Protein AF-0000000073369532 (afdb_homodimer)

Sequence (694 aa):
MKKLADNQLIKKIIMKTIAKIKNSITNAVLLIAFLLVNASAIAQTEKQDGSLGTLKQINAGLLNVGYTEAGPSNGTPVILLHGWPYDIHSYNEVVPILVSKGYHVFTPYLRGSGTTTFLSKDTFRNGQQAALATDIIAFMDALKIDKAVVGGFDWGARTAVVMAALWPERIKGLVSVSGYLVVNLEANLKPLPPKAELGWWYQYYFATERGKLGYSQNTYEFNKQIWQIASPLWNFDKATYDQTAQSFNNSDHVAIVIHNYRWRQSLEAGESKYDALEKRLAARPEIKVPTITIGSDFDGAFADGKAYANKFTGKYAHRILKGIGHNVPQEDPKSFAQAIIEVDGMKMKKLADNQLIKKIIMKTIAKIKNSITNAVLLIAFLLVNASAIAQTEKQDGSLGTLKQINAGLLNVGYTEAGPSNGTPVILLHGWPYDIHSYNEVVPILVSKGYHVFTPYLRGSGTTTFLSKDTFRNGQQAALATDIIAFMDALKIDKAVVGGFDWGARTAVVMAALWPERIKGLVSVSGYLVVNLEANLKPLPPKAELGWWYQYYFATERGKLGYSQNTYEFNKQIWQIASPLWNFDKATYDQTAQSFNNSDHVAIVIHNYRWRQSLEAGESKYDALEKRLAARPEIKVPTITIGSDFDGAFADGKAYANKFTGKYAHRILKGIGHNVPQEDPKSFAQAIIEVDGMK

Nearest PDB structures (foldseek):
  5bov-assembly2_B  TM=9.831E-01  e=3.431E-44  Klebsiella pneumoniae subsp. pneumoniae MGH 78578
  5xwz-assembly1_A  TM=7.463E-01  e=5.107E-12  Cladophialophora bantiana CBS 173.52
  6jr2-assembly1_B  TM=7.027E-01  e=2.113E-11  Clonostachys rosea
  6azd-assembly1_A  TM=6.849E-01  e=2.379E-11  Physcomitrium patens
  5xo6-assembly4_G  TM=6.515E-01  e=6.130E-11  Rhinocladiella mackenziei CBS 650.93

Organism: Flavobacterium johnsoniae (strain ATCC 17061 / DSM 2064 / JCM 8514 / BCRC 14874 / CCUG 350202 / NBRC 14942 / NCIMB 11054 / UW101) (NCBI:txid376686)

Structure (mmCIF, N/CA/C/O backbone):
data_AF-0000000073369532-model_v1
#
loop_
_entity.id
_entity.type
_entity.pdbx_description
1 polymer 'Alpha/beta hydrolase fold protein'
#
loop_
_atom_site.group_PDB
_atom_site.id
_atom_site.type_symbol
_atom_site.label_atom_id
_atom_site.label_alt_id
_atom_site.label_comp_id
_atom_site.label_asym_id
_atom_site.label_entity_id
_atom_site.label_seq_id
_atom_site.pdbx_PDB_ins_code
_atom_site.Cartn_x
_atom_site.Cartn_y
_atom_site.Cartn_z
_atom_site.occupancy
_atom_site.B_iso_or_equiv
_atom_site.auth_seq_id
_atom_site.auth_comp_id
_atom_site.auth_asym_id
_atom_site.auth_atom_id
_atom_site.pdbx_PDB_model_num
ATOM 1 N N . MET A 1 1 ? -55.688 51.438 -49.094 1 25.61 1 MET A N 1
ATOM 2 C CA . MET A 1 1 ? -54.344 52 -49 1 25.61 1 MET A CA 1
ATOM 3 C C . MET A 1 1 ? -54.219 52.969 -47.844 1 25.61 1 MET A C 1
ATOM 5 O O . MET A 1 1 ? -53.156 53 -47.188 1 25.61 1 MET A O 1
ATOM 9 N N . LYS A 1 2 ? -55.188 53.75 -47.625 1 34.19 2 LYS A N 1
ATOM 10 C CA . LYS A 1 2 ? -55.094 54.906 -46.719 1 34.19 2 LYS A CA 1
ATOM 11 C C . LYS A 1 2 ? -55.219 54.438 -45.281 1 34.19 2 LYS A C 1
ATOM 13 O O . LYS A 1 2 ? -54.531 54.969 -44.375 1 34.19 2 LYS A O 1
ATOM 18 N N . LYS A 1 3 ? -56.281 53.656 -45.062 1 36.19 3 LYS A N 1
ATOM 19 C CA . LYS A 1 3 ? -56.688 53.344 -43.688 1 36.19 3 LYS A CA 1
ATOM 20 C C . LYS A 1 3 ? -55.656 52.531 -42.969 1 36.19 3 LYS A C 1
ATOM 22 O O . LYS A 1 3 ? -55.719 52.375 -41.75 1 36.19 3 LYS A O 1
ATOM 27 N N . LEU A 1 4 ? -54.656 51.938 -43.719 1 35.38 4 LEU A N 1
ATOM 28 C CA . LEU A 1 4 ? -53.594 51.125 -43.125 1 35.38 4 LEU A CA 1
ATOM 29 C C . LEU A 1 4 ? -52.531 52 -42.5 1 35.38 4 LEU A C 1
ATOM 31 O O . LEU A 1 4 ? -51.719 51.531 -41.719 1 35.38 4 LEU A O 1
ATOM 35 N N . ALA A 1 5 ? -52.562 53.312 -42.938 1 44.06 5 ALA A N 1
ATOM 36 C CA . ALA A 1 5 ? -51.5 54.25 -42.594 1 44.06 5 ALA A CA 1
ATOM 37 C C . ALA A 1 5 ? -51.688 54.812 -41.188 1 44.06 5 ALA A C 1
ATOM 39 O O . ALA A 1 5 ? -50.719 55.031 -40.469 1 44.06 5 ALA A O 1
ATOM 40 N N . ASP A 1 6 ? -52.906 55.125 -40.969 1 38.62 6 ASP A N 1
ATOM 41 C CA . ASP A 1 6 ? -53.219 55.844 -39.75 1 38.62 6 ASP A CA 1
ATOM 42 C C . ASP A 1 6 ? -52.906 55 -38.531 1 38.62 6 ASP A C 1
ATOM 44 O O . ASP A 1 6 ? -52.5 55.531 -37.469 1 38.62 6 ASP A O 1
ATOM 48 N N . ASN A 1 7 ? -53.094 53.625 -38.75 1 44.16 7 ASN A N 1
ATOM 49 C CA . ASN A 1 7 ? -52.844 52.75 -37.594 1 44.16 7 ASN A CA 1
ATOM 50 C C . ASN A 1 7 ? -51.375 52.719 -37.219 1 44.16 7 ASN A C 1
ATOM 52 O O . ASN A 1 7 ? -51.031 52.344 -36.094 1 44.16 7 ASN A O 1
ATOM 56 N N . GLN A 1 8 ? -50.531 53.219 -38.219 1 47 8 GLN A N 1
ATOM 57 C CA . GLN A 1 8 ? -49.094 53.188 -38 1 47 8 GLN A CA 1
ATOM 58 C C . GLN A 1 8 ? -48.625 54.344 -37.094 1 47 8 GLN A C 1
ATOM 60 O O . GLN A 1 8 ? -47.719 54.219 -36.281 1 47 8 GLN A O 1
ATOM 65 N N . LEU A 1 9 ? -49.312 55.531 -37.25 1 48.12 9 LEU A N 1
ATOM 66 C CA . LEU A 1 9 ? -48.875 56.75 -36.562 1 48.12 9 LEU A CA 1
ATOM 67 C C . LEU A 1 9 ? -49.219 56.688 -35.062 1 48.12 9 LEU A C 1
ATOM 69 O O . LEU A 1 9 ? -48.406 57.031 -34.219 1 48.12 9 LEU A O 1
ATOM 73 N N . ILE A 1 10 ? -50.438 56.219 -34.781 1 46.09 10 ILE A N 1
ATOM 74 C CA . ILE A 1 10 ? -50.875 56.125 -33.406 1 46.09 10 ILE A CA 1
ATOM 75 C C . ILE A 1 10 ? -50 55.094 -32.656 1 46.09 10 ILE A C 1
ATOM 77 O O . ILE A 1 10 ? -49.625 55.344 -31.516 1 46.09 10 ILE A O 1
ATOM 81 N N . LYS A 1 11 ? -49.5 54 -33.375 1 50.34 11 LYS A N 1
ATOM 82 C CA . LYS A 1 11 ? -48.625 53.031 -32.719 1 50.34 11 LYS A CA 1
ATOM 83 C C . LYS A 1 11 ? -47.281 53.656 -32.375 1 50.34 11 LYS A C 1
ATOM 85 O O . LYS A 1 11 ? -46.719 53.375 -31.312 1 50.34 11 LYS A O 1
ATOM 90 N N . LYS A 1 12 ? -46.969 54.656 -33.156 1 50.56 12 LYS A N 1
ATOM 91 C CA . LYS A 1 12 ? -45.656 55.281 -32.906 1 50.56 12 LYS A CA 1
ATOM 92 C C . LYS A 1 12 ? -45.719 56.188 -31.688 1 50.56 12 LYS A C 1
ATOM 94 O O . LYS A 1 12 ? -44.781 56.219 -30.891 1 50.56 12 LYS A O 1
ATOM 99 N N . ILE A 1 13 ? -46.906 56.875 -31.594 1 52.75 13 ILE A N 1
ATOM 100 C CA . ILE A 1 13 ? -47.031 57.781 -30.453 1 52.75 13 ILE A CA 1
ATOM 101 C C . ILE A 1 13 ? -47.188 56.969 -29.172 1 52.75 13 ILE A C 1
ATOM 103 O O . ILE A 1 13 ? -46.562 57.281 -28.156 1 52.75 13 ILE A O 1
ATOM 107 N N . ILE A 1 14 ? -48.031 55.844 -29.281 1 52 14 ILE A N 1
ATOM 108 C CA . ILE A 1 14 ? -48.188 55 -28.094 1 52 14 ILE A CA 1
ATOM 109 C C . ILE A 1 14 ? -46.875 54.344 -27.719 1 52 14 ILE A C 1
ATOM 111 O O . ILE A 1 14 ? -46.5 54.312 -26.547 1 52 14 ILE A O 1
ATOM 115 N N . MET A 1 15 ? -46.031 54.062 -28.766 1 50.81 15 MET A N 1
ATOM 116 C CA . MET A 1 15 ? -44.75 53.406 -28.484 1 50.81 15 MET A CA 1
ATOM 117 C C . MET A 1 15 ? -43.781 54.375 -27.859 1 50.81 15 MET A C 1
ATOM 119 O O . MET A 1 15 ? -43 53.969 -26.969 1 50.81 15 MET A O 1
ATOM 123 N N . LYS A 1 16 ? -43.844 55.625 -28.172 1 51.41 16 LYS A N 1
ATOM 124 C CA . LYS A 1 16 ? -42.938 56.594 -27.609 1 51.41 16 LYS A CA 1
ATOM 125 C C . LYS A 1 16 ? -43.281 56.906 -26.156 1 51.41 16 LYS A C 1
ATOM 127 O O . LYS A 1 16 ? -42.406 57.062 -25.312 1 51.41 16 LYS A O 1
ATOM 132 N N . THR A 1 17 ? -44.688 57.031 -25.953 1 49.94 17 THR A N 1
ATOM 133 C CA . THR A 1 17 ? -45.094 57.312 -24.578 1 49.94 17 THR A CA 1
ATOM 134 C C . THR A 1 17 ? -44.75 56.125 -23.672 1 49.94 17 THR A C 1
ATOM 136 O O . THR A 1 17 ? -44.344 56.312 -22.531 1 49.94 17 THR A O 1
ATOM 139 N N . ILE A 1 18 ? -44.906 54.812 -24.234 1 48.41 18 ILE A N 1
ATOM 140 C CA . ILE A 1 18 ? -44.562 53.656 -23.391 1 48.41 18 ILE A CA 1
ATOM 141 C C . ILE A 1 18 ? -43.062 53.656 -23.125 1 48.41 18 ILE A C 1
ATOM 143 O O . ILE A 1 18 ? -42.625 53.344 -22.016 1 48.41 18 ILE A O 1
ATOM 147 N N . ALA A 1 19 ? -42.25 54.25 -24.031 1 44.91 19 ALA A N 1
ATOM 148 C CA . ALA A 1 19 ? -40.781 54.281 -23.859 1 44.91 19 ALA A CA 1
ATOM 149 C C . ALA A 1 19 ? -40.406 55.281 -22.766 1 44.91 19 ALA A C 1
ATOM 151 O O . ALA A 1 19 ? -39.469 55.062 -22 1 44.91 19 ALA A O 1
ATOM 152 N N . LYS A 1 20 ? -41.094 56.469 -22.781 1 48.97 20 LYS A N 1
ATOM 153 C CA . LYS A 1 20 ? -40.719 57.469 -21.781 1 48.97 20 LYS A CA 1
ATOM 154 C C . LYS A 1 20 ? -41.062 57 -20.375 1 48.97 20 LYS A C 1
ATOM 156 O O . LYS A 1 20 ? -40.312 57.25 -19.422 1 48.97 20 LYS A O 1
ATOM 161 N N . ILE A 1 21 ? -42.312 56.375 -20.219 1 45.72 21 ILE A N 1
ATOM 162 C CA . ILE A 1 21 ? -42.656 55.875 -18.891 1 45.72 21 ILE A CA 1
ATOM 163 C C . ILE A 1 21 ? -41.719 54.75 -18.5 1 45.72 21 ILE A C 1
ATOM 165 O O . ILE A 1 21 ? -41.344 54.594 -17.328 1 45.72 21 ILE A O 1
ATOM 169 N N . LYS A 1 22 ? -41.25 53.969 -19.531 1 43.69 22 LYS A N 1
ATOM 170 C CA . LYS A 1 22 ? -40.312 52.906 -19.219 1 43.69 22 LYS A CA 1
ATOM 171 C C . LYS A 1 22 ? -38.969 53.469 -18.75 1 43.69 22 LYS A C 1
ATOM 173 O O . LYS A 1 22 ? -38.344 52.906 -17.844 1 43.69 22 LYS A O 1
ATOM 178 N N . ASN A 1 23 ? -38.594 54.625 -19.344 1 42.88 23 ASN A N 1
ATOM 179 C CA . ASN A 1 23 ? -37.312 55.156 -18.953 1 42.88 23 ASN A CA 1
ATOM 180 C C . ASN A 1 23 ? -37.344 55.75 -17.531 1 42.88 23 ASN A C 1
ATOM 182 O O . ASN A 1 23 ? -36.344 55.688 -16.812 1 42.88 23 ASN A O 1
ATOM 186 N N . SER A 1 24 ? -38.5 56.469 -17.203 1 46.22 24 SER A N 1
ATOM 187 C CA . SER A 1 24 ? -38.531 57.031 -15.867 1 46.22 24 SER A CA 1
ATOM 188 C C . SER A 1 24 ? -38.625 55.969 -14.797 1 46.22 24 SER A C 1
ATOM 190 O O . SER A 1 24 ? -38.125 56.156 -13.68 1 46.22 24 SER A O 1
ATOM 192 N N . ILE A 1 25 ? -39.469 54.906 -15.07 1 45.78 25 ILE A N 1
ATOM 193 C CA . ILE A 1 25 ? -39.531 53.906 -14.016 1 45.78 25 ILE A CA 1
ATOM 194 C C . ILE A 1 25 ? -38.219 53.156 -13.906 1 45.78 25 ILE A C 1
ATOM 196 O O . ILE A 1 25 ? -37.812 52.719 -12.82 1 45.78 25 ILE A O 1
ATOM 200 N N . THR A 1 26 ? -37.438 53.094 -15.023 1 41.97 26 THR A N 1
ATOM 201 C CA . THR A 1 26 ? -36.125 52.438 -14.93 1 41.97 26 THR A CA 1
ATOM 202 C C . THR A 1 26 ? -35.188 53.219 -14.039 1 41.97 26 THR A C 1
ATOM 204 O O . THR A 1 26 ? -34.438 52.656 -13.234 1 41.97 26 THR A O 1
ATOM 207 N N . ASN A 1 27 ? -35.219 54.562 -14.227 1 43.69 27 ASN A N 1
ATOM 208 C CA . ASN A 1 27 ? -34.25 55.312 -13.461 1 43.69 27 ASN A CA 1
ATOM 209 C C . ASN A 1 27 ? -34.562 55.312 -11.969 1 43.69 27 ASN A C 1
ATOM 211 O O . ASN A 1 27 ? -33.656 55.312 -11.133 1 43.69 27 ASN A O 1
ATOM 215 N N . ALA A 1 28 ? -35.875 55.469 -11.594 1 45.88 28 ALA A N 1
ATOM 216 C CA . ALA A 1 28 ? -36.188 55.531 -10.164 1 45.88 28 ALA A CA 1
ATOM 217 C C . ALA A 1 28 ? -35.969 54.188 -9.5 1 45.88 28 ALA A C 1
ATOM 219 O O . ALA A 1 28 ? -35.531 54.125 -8.336 1 45.88 28 ALA A O 1
ATOM 220 N N . VAL A 1 29 ? -36.281 53.031 -10.195 1 40.66 29 VAL A N 1
ATOM 221 C CA . VAL A 1 29 ? -36 51.75 -9.539 1 40.66 29 VAL A CA 1
ATOM 222 C C . VAL A 1 29 ? -34.5 51.562 -9.406 1 40.66 29 VAL A C 1
ATOM 224 O O . VAL A 1 29 ? -34.062 50.812 -8.531 1 40.66 29 VAL A O 1
ATOM 227 N N . LEU A 1 30 ? -33.656 52.25 -10.242 1 37.97 30 LEU A N 1
ATOM 228 C CA . LEU A 1 30 ? -32.219 52.125 -10.078 1 37.97 30 LEU A CA 1
ATOM 229 C C . LEU A 1 30 ? -31.75 52.75 -8.773 1 37.97 30 LEU A C 1
ATOM 231 O O . LEU A 1 30 ? -30.844 52.25 -8.109 1 37.97 30 LEU A O 1
ATOM 235 N N . LEU A 1 31 ? -32.281 54 -8.484 1 38.88 31 LEU A N 1
ATOM 236 C CA . LEU A 1 31 ? -31.734 54.688 -7.328 1 38.88 31 LEU A CA 1
ATOM 237 C C . LEU A 1 31 ? -32.125 54 -6.035 1 38.88 31 LEU A C 1
ATOM 239 O O . LEU A 1 31 ? -31.297 53.844 -5.129 1 38.88 31 LEU A O 1
ATOM 243 N N . ILE A 1 32 ? -33.438 53.625 -5.84 1 38.06 32 ILE A N 1
ATOM 244 C CA . ILE A 1 32 ? -33.781 53.031 -4.551 1 38.06 32 ILE A CA 1
ATOM 245 C C . ILE A 1 32 ? -33.125 51.688 -4.402 1 38.06 32 ILE A C 1
ATOM 247 O O . ILE A 1 32 ? -32.812 51.25 -3.291 1 38.06 32 ILE A O 1
ATOM 251 N N . ALA A 1 33 ? -32.906 50.906 -5.578 1 33.72 33 ALA A N 1
ATOM 252 C CA . ALA A 1 33 ? -32.281 49.594 -5.379 1 33.72 33 ALA A CA 1
ATOM 253 C C . ALA A 1 33 ? -30.844 49.781 -4.926 1 33.72 33 ALA A C 1
ATOM 255 O O . ALA A 1 33 ? -30.203 48.812 -4.488 1 33.72 33 ALA A O 1
ATOM 256 N N . PHE A 1 34 ? -30.234 50.938 -5.246 1 34.53 34 PHE A N 1
ATOM 257 C CA . PHE A 1 34 ? -28.828 51.062 -4.848 1 34.53 34 PHE A CA 1
ATOM 258 C C . PHE A 1 34 ? -28.703 51.062 -3.328 1 34.53 34 PHE A C 1
ATOM 260 O O . PHE A 1 34 ? -27.703 50.625 -2.777 1 34.53 34 PHE A O 1
ATOM 267 N N . LEU A 1 35 ? -29.609 51.844 -2.66 1 37.38 35 LEU A N 1
ATOM 268 C CA . LEU A 1 35 ? -29.344 52.062 -1.244 1 37.38 35 LEU A CA 1
ATOM 269 C C . LEU A 1 35 ? -29.516 50.781 -0.448 1 37.38 35 LEU A C 1
ATOM 271 O O . LEU A 1 35 ? -28.922 50.625 0.625 1 37.38 35 LEU A O 1
ATOM 275 N N . LEU A 1 36 ? -30.547 50.031 -0.737 1 35.31 36 LEU A N 1
ATOM 276 C CA . LEU A 1 36 ? -30.797 48.969 0.225 1 35.31 36 LEU A CA 1
ATOM 277 C C . LEU A 1 36 ? -29.719 47.906 0.157 1 35.31 36 LEU A C 1
ATOM 279 O O . LEU A 1 36 ? -29.766 46.906 0.901 1 35.31 36 LEU A O 1
ATOM 283 N N . VAL A 1 37 ? -29.016 47.844 -0.952 1 33.66 37 VAL A N 1
ATOM 284 C CA . VAL A 1 37 ? -28.266 46.594 -1.012 1 33.66 37 VAL A CA 1
ATOM 285 C C . VAL A 1 37 ? -27.141 46.625 0.03 1 33.66 37 VAL A C 1
ATOM 287 O O . VAL A 1 37 ? -26.406 45.656 0.172 1 33.66 37 VAL A O 1
ATOM 290 N N . ASN A 1 38 ? -26.75 47.812 0.46 1 33.91 38 ASN A N 1
ATOM 291 C CA . ASN A 1 38 ? -25.438 47.656 1.058 1 33.91 38 ASN A CA 1
ATOM 292 C C . ASN A 1 38 ? -25.5 46.875 2.375 1 33.91 38 ASN A C 1
ATOM 294 O O . ASN A 1 38 ? -24.469 46.438 2.879 1 33.91 38 ASN A O 1
ATOM 298 N N . ALA A 1 39 ? -26.438 47.25 3.248 1 34.66 39 ALA A N 1
ATOM 299 C CA . ALA A 1 39 ? -26.109 46.875 4.621 1 34.66 39 ALA A CA 1
ATOM 300 C C . ALA A 1 39 ? -26.266 45.375 4.852 1 34.66 39 ALA A C 1
ATOM 302 O O . ALA A 1 39 ? -27.25 44.938 5.449 1 34.66 39 ALA A O 1
ATOM 303 N N . SER A 1 40 ? -26.328 44.562 3.926 1 32.38 40 SER A N 1
ATOM 304 C CA . SER A 1 40 ? -26.391 43.219 4.457 1 32.38 40 SER A CA 1
ATOM 305 C C . SER A 1 40 ? -25.266 42.969 5.473 1 32.38 40 SER A C 1
ATOM 307 O O . SER A 1 40 ? -24.094 42.875 5.105 1 32.38 40 SER A O 1
ATOM 309 N N . ALA A 1 41 ? -25.344 43.531 6.68 1 33.25 41 ALA A N 1
ATOM 310 C CA . ALA A 1 41 ? -24.578 42.969 7.793 1 33.25 41 ALA A CA 1
ATOM 311 C C . ALA A 1 41 ? -24.656 41.469 7.805 1 33.25 41 ALA A C 1
ATOM 313 O O . ALA A 1 41 ? -25.734 40.875 7.953 1 33.25 41 ALA A O 1
ATOM 314 N N . ILE A 1 42 ? -23.984 40.906 6.957 1 33.97 42 ILE A N 1
ATOM 315 C CA . ILE A 1 42 ? -23.734 39.5 7.27 1 33.97 42 ILE A CA 1
ATOM 316 C C . ILE A 1 42 ? -23.609 39.312 8.781 1 33.97 42 ILE A C 1
ATOM 318 O O . ILE A 1 42 ? -22.688 39.844 9.406 1 33.97 42 ILE A O 1
ATOM 322 N N . ALA A 1 43 ? -24.641 39.375 9.438 1 36 43 ALA A N 1
ATOM 323 C CA . ALA A 1 43 ? -24.594 38.719 10.75 1 36 43 ALA A CA 1
ATOM 324 C C . ALA A 1 43 ? -23.75 37.469 10.711 1 36 43 ALA A C 1
ATOM 326 O O . ALA A 1 43 ? -24.156 36.438 10.164 1 36 43 ALA A O 1
ATOM 327 N N . GLN A 1 44 ? -22.422 37.719 10.477 1 35.78 44 GLN A N 1
ATOM 328 C CA . GLN A 1 44 ? -21.578 36.594 10.82 1 35.78 44 GLN A CA 1
ATOM 329 C C . GLN A 1 44 ? -22 35.969 12.156 1 35.78 44 GLN A C 1
ATOM 331 O O . GLN A 1 44 ? -21.906 36.625 13.195 1 35.78 44 GLN A O 1
ATOM 336 N N . THR A 1 45 ? -23.031 35.375 12.266 1 35.72 45 THR A N 1
ATOM 337 C CA . THR A 1 45 ? -23.359 34.562 13.438 1 35.72 45 THR A CA 1
ATOM 338 C C . THR A 1 45 ? -22.125 33.844 13.945 1 35.72 45 THR A C 1
ATOM 340 O O . THR A 1 45 ? -21.562 33 13.25 1 35.72 45 THR A O 1
ATOM 343 N N . GLU A 1 46 ? -21.219 34.562 14.727 1 39.81 46 GLU A N 1
ATOM 344 C CA . GLU A 1 46 ? -20.172 33.906 15.5 1 39.81 46 GLU A CA 1
ATOM 345 C C . GLU A 1 46 ? -20.688 32.656 16.203 1 39.81 46 GLU A C 1
ATOM 347 O O . GLU A 1 46 ? -21.438 32.75 17.188 1 39.81 46 GLU A O 1
ATOM 352 N N . LYS A 1 47 ? -20.953 31.625 15.523 1 46.34 47 LYS A N 1
ATOM 353 C CA . LYS A 1 47 ? -21.297 30.359 16.203 1 46.34 47 LYS A CA 1
ATOM 354 C C . LYS A 1 47 ? -20.172 29.938 17.141 1 46.34 47 LYS A C 1
ATOM 356 O O . LYS A 1 47 ? -19.016 29.844 16.75 1 46.34 47 LYS A O 1
ATOM 361 N N . GLN A 1 48 ? -20.344 30.219 18.438 1 44.31 48 GLN A N 1
ATOM 362 C CA . GLN A 1 48 ? -19.469 29.688 19.484 1 44.31 48 GLN A CA 1
ATOM 363 C C . GLN A 1 48 ? -19.234 28.188 19.297 1 44.31 48 GLN A C 1
ATOM 365 O O . GLN A 1 48 ? -20.188 27.406 19.297 1 44.31 48 GLN A O 1
ATOM 370 N N . ASP A 1 49 ? -18.266 27.828 18.516 1 53.91 49 ASP A N 1
ATOM 371 C CA . ASP A 1 49 ? -17.938 26.422 18.297 1 53.91 49 ASP A CA 1
ATOM 372 C C . ASP A 1 49 ? -17.266 25.812 19.516 1 53.91 49 ASP A C 1
ATOM 374 O O . ASP A 1 49 ? -16.031 25.688 19.547 1 53.91 49 ASP A O 1
ATOM 378 N N . GLY A 1 50 ? -17.953 25.672 20.547 1 67.5 50 GLY A N 1
ATOM 379 C CA . GLY A 1 50 ? -17.547 24.766 21.609 1 67.5 50 GLY A CA 1
ATOM 380 C C . GLY A 1 50 ? -16.188 25.094 22.188 1 67.5 50 GLY A C 1
ATOM 381 O O . GLY A 1 50 ? -15.82 26.266 22.312 1 67.5 50 GLY A O 1
ATOM 382 N N . SER A 1 51 ? -15.367 24.188 22.484 1 86.5 51 SER A N 1
ATOM 383 C CA . SER A 1 51 ? -14.078 24.219 23.172 1 86.5 51 SER A CA 1
ATOM 384 C C . SER A 1 51 ? -13.039 24.953 22.328 1 86.5 51 SER A C 1
ATOM 386 O O . SER A 1 51 ? -12.062 25.484 22.875 1 86.5 51 SER A O 1
ATOM 388 N N . LEU A 1 52 ? -13.344 25.25 21.047 1 95.44 52 LEU A N 1
ATOM 389 C CA . LEU A 1 52 ? -12.352 25.844 20.156 1 95.44 52 LEU A CA 1
ATOM 390 C C . LEU A 1 52 ? -12.547 27.359 20.047 1 95.44 52 LEU A C 1
ATOM 392 O O . LEU A 1 52 ? -11.711 28.047 19.453 1 95.44 52 LEU A O 1
ATOM 396 N N . GLY A 1 53 ? -13.594 27.953 20.578 1 96.62 53 GLY A N 1
ATOM 397 C CA . GLY A 1 53 ? -13.867 29.391 20.453 1 96.62 53 GLY A CA 1
ATOM 398 C C . GLY A 1 53 ? -14.82 29.703 19.312 1 96.62 53 GLY A C 1
ATOM 399 O O . GLY A 1 53 ? -15.75 28.938 19.047 1 96.62 53 GLY A O 1
ATOM 400 N N . THR A 1 54 ? -14.672 30.906 18.766 1 97 54 THR A N 1
ATOM 401 C CA . THR A 1 54 ? -15.609 31.406 17.766 1 97 54 THR A CA 1
ATOM 402 C C . THR A 1 54 ? -15.141 31.031 16.359 1 97 54 THR A C 1
ATOM 404 O O . THR A 1 54 ? -13.977 31.25 16 1 97 54 THR A O 1
ATOM 407 N N . LEU A 1 55 ? -16.047 30.438 15.617 1 97.38 55 LEU A N 1
ATOM 408 C CA . LEU A 1 55 ? -15.773 30.141 14.211 1 97.38 55 LEU A CA 1
ATOM 409 C C . LEU A 1 55 ? -15.867 31.406 13.367 1 97.38 55 LEU A C 1
ATOM 411 O O . LEU A 1 55 ? -16.859 32.156 13.453 1 97.38 55 LEU A O 1
ATOM 415 N N . LYS A 1 56 ? -14.836 31.688 12.602 1 98.38 56 LYS A N 1
ATOM 416 C CA . LYS A 1 56 ? -14.742 32.875 11.766 1 98.38 56 LYS A CA 1
ATOM 417 C C . LYS A 1 56 ? -14.258 32.531 10.367 1 98.38 56 LYS A C 1
ATOM 419 O O . LYS A 1 56 ? -13.859 31.391 10.102 1 98.38 56 LYS A O 1
ATOM 424 N N . GLN A 1 57 ? -14.398 33.438 9.484 1 98.56 57 GLN A N 1
ATOM 425 C CA . GLN A 1 57 ? -13.844 33.406 8.133 1 98.56 57 GLN A CA 1
ATOM 426 C C . GLN A 1 57 ? -13.047 34.656 7.824 1 98.56 57 GLN A C 1
ATOM 428 O O . GLN A 1 57 ? -13.414 35.75 8.266 1 98.56 57 GLN A O 1
ATOM 433 N N . ILE A 1 58 ? -11.992 34.531 7.023 1 98.88 58 ILE A N 1
ATOM 434 C CA . ILE A 1 58 ? -11.227 35.688 6.605 1 98.88 58 ILE A CA 1
ATOM 435 C C . ILE A 1 58 ? -10.562 35.406 5.258 1 98.88 58 ILE A C 1
ATOM 437 O O . ILE A 1 58 ? -10.086 34.312 5.008 1 98.88 58 ILE A O 1
ATOM 441 N N . ASN A 1 59 ? -10.617 36.406 4.387 1 98.88 59 ASN A N 1
ATOM 442 C CA . ASN A 1 59 ? -9.828 36.312 3.164 1 98.88 59 ASN A CA 1
ATOM 443 C C . ASN A 1 59 ? -8.336 36.469 3.447 1 98.88 59 ASN A C 1
ATOM 445 O O . ASN A 1 59 ? -7.91 37.406 4.094 1 98.88 59 ASN A O 1
ATOM 449 N N . ALA A 1 60 ? -7.555 35.531 2.988 1 98.81 60 ALA A N 1
ATOM 450 C CA . ALA A 1 60 ? -6.105 35.5 3.176 1 98.81 60 ALA A CA 1
ATOM 451 C C . ALA A 1 60 ? -5.41 34.875 1.969 1 98.81 60 ALA A C 1
ATOM 453 O O . ALA A 1 60 ? -5.453 33.656 1.784 1 98.81 60 ALA A O 1
ATOM 454 N N . GLY A 1 61 ? -4.73 35.688 1.182 1 98.44 61 GLY A N 1
ATOM 455 C CA . GLY A 1 61 ? -4.105 35.188 -0.027 1 98.44 61 GLY A CA 1
ATOM 456 C C . GLY A 1 61 ? -5.102 34.594 -1.007 1 98.44 61 GLY A C 1
ATOM 457 O O . GLY A 1 61 ? -6.07 35.25 -1.391 1 98.44 61 GLY A O 1
ATOM 458 N N . LEU A 1 62 ? -4.883 33.344 -1.331 1 98.75 62 LEU A N 1
ATOM 459 C CA . LEU A 1 62 ? -5.711 32.656 -2.318 1 98.75 62 LEU A CA 1
ATOM 460 C C . LEU A 1 62 ? -6.988 32.125 -1.681 1 98.75 62 LEU A C 1
ATOM 462 O O . LEU A 1 62 ? -7.879 31.641 -2.381 1 98.75 62 LEU A O 1
ATOM 466 N N . LEU A 1 63 ? -7.121 32.281 -0.355 1 98.88 63 LEU A N 1
ATOM 467 C CA . LEU A 1 63 ? -8.141 31.516 0.341 1 98.88 63 LEU A CA 1
ATOM 468 C C . LEU A 1 63 ? -9.102 32.438 1.095 1 98.88 63 LEU A C 1
ATOM 470 O O . LEU A 1 63 ? -8.75 33.562 1.417 1 98.88 63 LEU A O 1
ATOM 474 N N . ASN A 1 64 ? -10.344 31.984 1.234 1 98.88 64 ASN A N 1
ATOM 475 C CA . ASN A 1 64 ? -11.18 32.312 2.383 1 98.88 64 ASN A CA 1
ATOM 476 C C . ASN A 1 64 ? -11.039 31.281 3.492 1 98.88 64 ASN A C 1
ATOM 478 O O . ASN A 1 64 ? -11.57 30.172 3.385 1 98.88 64 ASN A O 1
ATOM 482 N N . VAL A 1 65 ? -10.336 31.688 4.551 1 98.94 65 VAL A N 1
ATOM 483 C CA . VAL A 1 65 ? -9.914 30.734 5.57 1 98.94 65 VAL A CA 1
ATOM 484 C C . VAL A 1 65 ? -10.961 30.672 6.68 1 98.94 65 VAL A C 1
ATOM 486 O O . VAL A 1 65 ? -11.289 31.688 7.293 1 98.94 65 VAL A O 1
ATOM 489 N N . GLY A 1 66 ? -11.555 29.469 6.875 1 98.88 66 GLY A N 1
ATOM 490 C CA . GLY A 1 66 ? -12.281 29.203 8.109 1 98.88 66 GLY A CA 1
ATOM 491 C C . GLY A 1 66 ? -11.375 28.875 9.273 1 98.88 66 GLY A C 1
ATOM 492 O O . GLY A 1 66 ? -10.406 28.125 9.125 1 98.88 66 GLY A O 1
ATOM 493 N N . TYR A 1 67 ? -11.664 29.484 10.422 1 98.81 67 TYR A N 1
ATOM 494 C CA . TYR A 1 67 ? -10.828 29.25 11.594 1 98.81 67 TYR A CA 1
ATOM 495 C C . TYR A 1 67 ? -11.602 29.531 12.883 1 98.81 67 TYR A C 1
ATOM 497 O O . TYR A 1 67 ? -12.664 30.156 12.852 1 98.81 67 TYR A O 1
ATOM 505 N N . THR A 1 68 ? -11.047 28.984 13.969 1 98.75 68 THR A N 1
ATOM 506 C CA . THR A 1 68 ? -11.555 29.344 15.281 1 98.75 68 THR A CA 1
ATOM 507 C C . THR A 1 68 ? -10.602 30.297 15.992 1 98.75 68 THR A C 1
ATOM 509 O O . THR A 1 68 ? -9.391 30.25 15.766 1 98.75 68 THR A O 1
ATOM 512 N N . GLU A 1 69 ? -11.188 31.141 16.766 1 98.75 69 GLU A N 1
ATOM 513 C CA . GLU A 1 69 ? -10.453 32.125 17.594 1 98.75 69 GLU A CA 1
ATOM 514 C C . GLU A 1 69 ? -10.891 32.031 19.047 1 98.75 69 GLU A C 1
ATOM 516 O O . GLU A 1 69 ? -12.086 32.031 19.344 1 98.75 69 GLU A O 1
ATOM 521 N N . ALA A 1 70 ? -9.898 31.938 19.922 1 98.69 70 ALA A N 1
ATOM 522 C CA . ALA A 1 70 ? -10.203 31.812 21.359 1 98.69 70 ALA A CA 1
ATOM 523 C C . ALA A 1 70 ? -9.164 32.562 22.203 1 98.69 70 ALA A C 1
ATOM 525 O O . ALA A 1 70 ? -8.016 32.719 21.781 1 98.69 70 ALA A O 1
ATOM 526 N N . GLY A 1 71 ? -9.586 32.969 23.422 1 98.38 71 GLY A N 1
ATOM 527 C CA . GLY A 1 71 ? -8.68 33.625 24.359 1 98.38 71 GLY A CA 1
ATOM 528 C C . GLY A 1 71 ? -8.648 35.125 24.219 1 98.38 71 GLY A C 1
ATOM 529 O O . GLY A 1 71 ? -9.312 35.688 23.344 1 98.38 71 GLY A O 1
ATOM 530 N N . PRO A 1 72 ? -7.945 35.781 25.094 1 97.81 72 PRO A N 1
ATOM 531 C CA . PRO A 1 72 ? -7.887 37.25 25.078 1 97.81 72 PRO A CA 1
ATOM 532 C C . PRO A 1 72 ? -7.145 37.781 23.859 1 97.81 72 PRO A C 1
ATOM 534 O O . PRO A 1 72 ? -6.109 37.25 23.469 1 97.81 72 PRO A O 1
ATOM 537 N N . SER A 1 73 ? -7.66 38.906 23.328 1 96.5 73 SER A N 1
ATOM 538 C CA . SER A 1 73 ? -7.121 39.469 22.094 1 96.5 73 SER A CA 1
ATOM 539 C C . SER A 1 73 ? -5.707 40 22.312 1 96.5 73 SER A C 1
ATOM 541 O O . SER A 1 73 ? -4.945 40.156 21.359 1 96.5 73 SER A O 1
ATOM 543 N N . ASN A 1 74 ? -5.414 40.281 23.531 1 97.06 74 ASN A N 1
ATOM 544 C CA . ASN A 1 74 ? -4.09 40.812 23.812 1 97.06 74 ASN A CA 1
ATOM 545 C C . ASN A 1 74 ? -3.119 39.688 24.234 1 97.06 74 ASN A C 1
ATOM 547 O O . ASN A 1 74 ? -1.977 39.969 24.594 1 97.06 74 ASN A O 1
ATOM 551 N N . GLY A 1 75 ? -3.533 38.469 24.203 1 98.38 75 GLY A N 1
ATOM 552 C CA . GLY A 1 75 ? -2.674 37.344 24.531 1 98.38 75 GLY A CA 1
ATOM 553 C C . GLY A 1 75 ? -1.669 37.031 23.453 1 98.38 75 GLY A C 1
ATOM 554 O O . GLY A 1 75 ? -1.805 37.5 22.312 1 98.38 75 GLY A O 1
ATOM 555 N N . THR A 1 76 ? -0.604 36.281 23.828 1 98.38 76 THR A N 1
ATOM 556 C CA . THR A 1 76 ? 0.361 35.781 22.844 1 98.38 76 THR A CA 1
ATOM 557 C C . THR A 1 76 ? -0.328 34.938 21.781 1 98.38 76 THR A C 1
ATOM 559 O O . THR A 1 76 ? -1.029 33.969 22.109 1 98.38 76 THR A O 1
ATOM 562 N N . PRO A 1 77 ? -0.179 35.281 20.516 1 98.88 77 PRO A N 1
ATOM 563 C CA . PRO A 1 77 ? -0.82 34.469 19.453 1 98.88 77 PRO A CA 1
ATOM 564 C C . PRO A 1 77 ? -0.243 33.062 19.359 1 98.88 77 PRO A C 1
ATOM 566 O O . PRO A 1 77 ? 0.979 32.875 19.344 1 98.88 77 PRO A O 1
ATOM 569 N N . VAL A 1 78 ? -1.114 32.094 19.328 1 98.94 78 VAL A N 1
ATOM 570 C CA . VAL A 1 78 ? -0.793 30.688 19.078 1 98.94 78 VAL A CA 1
ATOM 571 C C . VAL A 1 78 ? -1.594 30.172 17.875 1 98.94 78 VAL A C 1
ATOM 573 O O . VAL A 1 78 ? -2.812 30.344 17.812 1 98.94 78 VAL A O 1
ATOM 576 N N . ILE A 1 79 ? -0.913 29.578 16.906 1 99 79 ILE A N 1
ATOM 577 C CA . ILE A 1 79 ? -1.568 28.984 15.75 1 99 79 ILE A CA 1
ATOM 578 C C . ILE A 1 79 ? -1.368 27.484 15.766 1 99 79 ILE A C 1
ATOM 580 O O . ILE A 1 79 ? -0.234 27 15.812 1 99 79 ILE A O 1
ATOM 584 N N . LEU A 1 80 ? -2.449 26.719 15.742 1 99 80 LEU A N 1
ATOM 585 C CA . LEU A 1 80 ? -2.424 25.266 15.789 1 99 80 LEU A CA 1
ATOM 586 C C . LEU A 1 80 ? -2.854 24.672 14.453 1 99 80 LEU A C 1
ATOM 588 O O . LEU A 1 80 ? -3.957 24.938 13.977 1 99 80 LEU A O 1
ATOM 592 N N . LEU A 1 81 ? -1.978 23.859 13.875 1 99 81 LEU A N 1
ATOM 593 C CA . LEU A 1 81 ? -2.176 23.359 12.516 1 99 81 LEU A CA 1
ATOM 594 C C . LEU A 1 81 ? -2.43 21.859 12.516 1 99 81 LEU A C 1
ATOM 596 O O . LEU A 1 81 ? -1.622 21.078 13.039 1 99 81 LEU A O 1
ATOM 600 N N . HIS A 1 82 ? -3.529 21.438 11.883 1 98.94 82 HIS A N 1
ATOM 601 C CA . HIS A 1 82 ? -3.914 20.031 11.828 1 98.94 82 HIS A CA 1
ATOM 602 C C . HIS A 1 82 ? -3.266 19.312 10.648 1 98.94 82 HIS A C 1
ATOM 604 O O . HIS A 1 82 ? -2.633 19.969 9.805 1 98.94 82 HIS A O 1
ATOM 610 N N . GLY A 1 83 ? -3.381 17.969 10.664 1 98.5 83 GLY A N 1
ATOM 611 C CA . GLY A 1 83 ? -2.867 17.172 9.562 1 98.5 83 GLY A CA 1
ATOM 612 C C . GLY A 1 83 ? -3.959 16.516 8.742 1 98.5 83 GLY A C 1
ATOM 613 O O . GLY A 1 83 ? -5.145 16.797 8.93 1 98.5 83 GLY A O 1
ATOM 614 N N . TRP A 1 84 ? -3.576 15.805 7.773 1 98.62 84 TRP A N 1
ATOM 615 C CA . TRP A 1 84 ? -4.445 14.906 7.02 1 98.62 84 TRP A CA 1
ATOM 616 C C . TRP A 1 84 ? -4.371 13.484 7.578 1 98.62 84 TRP A C 1
ATOM 618 O O . TRP A 1 84 ? -3.281 12.969 7.836 1 98.62 84 TRP A O 1
ATOM 628 N N . PRO A 1 85 ? -5.559 12.836 7.664 1 98.56 85 PRO A N 1
ATOM 629 C CA . PRO A 1 85 ? -6.914 13.328 7.426 1 98.56 85 PRO A CA 1
ATOM 630 C C . PRO A 1 85 ? -7.648 13.695 8.711 1 98.56 85 PRO A C 1
ATOM 632 O O . PRO A 1 85 ? -8.664 13.086 9.039 1 98.56 85 PRO A O 1
ATOM 635 N N . TYR A 1 86 ? -7.148 14.703 9.359 1 98.75 86 TYR A N 1
ATOM 636 C CA . TYR A 1 86 ? -7.734 15.289 10.562 1 98.75 86 TYR A CA 1
ATOM 637 C C . TYR A 1 86 ? -8.219 16.703 10.297 1 98.75 86 TYR A C 1
ATOM 639 O O . TYR A 1 86 ? -8.438 17.094 9.141 1 98.75 86 TYR A O 1
ATOM 647 N N . ASP A 1 87 ? -8.625 17.438 11.414 1 98.69 87 ASP A N 1
ATOM 648 C CA . ASP A 1 87 ? -9.031 18.828 11.289 1 98.69 87 ASP A CA 1
ATOM 649 C C . ASP A 1 87 ? -8.859 19.578 12.609 1 98.69 87 ASP A C 1
ATOM 651 O O . ASP A 1 87 ? -8.062 19.172 13.461 1 98.69 87 ASP A O 1
ATOM 655 N N . ILE A 1 88 ? -9.516 20.719 12.758 1 98.88 88 ILE A N 1
ATOM 656 C CA . ILE A 1 88 ? -9.305 21.625 13.875 1 98.88 88 ILE A CA 1
ATOM 657 C C . ILE A 1 88 ? -9.734 20.938 15.18 1 98.88 88 ILE A C 1
ATOM 659 O O . ILE A 1 88 ? -9.266 21.297 16.266 1 98.88 88 ILE A O 1
ATOM 663 N N . HIS A 1 89 ? -10.516 19.938 15.078 1 98.62 89 HIS A N 1
ATOM 664 C CA . HIS A 1 89 ? -11.07 19.312 16.281 1 98.62 89 HIS A CA 1
ATOM 665 C C . HIS A 1 89 ? -10.023 18.469 17 1 98.62 89 HIS A C 1
ATOM 667 O O . HIS A 1 89 ? -10.234 18.047 18.125 1 98.62 89 HIS A O 1
ATOM 673 N N . SER A 1 90 ? -8.883 18.281 16.344 1 98.81 90 SER A N 1
ATOM 674 C CA . SER A 1 90 ? -7.738 17.688 17.031 1 98.81 90 SER A CA 1
ATOM 675 C C . SER A 1 90 ? -7.355 18.516 18.266 1 98.81 90 SER A C 1
ATOM 677 O O . SER A 1 90 ? -6.684 18 19.172 1 98.81 90 SER A O 1
ATOM 679 N N . TYR A 1 91 ? -7.863 19.75 18.312 1 98.88 91 TYR A N 1
ATOM 680 C CA . TYR A 1 91 ? -7.387 20.672 19.344 1 98.88 91 TYR A CA 1
ATOM 681 C C . TYR A 1 91 ? -8.508 21.031 20.312 1 98.88 91 TYR A C 1
ATOM 683 O O . TYR A 1 91 ? -8.375 21.984 21.094 1 98.88 91 TYR A O 1
ATOM 691 N N . ASN A 1 92 ? -9.57 20.297 20.328 1 98.44 92 ASN A N 1
ATOM 692 C CA . ASN A 1 92 ? -10.727 20.578 21.172 1 98.44 92 ASN A CA 1
ATOM 693 C C . ASN A 1 92 ? -10.328 20.734 22.641 1 98.44 92 ASN A C 1
ATOM 695 O O . ASN A 1 92 ? -10.859 21.578 23.359 1 98.44 92 ASN A O 1
ATOM 699 N N . GLU A 1 93 ? -9.398 19.906 23.047 1 98.44 93 GLU A N 1
ATOM 700 C CA . GLU A 1 93 ? -9.039 19.922 24.469 1 98.44 93 GLU A CA 1
ATOM 701 C C . GLU A 1 93 ? -7.75 20.703 24.688 1 98.44 93 GLU A C 1
ATOM 703 O O . GLU A 1 93 ? -7.422 21.047 25.828 1 98.44 93 GLU A O 1
ATOM 708 N N . VAL A 1 94 ? -7.043 21 23.656 1 98.88 94 VAL A N 1
ATOM 709 C CA . VAL A 1 94 ? -5.809 21.781 23.734 1 98.88 94 VAL A CA 1
ATOM 710 C C . VAL A 1 94 ? -6.133 23.25 23.938 1 98.88 94 VAL A C 1
ATOM 712 O O . VAL A 1 94 ? -5.539 23.922 24.781 1 98.88 94 VAL A O 1
ATOM 715 N N . VAL A 1 95 ? -7.086 23.781 23.219 1 98.88 95 VAL A N 1
ATOM 716 C CA . VAL A 1 95 ? -7.383 25.203 23.125 1 98.88 95 VAL A CA 1
ATOM 717 C C . VAL A 1 95 ? -7.812 25.734 24.5 1 98.88 95 VAL A C 1
ATOM 719 O O . VAL A 1 95 ? -7.285 26.734 24.969 1 98.88 95 VAL A O 1
ATOM 722 N N . PRO A 1 96 ? -8.688 24.984 25.234 1 98.69 96 PRO A N 1
ATOM 723 C CA . PRO A 1 96 ? -9.07 25.5 26.547 1 98.69 96 PRO A CA 1
ATOM 724 C C . PRO A 1 96 ? -7.891 25.578 27.516 1 98.69 96 PRO A C 1
ATOM 726 O O . PRO A 1 96 ? -7.82 26.5 28.328 1 98.69 96 PRO A O 1
ATOM 729 N N . ILE A 1 97 ? -6.961 24.688 27.375 1 98.75 97 ILE A N 1
ATOM 730 C CA . ILE A 1 97 ? -5.789 24.703 28.234 1 98.75 97 ILE A CA 1
ATOM 731 C C . ILE A 1 97 ? -4.949 25.953 27.938 1 98.75 97 ILE A C 1
ATOM 733 O O . ILE A 1 97 ? -4.531 26.656 28.859 1 98.75 97 ILE A O 1
ATOM 737 N N . LEU A 1 98 ? -4.785 26.25 26.719 1 98.88 98 LEU A N 1
ATOM 738 C CA . LEU A 1 98 ? -3.965 27.391 26.328 1 98.88 98 LEU A CA 1
ATOM 739 C C . LEU A 1 98 ? -4.66 28.703 26.672 1 98.88 98 LEU A C 1
ATOM 741 O O . LEU A 1 98 ? -4.016 29.641 27.141 1 98.88 98 LEU A O 1
ATOM 745 N N . VAL A 1 99 ? -5.973 28.766 26.484 1 98.56 99 VAL A N 1
ATOM 746 C CA . VAL A 1 99 ? -6.746 29.953 26.797 1 98.56 99 VAL A CA 1
ATOM 747 C C . VAL A 1 99 ? -6.668 30.25 28.297 1 98.56 99 VAL A C 1
ATOM 749 O O . VAL A 1 99 ? -6.535 31.406 28.703 1 98.56 99 VAL A O 1
ATOM 752 N N . SER A 1 100 ? -6.715 29.219 29.031 1 98.19 100 SER A N 1
ATOM 753 C CA . SER A 1 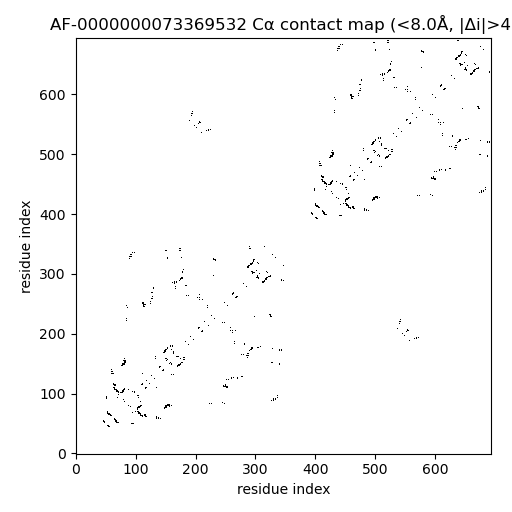100 ? -6.652 29.375 30.484 1 98.19 100 SER A CA 1
ATOM 754 C C . SER A 1 100 ? -5.309 29.953 30.922 1 98.19 100 SER A C 1
ATOM 756 O O . SER A 1 100 ? -5.191 30.516 32 1 98.19 100 SER A O 1
ATOM 758 N N . LYS A 1 101 ? -4.344 29.844 30.062 1 98.31 101 LYS A N 1
ATOM 759 C CA . LYS A 1 101 ? -3.01 30.375 30.359 1 98.31 101 LYS A CA 1
ATOM 760 C C . LYS A 1 101 ? -2.799 31.734 29.719 1 98.31 101 LYS A C 1
ATOM 762 O O . LYS A 1 101 ? -1.696 32.281 29.766 1 98.31 101 LYS A O 1
ATOM 767 N N . GLY A 1 102 ? -3.838 32.312 29.047 1 98.31 102 GLY A N 1
ATOM 768 C CA . GLY A 1 102 ? -3.814 33.688 28.562 1 98.31 102 GLY A CA 1
ATOM 769 C C . GLY A 1 102 ? -3.412 33.781 27.109 1 98.31 102 GLY A C 1
ATOM 770 O O . GLY A 1 102 ? -3.166 34.906 26.625 1 98.31 102 GLY A O 1
ATOM 771 N N . TYR A 1 103 ? -3.363 32.688 26.406 1 98.75 103 TYR A N 1
ATOM 772 C CA . TYR A 1 103 ? -2.971 32.719 25 1 98.75 103 TYR A CA 1
ATOM 773 C C . TYR A 1 103 ? -4.148 33.125 24.125 1 98.75 103 TYR A C 1
ATOM 775 O O . TYR A 1 103 ? -5.305 32.844 24.469 1 98.75 103 TYR A O 1
ATOM 783 N N . HIS A 1 104 ? -3.85 33.812 23.031 1 98.81 104 HIS A N 1
ATOM 784 C CA . HIS A 1 104 ? -4.77 34.062 21.938 1 98.81 104 HIS A CA 1
ATOM 785 C C . HIS A 1 104 ? -4.613 33 20.844 1 98.81 104 HIS A C 1
ATOM 787 O O . HIS A 1 104 ? -3.643 33.031 20.078 1 98.81 104 HIS A O 1
ATOM 793 N N . VAL A 1 105 ? -5.609 32.062 20.734 1 98.94 105 VAL A N 1
ATOM 794 C CA . VAL A 1 105 ? -5.398 30.828 19.984 1 98.94 105 VAL A CA 1
ATOM 795 C C . VAL A 1 105 ? -6.199 30.875 18.688 1 98.94 105 VAL A C 1
ATOM 797 O O . VAL A 1 105 ? -7.391 31.203 18.703 1 98.94 105 VAL A O 1
ATOM 800 N N . PHE A 1 106 ? -5.523 30.594 17.609 1 98.94 106 PHE A N 1
ATOM 801 C CA . PHE A 1 106 ? -6.117 30.484 16.281 1 98.94 106 PHE A CA 1
ATOM 802 C C . PHE A 1 106 ? -5.953 29.078 15.727 1 98.94 106 PHE A C 1
ATOM 804 O O . PHE A 1 106 ? -4.855 28.516 15.75 1 98.94 106 PHE A O 1
ATOM 811 N N . THR A 1 107 ? -7.035 28.453 15.25 1 98.94 107 THR A N 1
ATOM 812 C CA . THR A 1 107 ? -7.008 27.141 14.641 1 98.94 107 THR A CA 1
ATOM 813 C C . THR A 1 107 ? -7.645 27.156 13.25 1 98.94 107 THR A C 1
ATOM 815 O O . THR A 1 107 ? -8.844 26.906 13.109 1 98.94 107 THR A O 1
ATOM 818 N N . PRO A 1 108 ? -6.855 27.359 12.25 1 98.94 108 PRO A N 1
ATOM 819 C CA . PRO A 1 108 ? -7.402 27.406 10.891 1 98.94 108 PRO A CA 1
ATOM 820 C C . PRO A 1 108 ? -7.586 26.016 10.289 1 98.94 108 PRO A C 1
ATOM 822 O O . PRO A 1 108 ? -6.777 25.109 10.539 1 98.94 108 PRO A O 1
ATOM 825 N N . TYR A 1 109 ? -8.664 25.891 9.5 1 98.94 109 TYR A N 1
ATOM 826 C CA . TYR A 1 109 ? -8.719 24.781 8.555 1 98.94 109 TYR A CA 1
ATOM 827 C C . TYR A 1 109 ? -7.699 24.969 7.434 1 98.94 109 TYR A C 1
ATOM 829 O O . TYR A 1 109 ? -7.664 26.016 6.793 1 98.94 109 TYR A O 1
ATOM 837 N N . LEU A 1 110 ? -6.863 24 7.191 1 98.94 110 LEU A N 1
ATOM 838 C CA . LEU A 1 110 ? -5.945 24.016 6.059 1 98.94 110 LEU A CA 1
ATOM 839 C C . LEU A 1 110 ? -6.707 23.984 4.738 1 98.94 110 LEU A C 1
ATOM 841 O O . LEU A 1 110 ? -7.883 23.609 4.707 1 98.94 110 LEU A O 1
ATOM 845 N N . ARG A 1 111 ? -6 24.469 3.652 1 98.88 111 ARG A N 1
ATOM 846 C CA . ARG A 1 111 ? -6.641 24.344 2.348 1 98.88 111 ARG A CA 1
ATOM 847 C C . ARG A 1 111 ? -7.148 22.906 2.131 1 98.88 111 ARG A C 1
ATOM 849 O O . ARG A 1 111 ? -6.477 21.953 2.504 1 98.88 111 ARG A O 1
ATOM 856 N N . GLY A 1 112 ? -8.344 22.828 1.601 1 98.5 112 GLY A N 1
ATOM 857 C CA . GLY A 1 112 ? -8.953 21.531 1.318 1 98.5 112 GLY A CA 1
ATOM 858 C C . GLY A 1 112 ? -9.711 20.969 2.502 1 98.5 112 GLY A C 1
ATOM 859 O O . GLY A 1 112 ? -10.188 19.828 2.447 1 98.5 112 GLY A O 1
ATOM 860 N N . SER A 1 113 ? -9.883 21.703 3.574 1 98.75 113 SER A N 1
ATOM 861 C CA . SER A 1 113 ? -10.531 21.188 4.773 1 98.75 113 SER A CA 1
ATOM 862 C C . SER A 1 113 ? -11.555 22.172 5.32 1 98.75 113 SER A C 1
ATOM 864 O O . SER A 1 113 ? -11.344 23.391 5.273 1 98.75 113 SER A O 1
ATOM 866 N N . GLY A 1 114 ? -12.625 21.609 5.902 1 98.62 114 GLY A N 1
ATOM 867 C CA . GLY A 1 114 ? -13.609 22.453 6.574 1 98.62 114 GLY A CA 1
ATOM 868 C C . GLY A 1 114 ? -14.172 23.547 5.688 1 98.62 114 GLY A C 1
ATOM 869 O O . GLY A 1 114 ? -14.547 23.297 4.539 1 98.62 114 GLY A O 1
ATOM 870 N N . THR A 1 115 ? -14.234 24.734 6.277 1 98.31 115 THR A N 1
ATOM 871 C CA . THR A 1 115 ? -14.914 25.812 5.574 1 98.31 115 THR A CA 1
ATOM 872 C C . THR A 1 115 ? -13.914 26.656 4.793 1 98.31 115 THR A C 1
ATOM 874 O O . THR A 1 115 ? -14.289 27.641 4.156 1 98.31 115 THR A O 1
ATOM 877 N N . THR A 1 116 ? -12.641 26.25 4.832 1 98.88 116 THR A N 1
ATOM 878 C CA . THR A 1 116 ? -11.641 26.953 4.031 1 98.88 116 THR A CA 1
ATOM 879 C C . THR A 1 116 ? -11.812 26.641 2.549 1 98.88 116 THR A C 1
ATOM 881 O O . THR A 1 116 ? -11.859 25.469 2.16 1 98.88 116 THR A O 1
ATOM 884 N N . THR A 1 117 ? -11.93 27.688 1.743 1 98.12 117 THR A N 1
ATOM 885 C CA . THR A 1 117 ? -12.117 27.531 0.305 1 98.12 117 THR A CA 1
ATOM 886 C C . THR A 1 117 ? -11.211 28.484 -0.468 1 98.12 117 THR A C 1
ATOM 888 O O . THR A 1 117 ? -10.688 29.453 0.094 1 98.12 117 THR A O 1
ATOM 891 N N . PHE A 1 118 ? -11 28.125 -1.67 1 98.75 118 PHE A N 1
ATOM 892 C CA . PHE A 1 118 ? -10.305 29.047 -2.559 1 98.75 118 PHE A CA 1
ATOM 893 C C . PHE A 1 118 ? -11.234 30.188 -2.971 1 98.75 118 PHE A C 1
ATOM 895 O O . PHE A 1 118 ? -12.43 29.984 -3.182 1 98.75 118 PHE A O 1
ATOM 902 N N . LEU A 1 119 ? -10.641 31.344 -3.113 1 98.62 119 LEU A N 1
ATOM 903 C CA . LEU A 1 119 ? -11.406 32.5 -3.559 1 98.62 119 LEU A CA 1
ATOM 904 C C . LEU A 1 119 ? -11.844 32.344 -5.012 1 98.62 119 LEU A C 1
ATOM 906 O O . LEU A 1 119 ? -12.891 32.875 -5.41 1 98.62 119 LEU A O 1
ATOM 910 N N . SER A 1 120 ? -11 31.656 -5.77 1 98.12 120 SER A N 1
ATOM 911 C CA . SER A 1 120 ? -11.289 31.453 -7.188 1 98.12 120 SER A CA 1
ATOM 912 C C . SER A 1 120 ? -11.383 29.969 -7.531 1 98.12 120 SER A C 1
ATOM 914 O O . SER A 1 120 ? -10.555 29.172 -7.086 1 98.12 120 SER A O 1
ATOM 916 N N . LYS A 1 121 ? -12.352 29.609 -8.398 1 96.44 121 LYS A N 1
ATOM 917 C CA . LYS A 1 121 ? -12.508 28.234 -8.867 1 96.44 121 LYS A CA 1
ATOM 918 C C . LYS A 1 121 ? -11.375 27.844 -9.812 1 96.44 121 LYS A C 1
ATOM 920 O O . LYS A 1 121 ? -11.125 26.656 -10.039 1 96.44 121 LYS A O 1
ATOM 925 N N . ASP A 1 122 ? -10.656 28.828 -10.352 1 97.38 122 ASP A N 1
ATOM 926 C CA . ASP A 1 122 ? -9.617 28.578 -11.344 1 97.38 122 ASP A CA 1
ATOM 927 C C . ASP A 1 122 ? -8.266 28.312 -10.672 1 97.38 122 ASP A C 1
ATOM 929 O O . ASP A 1 122 ? -7.32 27.875 -11.328 1 97.38 122 ASP A O 1
ATOM 933 N N . THR A 1 123 ? -8.242 28.594 -9.383 1 98.38 123 THR A N 1
ATOM 934 C CA . THR A 1 123 ? -6.984 28.375 -8.672 1 98.38 123 THR A CA 1
ATOM 935 C C . THR A 1 123 ? -6.633 26.891 -8.648 1 98.38 123 THR A C 1
ATOM 937 O O . THR A 1 123 ? -7.48 26.047 -8.344 1 98.38 123 THR A O 1
ATOM 940 N N . PHE A 1 124 ? -5.332 26.609 -9.008 1 98.44 124 PHE A N 1
ATOM 941 C CA . PHE A 1 124 ? -4.844 25.234 -8.969 1 98.44 124 PHE A CA 1
ATOM 942 C C . PHE A 1 124 ? -4.898 24.672 -7.547 1 98.44 124 PHE A C 1
ATOM 944 O O . PHE A 1 124 ? -4.496 25.359 -6.598 1 98.44 124 PHE A O 1
ATOM 951 N N . ARG A 1 125 ? -5.406 23.5 -7.352 1 98.62 125 ARG A N 1
ATOM 952 C CA . ARG A 1 125 ? -5.516 22.859 -6.043 1 98.62 125 ARG A CA 1
ATOM 953 C C . ARG A 1 125 ? -4.188 22.234 -5.633 1 98.62 125 ARG A C 1
ATOM 955 O O . ARG A 1 125 ? -4.082 21.016 -5.527 1 98.62 125 ARG A O 1
ATOM 962 N N . ASN A 1 126 ? -3.283 23.094 -5.301 1 98.81 126 ASN A N 1
ATOM 963 C CA . ASN A 1 126 ? -1.876 22.797 -5.055 1 98.81 126 ASN A CA 1
ATOM 964 C C . ASN A 1 126 ? -1.666 22.172 -3.676 1 98.81 126 ASN A C 1
ATOM 966 O O . ASN A 1 126 ? -2.168 22.688 -2.676 1 98.81 126 ASN A O 1
ATOM 970 N N . GLY A 1 127 ? -0.904 21.047 -3.666 1 98.75 127 GLY A N 1
ATOM 971 C CA . GLY A 1 127 ? -0.605 20.359 -2.414 1 98.75 127 GLY A CA 1
ATOM 972 C C . GLY A 1 127 ? 0.847 20.5 -1.995 1 98.75 127 GLY A C 1
ATOM 973 O O . GLY A 1 127 ? 1.306 19.797 -1.092 1 98.75 127 GLY A O 1
ATOM 974 N N . GLN A 1 128 ? 1.627 21.422 -2.562 1 98.81 128 GLN A N 1
ATOM 975 C CA . GLN A 1 128 ? 3.025 21.656 -2.213 1 98.81 128 GLN A CA 1
ATOM 976 C C . GLN A 1 128 ? 3.16 22.141 -0.775 1 98.81 128 GLN A C 1
ATOM 978 O O . GLN A 1 128 ? 2.318 22.906 -0.293 1 98.81 128 GLN A O 1
ATOM 983 N N . GLN A 1 129 ? 4.266 21.734 -0.214 1 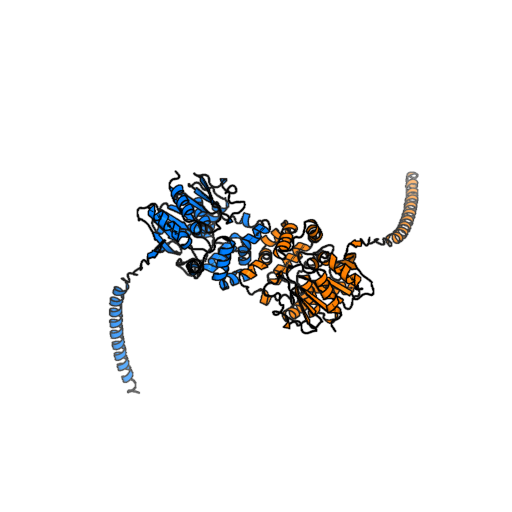98.88 129 GLN A N 1
ATOM 984 C CA . GLN A 1 129 ? 4.512 22.141 1.162 1 98.88 129 GLN A CA 1
ATOM 985 C C . GLN A 1 129 ? 4.688 23.656 1.253 1 98.88 129 GLN A C 1
ATOM 987 O O . GLN A 1 129 ? 4.242 24.281 2.217 1 98.88 129 GLN A O 1
ATOM 992 N N . ALA A 1 130 ? 5.238 24.312 0.24 1 98.94 130 ALA A N 1
ATOM 993 C CA . ALA A 1 130 ? 5.414 25.766 0.231 1 98.94 130 ALA A CA 1
ATOM 994 C C . ALA A 1 130 ? 4.07 26.484 0.099 1 98.94 130 ALA A C 1
ATOM 996 O O . ALA A 1 130 ? 3.873 27.562 0.661 1 98.94 130 ALA A O 1
ATOM 997 N N . ALA A 1 131 ? 3.201 25.906 -0.632 1 98.94 131 ALA A N 1
ATOM 998 C CA . ALA A 1 131 ? 1.874 26.5 -0.786 1 98.94 131 ALA A CA 1
ATOM 999 C C . ALA A 1 131 ? 1.128 26.531 0.546 1 98.94 131 ALA A C 1
ATOM 1001 O O . ALA A 1 131 ? 0.54 27.547 0.915 1 98.94 131 ALA A O 1
ATOM 1002 N N . LEU A 1 132 ? 1.148 25.438 1.235 1 98.94 132 LEU A N 1
ATOM 1003 C CA . LEU A 1 132 ? 0.461 25.375 2.52 1 98.94 132 LEU A CA 1
ATOM 1004 C C . LEU A 1 132 ? 1.055 26.359 3.512 1 98.94 132 LEU A C 1
ATOM 1006 O O . LEU A 1 132 ? 0.319 27.047 4.23 1 98.94 132 LEU A O 1
ATOM 1010 N N . ALA A 1 133 ? 2.357 26.438 3.564 1 98.94 133 ALA A N 1
ATOM 1011 C CA . ALA A 1 133 ? 3 27.375 4.477 1 98.94 133 ALA A CA 1
ATOM 1012 C C . ALA A 1 133 ? 2.652 28.812 4.105 1 98.94 133 ALA A C 1
ATOM 1014 O O . ALA A 1 133 ? 2.404 29.641 4.984 1 98.94 133 ALA A O 1
ATOM 1015 N N . THR A 1 134 ? 2.619 29.094 2.834 1 98.94 134 THR A N 1
ATOM 1016 C CA . THR A 1 134 ? 2.264 30.422 2.355 1 98.94 134 THR A CA 1
ATOM 1017 C C . THR A 1 134 ? 0.843 30.797 2.775 1 98.94 134 THR A C 1
ATOM 1019 O O . THR A 1 134 ? 0.56 31.953 3.082 1 98.94 134 THR A O 1
ATOM 1022 N N . ASP A 1 135 ? -0.044 29.828 2.777 1 98.94 135 ASP A N 1
ATOM 1023 C CA . ASP A 1 135 ? -1.406 30.062 3.248 1 98.94 135 ASP A CA 1
ATOM 1024 C C . ASP A 1 135 ? -1.41 30.609 4.672 1 98.94 135 ASP A C 1
ATOM 1026 O O . ASP A 1 135 ? -2.164 31.531 4.98 1 98.94 135 ASP A O 1
ATOM 1030 N N . ILE A 1 136 ? -0.569 30.062 5.52 1 98.94 136 ILE A N 1
ATOM 1031 C CA . ILE A 1 136 ? -0.601 30.438 6.926 1 98.94 136 ILE A CA 1
ATOM 1032 C C . ILE A 1 136 ? 0.056 31.812 7.109 1 98.94 136 ILE A C 1
ATOM 1034 O O . ILE A 1 136 ? -0.376 32.594 7.945 1 98.94 136 ILE A O 1
ATOM 1038 N N . ILE A 1 137 ? 1.075 32.094 6.336 1 98.94 137 ILE A N 1
ATOM 1039 C CA . ILE A 1 137 ? 1.669 33.438 6.371 1 98.94 137 ILE A CA 1
ATOM 1040 C C . ILE A 1 137 ? 0.631 34.469 5.953 1 98.94 137 ILE A C 1
ATOM 1042 O O . ILE A 1 137 ? 0.485 35.5 6.602 1 98.94 137 ILE A O 1
ATOM 1046 N N . ALA A 1 138 ? -0.118 34.156 4.918 1 98.94 138 ALA A N 1
ATOM 1047 C CA . ALA A 1 138 ? -1.182 35.062 4.469 1 98.94 138 ALA A CA 1
ATOM 1048 C C . ALA A 1 138 ? -2.26 35.188 5.539 1 98.94 138 ALA A C 1
ATOM 1050 O O . ALA A 1 138 ? -2.818 36.281 5.719 1 98.94 138 ALA A O 1
ATOM 1051 N N . PHE A 1 139 ? -2.551 34.125 6.164 1 98.94 139 PHE A N 1
ATOM 1052 C CA . PHE A 1 139 ? -3.514 34.125 7.262 1 98.94 139 PHE A CA 1
ATOM 1053 C C . PHE A 1 139 ? -3.055 35.031 8.383 1 98.94 139 PHE A C 1
ATOM 1055 O O . PHE A 1 139 ? -3.832 35.875 8.883 1 98.94 139 PHE A O 1
ATOM 1062 N N . MET A 1 140 ? -1.771 34.969 8.789 1 98.94 140 MET A N 1
ATOM 1063 C CA . MET A 1 140 ? -1.182 35.844 9.797 1 98.94 140 MET A CA 1
ATOM 1064 C C . MET A 1 140 ? -1.272 37.312 9.367 1 98.94 140 MET A C 1
ATOM 1066 O O . MET A 1 140 ? -1.661 38.156 10.156 1 98.94 140 MET A O 1
ATOM 1070 N N . ASP A 1 141 ? -0.991 37.562 8.125 1 98.94 141 ASP A N 1
ATOM 1071 C CA . ASP A 1 141 ? -1.041 38.938 7.613 1 98.94 141 ASP A CA 1
ATOM 1072 C C . ASP A 1 141 ? -2.461 39.5 7.68 1 98.94 141 ASP A C 1
ATOM 1074 O O . ASP A 1 141 ? -2.664 40.656 8.086 1 98.94 141 ASP A O 1
ATOM 1078 N N . ALA A 1 142 ? -3.381 38.688 7.297 1 98.88 142 ALA A N 1
ATOM 1079 C CA . ALA A 1 142 ? -4.777 39.094 7.297 1 98.88 142 ALA A CA 1
ATOM 1080 C C . ALA A 1 142 ? -5.25 39.438 8.703 1 98.88 142 ALA A C 1
ATOM 1082 O O . ALA A 1 142 ? -6.074 40.344 8.891 1 98.88 142 ALA A O 1
ATOM 1083 N N . LEU A 1 143 ? -4.699 38.75 9.641 1 98.81 143 LEU A N 1
ATOM 1084 C CA . LEU A 1 143 ? -5.09 38.938 11.031 1 98.81 143 LEU A CA 1
ATOM 1085 C C . LEU A 1 143 ? -4.168 39.938 11.719 1 98.81 143 LEU A C 1
ATOM 1087 O O . LEU A 1 143 ? -4.324 40.219 12.914 1 98.81 143 LEU A O 1
ATOM 1091 N N . LYS A 1 144 ? -3.197 40.406 11.047 1 98.44 144 LYS A N 1
ATOM 1092 C CA . LYS A 1 144 ? -2.205 41.375 11.555 1 98.44 144 LYS A CA 1
ATOM 1093 C C . LYS A 1 144 ? -1.406 40.75 12.703 1 98.44 144 LYS A C 1
ATOM 1095 O O . LYS A 1 144 ? -1.152 41.438 13.703 1 98.44 144 LYS A O 1
ATOM 1100 N N . ILE A 1 145 ? -1.124 39.531 12.562 1 98.75 145 ILE A N 1
ATOM 1101 C CA . ILE A 1 145 ? -0.237 38.844 13.492 1 98.75 145 ILE A CA 1
ATOM 1102 C C . ILE A 1 145 ? 1.192 38.875 12.953 1 98.75 145 ILE A C 1
ATOM 1104 O O . ILE A 1 145 ? 1.482 38.281 11.914 1 98.75 145 ILE A O 1
ATOM 1108 N N . ASP A 1 146 ? 2.07 39.5 13.656 1 98.38 146 ASP A N 1
ATOM 1109 C CA . ASP A 1 146 ? 3.457 39.625 13.219 1 98.38 146 ASP A CA 1
ATOM 1110 C C . ASP A 1 146 ? 4.238 38.344 13.523 1 98.38 146 ASP A C 1
ATOM 1112 O O . ASP A 1 146 ? 4.945 37.812 12.656 1 98.38 146 ASP A O 1
ATOM 1116 N N . LYS A 1 147 ? 4.121 37.906 14.766 1 98.56 147 LYS A N 1
ATOM 1117 C CA . LYS A 1 147 ? 4.836 36.719 15.258 1 98.56 147 LYS A CA 1
ATOM 1118 C C . LYS A 1 147 ? 3.936 35.844 16.125 1 98.56 147 LYS A C 1
ATOM 1120 O O . LYS A 1 147 ? 3.133 36.375 16.906 1 98.56 147 LYS A O 1
ATOM 1125 N N . ALA A 1 148 ? 4.102 34.469 16 1 98.88 148 ALA A N 1
ATOM 1126 C CA . ALA A 1 148 ? 3.25 33.562 16.766 1 98.88 148 ALA A CA 1
ATOM 1127 C C . ALA A 1 148 ? 4.016 32.312 17.172 1 98.88 148 ALA A C 1
ATOM 1129 O O . ALA A 1 148 ? 5.035 31.984 16.562 1 98.88 148 ALA A O 1
ATOM 1130 N N . VAL A 1 149 ? 3.559 31.672 18.266 1 98.94 149 VAL A N 1
ATOM 1131 C CA . VAL A 1 149 ? 3.893 30.266 18.484 1 98.94 149 VAL A CA 1
ATOM 1132 C C . VAL A 1 149 ? 3.062 29.375 17.562 1 98.94 149 VAL A C 1
ATOM 1134 O O . VAL A 1 149 ? 1.849 29.562 17.438 1 98.94 149 VAL A O 1
ATOM 1137 N N . VAL A 1 150 ? 3.736 28.484 16.859 1 98.94 150 VAL A N 1
ATOM 1138 C CA . VAL A 1 150 ? 3.039 27.625 15.922 1 98.94 150 VAL A CA 1
ATOM 1139 C C . VAL A 1 150 ? 3.277 26.156 16.281 1 98.94 150 VAL A C 1
ATOM 1141 O O . VAL A 1 150 ? 4.414 25.75 16.531 1 98.94 150 VAL A O 1
ATOM 1144 N N . GLY A 1 151 ? 2.27 25.406 16.391 1 98.94 151 GLY A N 1
ATOM 1145 C CA . GLY A 1 151 ? 2.344 23.984 16.641 1 98.94 151 GLY A CA 1
ATOM 1146 C C . GLY A 1 151 ? 1.49 23.156 15.703 1 98.94 151 GLY A C 1
ATOM 1147 O O . GLY A 1 151 ? 0.454 23.625 15.227 1 98.94 151 GLY A O 1
ATOM 1148 N N . GLY A 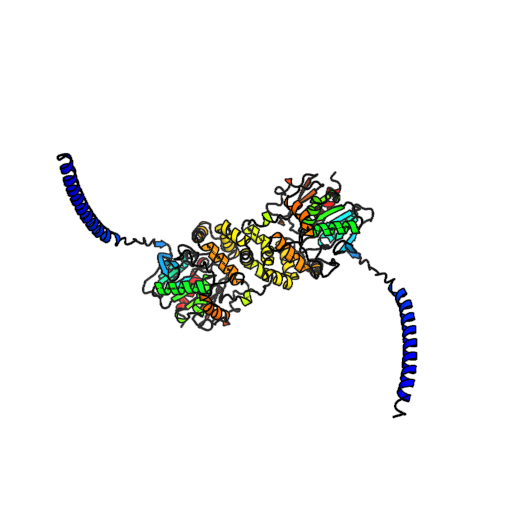1 152 ? 1.923 21.953 15.461 1 98.88 152 GLY A N 1
ATOM 1149 C CA . GLY A 1 152 ? 1.12 21.094 14.602 1 98.88 152 GLY A CA 1
ATOM 1150 C C . GLY A 1 152 ? 1.598 19.656 14.578 1 98.88 152 GLY A C 1
ATOM 1151 O O . GLY A 1 152 ? 2.533 19.297 15.297 1 98.88 152 GLY A O 1
ATOM 1152 N N . PHE A 1 153 ? 0.904 18.812 13.867 1 98.94 153 PHE A N 1
ATOM 1153 C CA . PHE A 1 153 ? 1.221 17.422 13.609 1 98.94 153 PHE A CA 1
ATOM 1154 C C . PHE A 1 153 ? 0.894 17.047 12.164 1 98.94 153 PHE A C 1
ATOM 1156 O O . PHE A 1 153 ? 0.089 17.719 11.516 1 98.94 153 PHE A O 1
ATOM 1163 N N . ASP A 1 154 ? 1.602 16.016 11.641 1 98.62 154 ASP A N 1
ATOM 1164 C CA . ASP A 1 154 ? 1.362 15.578 10.273 1 98.62 154 ASP A CA 1
ATOM 1165 C C . ASP A 1 154 ? 1.521 16.719 9.281 1 98.62 154 ASP A C 1
ATOM 1167 O O . ASP A 1 154 ? 2.553 17.406 9.273 1 98.62 154 ASP A O 1
ATOM 1171 N N . TRP A 1 155 ? 0.53 17.047 8.422 1 98.88 155 TRP A N 1
ATOM 1172 C CA . TRP A 1 155 ? 0.618 18.188 7.52 1 98.88 155 TRP A CA 1
ATOM 1173 C C . TRP A 1 155 ? 0.821 19.484 8.297 1 98.88 155 TRP A C 1
ATOM 1175 O O . TRP A 1 155 ? 1.509 20.391 7.836 1 98.88 155 TRP A O 1
ATOM 1185 N N . GLY A 1 156 ? 0.223 19.516 9.445 1 98.94 156 GLY A N 1
ATOM 1186 C CA . GLY A 1 156 ? 0.365 20.703 10.273 1 98.94 156 GLY A CA 1
ATOM 1187 C C . GLY A 1 156 ? 1.784 20.922 10.758 1 98.94 156 GLY A C 1
ATOM 1188 O O . GLY A 1 156 ? 2.301 22.047 10.703 1 98.94 156 GLY A O 1
ATOM 1189 N N . ALA A 1 157 ? 2.387 19.859 11.211 1 98.94 157 ALA A N 1
ATOM 1190 C CA . ALA A 1 157 ? 3.777 19.969 11.641 1 98.94 157 ALA A CA 1
ATOM 1191 C C . ALA A 1 157 ? 4.691 20.281 10.461 1 98.94 157 ALA A C 1
ATOM 1193 O O . ALA A 1 157 ? 5.613 21.094 10.578 1 98.94 157 ALA A O 1
ATOM 1194 N N . ARG A 1 158 ? 4.445 19.625 9.312 1 98.94 158 ARG A N 1
ATOM 1195 C CA . ARG A 1 158 ? 5.223 19.953 8.117 1 98.94 158 ARG A CA 1
ATOM 1196 C C . ARG A 1 158 ? 5.105 21.422 7.77 1 98.94 158 ARG A C 1
ATOM 1198 O O . ARG A 1 158 ? 6.109 22.094 7.508 1 98.94 158 ARG A O 1
ATOM 1205 N N . THR A 1 159 ? 3.926 21.891 7.805 1 98.94 159 THR A N 1
ATOM 1206 C CA . THR A 1 159 ? 3.668 23.281 7.477 1 98.94 159 THR A CA 1
ATOM 1207 C C . THR A 1 159 ? 4.371 24.203 8.469 1 98.94 159 THR A C 1
ATOM 1209 O O . THR A 1 159 ? 5.02 25.188 8.062 1 98.94 159 THR A O 1
ATOM 1212 N N . ALA A 1 160 ? 4.297 23.906 9.711 1 98.94 160 ALA A N 1
ATOM 1213 C CA . ALA A 1 160 ? 4.93 24.719 10.758 1 98.94 160 ALA A CA 1
ATOM 1214 C C . ALA A 1 160 ? 6.445 24.75 10.586 1 98.94 160 ALA A C 1
ATOM 1216 O O . ALA A 1 160 ? 7.078 25.797 10.711 1 98.94 160 ALA A O 1
ATOM 1217 N N . VAL A 1 161 ? 7.016 23.609 10.289 1 98.94 161 VAL A N 1
ATOM 1218 C CA . VAL A 1 161 ? 8.461 23.5 10.094 1 98.94 161 VAL A CA 1
ATOM 1219 C C . VAL A 1 161 ? 8.867 24.297 8.859 1 98.94 161 VAL A C 1
ATOM 1221 O O . VAL A 1 161 ? 9.883 25 8.867 1 98.94 161 VAL A O 1
ATOM 1224 N N . VAL A 1 162 ? 8.102 24.219 7.859 1 98.94 162 VAL A N 1
ATOM 1225 C CA . VAL A 1 162 ? 8.383 24.953 6.629 1 98.94 162 VAL A CA 1
ATOM 1226 C C . VAL A 1 162 ? 8.312 26.453 6.902 1 98.94 162 VAL A C 1
ATOM 1228 O O . VAL A 1 162 ? 9.164 27.219 6.434 1 98.94 162 VAL A O 1
ATOM 1231 N N . MET A 1 163 ? 7.332 26.891 7.688 1 98.94 163 MET A N 1
ATOM 1232 C CA . MET A 1 163 ? 7.254 28.297 8.094 1 98.94 163 MET A CA 1
ATOM 1233 C C . MET A 1 163 ? 8.508 28.719 8.844 1 98.94 163 MET A C 1
ATOM 1235 O O . MET A 1 163 ? 9.078 29.781 8.57 1 98.94 163 MET A O 1
ATOM 1239 N N . ALA A 1 164 ? 8.898 27.906 9.734 1 98.94 164 ALA A N 1
ATOM 1240 C CA . ALA A 1 164 ? 10.062 28.219 10.555 1 98.94 164 ALA A CA 1
ATOM 1241 C C . ALA A 1 164 ? 11.328 28.281 9.703 1 98.94 164 ALA A C 1
ATOM 1243 O O . ALA A 1 164 ? 12.234 29.078 10 1 98.94 164 ALA A O 1
ATOM 1244 N N . ALA A 1 165 ? 11.383 27.484 8.695 1 98.88 165 ALA A N 1
ATOM 1245 C CA . ALA A 1 165 ? 12.539 27.453 7.797 1 98.88 165 ALA A CA 1
ATOM 1246 C C . ALA A 1 165 ? 12.57 28.688 6.902 1 98.88 165 ALA A C 1
ATOM 1248 O O . ALA A 1 165 ? 13.641 29.266 6.691 1 98.88 165 ALA A O 1
ATOM 1249 N N . LEU A 1 166 ? 11.453 29.094 6.434 1 98.88 166 LEU A N 1
ATOM 1250 C CA . LEU A 1 166 ? 11.406 30.094 5.371 1 98.88 166 LEU A CA 1
ATOM 1251 C C . LEU A 1 166 ? 11.172 31.484 5.949 1 98.88 166 LEU A C 1
ATOM 1253 O O . LEU A 1 166 ? 11.617 32.5 5.375 1 98.88 166 LEU A O 1
ATOM 1257 N N . TRP A 1 167 ? 10.398 31.562 7.043 1 98.81 167 TRP A N 1
ATOM 1258 C CA . TRP A 1 167 ? 10.055 32.844 7.68 1 98.81 167 TRP A CA 1
ATOM 1259 C C . TRP A 1 167 ? 10.281 32.75 9.188 1 98.81 167 TRP A C 1
ATOM 1261 O O . TRP A 1 167 ? 9.359 33 9.969 1 98.81 167 TRP A O 1
ATOM 1271 N N . PRO A 1 168 ? 11.523 32.531 9.594 1 98.75 168 PRO A N 1
ATOM 1272 C CA . PRO A 1 168 ? 11.766 32.375 11.031 1 98.75 168 PRO A CA 1
ATOM 1273 C C . PRO A 1 168 ? 11.367 33.625 11.828 1 98.75 168 PRO A C 1
ATOM 1275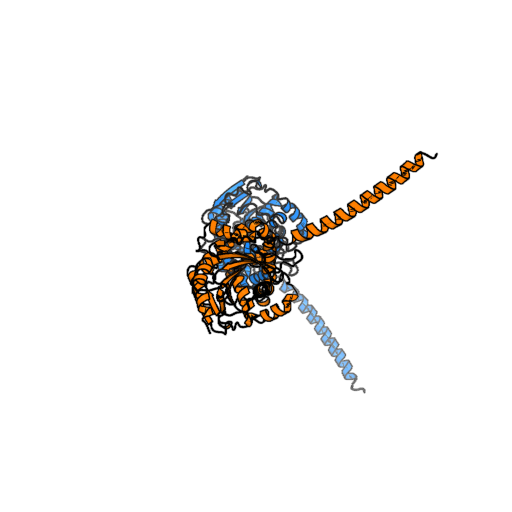 O O . PRO A 1 168 ? 11.023 33.5 13.008 1 98.75 168 PRO A O 1
ATOM 1278 N N . GLU A 1 169 ? 11.344 34.781 11.188 1 98.62 169 GLU A N 1
ATOM 1279 C CA . GLU A 1 169 ? 11 36 11.875 1 98.62 169 GLU A CA 1
ATOM 1280 C C . GLU A 1 169 ? 9.523 36.031 12.266 1 98.62 169 GLU A C 1
ATOM 1282 O O . GLU A 1 169 ? 9.109 36.844 13.109 1 98.62 169 GLU A O 1
ATOM 1287 N N . ARG A 1 170 ? 8.734 35.125 11.703 1 98.88 170 ARG A N 1
ATOM 1288 C CA . ARG A 1 170 ? 7.305 35.094 11.969 1 98.88 170 ARG A CA 1
ATOM 1289 C C . ARG A 1 170 ? 6.98 34.062 13.047 1 98.88 170 ARG A C 1
ATOM 1291 O O . ARG A 1 170 ? 5.828 33.938 13.461 1 98.88 170 ARG A O 1
ATOM 1298 N N . ILE A 1 171 ? 8.008 33.344 13.578 1 98.81 171 ILE A N 1
ATOM 1299 C CA . ILE A 1 171 ? 7.797 32.219 14.492 1 98.81 171 ILE A CA 1
ATOM 1300 C C . ILE A 1 171 ? 8.461 32.531 15.836 1 98.81 171 ILE A C 1
ATOM 1302 O O . ILE A 1 171 ? 9.688 32.625 15.914 1 98.81 171 ILE A O 1
ATOM 1306 N N . LYS A 1 172 ? 7.633 32.594 16.844 1 98.56 172 LYS A N 1
ATOM 1307 C CA . LYS A 1 172 ? 8.133 32.812 18.203 1 98.56 172 LYS A CA 1
ATOM 1308 C C . LYS A 1 172 ? 8.625 31.5 18.812 1 98.56 172 LYS A C 1
ATOM 1310 O O . LYS A 1 172 ? 9.602 31.484 19.562 1 98.56 172 LYS A O 1
ATOM 1315 N N . GLY A 1 173 ? 8.016 30.484 18.531 1 98.81 173 GLY A N 1
ATOM 1316 C CA . GLY A 1 173 ? 8.266 29.125 18.969 1 98.81 173 GLY A CA 1
ATOM 1317 C C . GLY A 1 173 ? 7.574 28.078 18.109 1 98.81 173 GLY A C 1
ATOM 1318 O O . GLY A 1 173 ? 6.508 28.344 17.547 1 98.81 173 GLY A O 1
ATOM 1319 N N . LEU A 1 174 ? 8.219 26.875 18.062 1 98.94 174 LEU A N 1
ATOM 1320 C CA . LEU A 1 174 ? 7.734 25.812 17.203 1 98.94 174 LEU A CA 1
ATOM 1321 C C . LEU A 1 174 ? 7.52 24.531 18 1 98.94 174 LEU A C 1
ATOM 1323 O O . LEU A 1 174 ? 8.398 24.109 18.75 1 98.94 174 LEU A O 1
ATOM 1327 N N . VAL A 1 175 ? 6.375 23.953 17.906 1 99 175 VAL A N 1
ATOM 1328 C CA . VAL A 1 175 ? 6.129 22.594 18.359 1 99 175 VAL A CA 1
ATOM 1329 C C . VAL A 1 175 ? 5.824 21.703 17.156 1 99 175 VAL A C 1
ATOM 1331 O O . VAL A 1 175 ? 4.844 21.922 16.438 1 99 175 VAL A O 1
ATOM 1334 N N . SER A 1 176 ? 6.645 20.734 16.953 1 98.94 176 SER A N 1
ATOM 1335 C CA . SER A 1 176 ? 6.512 19.875 15.781 1 98.94 176 SER A CA 1
ATOM 1336 C C . SER A 1 176 ? 6.434 18.406 16.188 1 98.94 176 SER A C 1
ATOM 1338 O O . SER A 1 176 ? 7.422 17.828 16.656 1 98.94 176 SER A O 1
ATOM 1340 N N . VAL A 1 177 ? 5.258 17.797 15.977 1 98.94 177 VAL A N 1
ATOM 1341 C CA . VAL A 1 177 ? 5.125 16.359 16.172 1 98.94 177 VAL A CA 1
ATOM 1342 C C . VAL A 1 177 ? 5.832 15.617 15.031 1 98.94 177 VAL A C 1
ATOM 1344 O O . VAL A 1 177 ? 5.66 15.953 13.859 1 98.94 177 VAL A O 1
ATOM 1347 N N . SER A 1 178 ? 6.664 14.648 15.367 1 98.62 178 SER A N 1
ATOM 1348 C CA . SER A 1 178 ? 7.441 13.812 14.453 1 98.62 178 SER A CA 1
ATOM 1349 C C . SER A 1 178 ? 8.617 14.586 13.867 1 98.62 178 SER A C 1
ATOM 1351 O O . SER A 1 178 ? 9.273 14.109 12.938 1 98.62 178 SER A O 1
ATOM 1353 N N . GLY A 1 179 ? 8.93 15.797 14.258 1 98.25 179 GLY A N 1
ATOM 1354 C CA . GLY A 1 179 ? 10.211 16.469 14.086 1 98.25 179 GLY A CA 1
ATOM 1355 C C . GLY A 1 179 ? 10.312 17.234 12.781 1 98.25 179 GLY A C 1
ATOM 1356 O O . GLY A 1 179 ? 9.453 18.062 12.469 1 98.25 179 GLY A O 1
ATOM 1357 N N . TYR A 1 180 ? 11.43 17.062 12.055 1 98.75 180 TYR A N 1
ATOM 1358 C CA . TYR A 1 180 ? 11.766 17.781 10.828 1 98.75 180 TYR A CA 1
ATOM 1359 C C . TYR A 1 180 ? 11.102 17.141 9.625 1 98.75 180 TYR A C 1
ATOM 1361 O O . TYR A 1 180 ? 11.625 16.172 9.062 1 98.75 180 TYR A O 1
ATOM 1369 N N . LEU A 1 181 ? 10.047 17.75 9.062 1 98.38 181 LEU A N 1
ATOM 1370 C CA . LEU A 1 181 ? 9.172 17.047 8.117 1 98.38 181 LEU A CA 1
ATOM 1371 C C . LEU A 1 181 ? 9.203 17.734 6.75 1 98.38 181 LEU A C 1
ATOM 1373 O O . LEU A 1 181 ? 8.258 17.609 5.973 1 98.38 181 LEU A O 1
ATOM 1377 N N . VAL A 1 182 ? 10.242 18.5 6.473 1 98.69 182 VAL A N 1
ATOM 1378 C CA . VAL A 1 182 ? 10.367 19.109 5.152 1 98.69 182 VAL A CA 1
ATOM 1379 C C . VAL A 1 182 ? 10.461 18.016 4.086 1 98.69 182 VAL A C 1
ATOM 1381 O O . VAL A 1 182 ? 11.328 17.141 4.16 1 98.69 182 VAL A O 1
ATOM 1384 N N . VAL A 1 183 ? 9.609 18.078 3.117 1 98.5 183 VAL A N 1
ATOM 1385 C CA . VAL A 1 183 ? 9.602 17.109 2.029 1 98.5 183 VAL A CA 1
ATOM 1386 C C . VAL A 1 183 ? 10.844 17.297 1.162 1 98.5 183 VAL A C 1
ATOM 1388 O O . VAL A 1 183 ? 11.18 18.422 0.789 1 98.5 183 VAL A O 1
ATOM 1391 N N . ASN A 1 184 ? 11.516 16.281 0.957 1 97.75 184 ASN A N 1
ATOM 1392 C CA . ASN A 1 184 ? 12.641 16.25 0.033 1 97.75 184 ASN A CA 1
ATOM 1393 C C . ASN A 1 184 ? 12.352 15.352 -1.171 1 97.75 184 ASN A C 1
ATOM 1395 O O . ASN A 1 184 ? 12.398 14.125 -1.063 1 97.75 184 ASN A O 1
ATOM 1399 N N . LEU A 1 185 ? 12.148 15.992 -2.307 1 98.06 185 LEU A N 1
ATOM 1400 C CA . LEU A 1 185 ? 11.711 15.258 -3.49 1 98.06 185 LEU A CA 1
ATOM 1401 C C . LEU A 1 185 ? 12.766 14.25 -3.928 1 98.06 185 LEU A C 1
ATOM 1403 O O . LEU A 1 185 ? 12.438 13.117 -4.289 1 98.06 185 LEU A O 1
ATOM 1407 N N . GLU A 1 186 ? 14.031 14.648 -3.855 1 97.25 186 GLU A N 1
ATOM 1408 C CA . GLU A 1 186 ? 15.117 13.742 -4.25 1 97.25 186 GLU A CA 1
ATOM 1409 C C . GLU A 1 186 ? 15.18 12.523 -3.334 1 97.25 186 GLU A C 1
ATOM 1411 O O . GLU A 1 186 ? 15.289 11.391 -3.807 1 97.25 186 GLU A O 1
ATOM 1416 N N . ALA A 1 187 ? 15.109 12.766 -2.07 1 96.38 187 ALA A N 1
ATOM 1417 C CA . ALA A 1 187 ? 15.148 11.672 -1.101 1 96.38 187 ALA A CA 1
ATOM 1418 C C . ALA A 1 187 ? 13.945 10.75 -1.262 1 96.38 187 ALA A C 1
ATOM 1420 O O . ALA A 1 187 ? 14.055 9.539 -1.059 1 96.38 187 ALA A O 1
ATOM 1421 N N . ASN A 1 188 ? 12.812 11.328 -1.648 1 97.62 188 ASN A N 1
ATOM 1422 C CA . ASN A 1 188 ? 11.57 10.57 -1.753 1 97.62 188 ASN A CA 1
ATOM 1423 C C . ASN A 1 188 ? 11.609 9.594 -2.926 1 97.62 188 ASN A C 1
ATOM 1425 O O . ASN A 1 188 ? 10.766 8.703 -3.027 1 97.62 188 ASN A O 1
ATOM 1429 N N . LEU A 1 189 ? 12.586 9.734 -3.811 1 97.31 189 LEU A N 1
ATOM 1430 C CA . LEU A 1 189 ? 12.711 8.82 -4.945 1 97.31 189 LEU A CA 1
ATOM 1431 C C . LEU A 1 189 ? 13.383 7.52 -4.52 1 97.31 189 LEU A C 1
ATOM 1433 O O . LEU A 1 189 ? 13.344 6.527 -5.254 1 97.31 189 LEU A O 1
ATOM 1437 N N . LYS A 1 190 ? 14.023 7.523 -3.375 1 97.31 190 LYS A N 1
ATOM 1438 C CA . LYS A 1 190 ? 14.781 6.363 -2.92 1 97.31 190 LYS A CA 1
ATOM 1439 C C . LYS A 1 190 ? 13.898 5.414 -2.107 1 97.31 190 LYS A C 1
ATOM 1441 O O . LYS A 1 190 ? 13.219 5.84 -1.175 1 97.31 190 LYS A O 1
ATOM 1446 N N . PRO A 1 191 ? 13.938 4.137 -2.455 1 97.88 191 PRO A N 1
ATOM 1447 C CA . PRO A 1 191 ? 13.094 3.188 -1.728 1 97.88 191 PRO A CA 1
ATOM 1448 C C . PRO A 1 191 ? 13.531 3.002 -0.276 1 97.88 191 PRO A C 1
ATOM 1450 O O . PRO A 1 191 ? 14.703 3.215 0.052 1 97.88 191 PRO A O 1
ATOM 1453 N N . LEU A 1 192 ? 12.609 2.621 0.53 1 97.31 192 LEU A N 1
ATOM 1454 C CA . LEU A 1 192 ? 12.805 2.188 1.909 1 97.31 192 LEU A CA 1
ATOM 1455 C C . LEU A 1 192 ? 12.703 0.671 2.021 1 97.31 192 LEU A C 1
ATOM 1457 O O . LEU A 1 192 ? 12.344 -0.005 1.054 1 97.31 192 LEU A O 1
ATOM 1461 N N . PRO A 1 193 ? 13.086 0.129 3.223 1 96.81 193 PRO A N 1
ATOM 1462 C CA . PRO A 1 193 ? 12.781 -1.29 3.428 1 96.81 193 PRO A CA 1
ATOM 1463 C C . PRO A 1 193 ? 11.297 -1.605 3.26 1 96.81 193 PRO A C 1
ATOM 1465 O O . PRO A 1 193 ? 10.445 -0.763 3.557 1 96.81 193 PRO A O 1
ATOM 1468 N N . PRO A 1 194 ? 10.953 -2.801 2.871 1 97.81 194 PRO A N 1
ATOM 1469 C CA . PRO A 1 194 ? 9.586 -3.156 2.496 1 97.81 194 PRO A CA 1
ATOM 1470 C C . PRO A 1 194 ? 8.578 -2.854 3.602 1 97.81 194 PRO A C 1
ATOM 1472 O O . PRO A 1 194 ? 7.477 -2.365 3.32 1 97.81 194 PRO A O 1
ATOM 1475 N N . LYS A 1 195 ? 8.938 -3.123 4.859 1 96.69 195 LYS A N 1
ATOM 1476 C CA . LYS A 1 195 ? 8.008 -2.865 5.953 1 96.69 195 LYS A CA 1
ATOM 1477 C C . LYS A 1 195 ? 7.66 -1.384 6.043 1 96.69 195 LYS A C 1
ATOM 1479 O O . LYS A 1 195 ? 6.504 -1.026 6.285 1 96.69 195 LYS A O 1
ATOM 1484 N N . ALA A 1 196 ? 8.633 -0.549 5.852 1 96.12 196 ALA A N 1
ATOM 1485 C CA . ALA A 1 196 ? 8.414 0.894 5.875 1 96.12 196 ALA A CA 1
ATOM 1486 C C . ALA A 1 196 ? 7.574 1.338 4.68 1 96.12 196 ALA A C 1
ATOM 1488 O O . ALA A 1 196 ? 6.715 2.213 4.805 1 96.12 196 ALA A O 1
ATOM 1489 N N . GLU A 1 197 ? 7.852 0.745 3.508 1 98.06 197 GLU A N 1
ATOM 1490 C CA . GLU A 1 197 ? 7.074 1.089 2.32 1 98.06 197 GLU A CA 1
ATOM 1491 C C . GLU A 1 197 ? 5.594 0.781 2.521 1 98.06 197 GLU A C 1
ATOM 1493 O O . GLU A 1 197 ? 4.73 1.562 2.113 1 98.06 197 GLU A O 1
ATOM 1498 N N . LEU A 1 198 ? 5.301 -0.327 3.15 1 98.06 198 LEU A N 1
ATOM 1499 C CA . LEU A 1 198 ? 3.914 -0.685 3.43 1 98.06 198 LEU A CA 1
ATOM 1500 C C . LEU A 1 198 ? 3.236 0.384 4.281 1 98.06 198 LEU A C 1
ATOM 1502 O O . LEU A 1 198 ? 2.053 0.675 4.098 1 98.06 198 LEU A O 1
ATOM 1506 N N . GLY A 1 199 ? 3.963 0.954 5.176 1 96 199 GLY A N 1
ATOM 1507 C CA . GLY A 1 199 ? 3.41 2.002 6.02 1 96 199 GLY A CA 1
ATOM 1508 C C . GLY A 1 199 ? 2.938 3.213 5.234 1 96 199 GLY A C 1
ATOM 1509 O O . GLY A 1 199 ? 2.086 3.969 5.707 1 96 199 GLY A O 1
ATOM 1510 N N . TRP A 1 200 ? 3.432 3.352 3.996 1 97.06 200 TRP A N 1
ATOM 1511 C CA . TRP A 1 200 ? 3.109 4.504 3.16 1 97.06 200 TRP A CA 1
ATOM 1512 C C . TRP A 1 200 ? 2.268 4.086 1.96 1 97.06 200 TRP A C 1
ATOM 1514 O O . TRP A 1 200 ? 2.219 4.797 0.952 1 97.06 200 TRP A O 1
ATOM 1524 N N . TRP A 1 201 ? 1.562 2.967 2.107 1 98.12 201 TRP A N 1
ATOM 1525 C CA . TRP A 1 201 ? 0.855 2.328 1.004 1 98.12 201 TRP A CA 1
ATOM 1526 C C . TRP A 1 201 ? -0.06 3.32 0.296 1 98.12 201 TRP A C 1
ATOM 1528 O O . TRP A 1 201 ? -0.165 3.311 -0.933 1 98.12 201 TRP A O 1
ATOM 1538 N N . TYR A 1 202 ? -0.731 4.188 1.046 1 98.56 202 TYR A N 1
ATOM 1539 C CA . TYR A 1 202 ? -1.736 5.078 0.479 1 98.56 202 TYR A CA 1
ATOM 1540 C C . TYR A 1 202 ? -1.102 6.074 -0.483 1 98.56 202 TYR A C 1
ATOM 1542 O O . TYR A 1 202 ? -1.748 6.535 -1.428 1 98.56 202 TYR A O 1
ATOM 1550 N N . GLN A 1 203 ? 0.141 6.406 -0.28 1 98.38 203 GLN A N 1
ATOM 1551 C CA . GLN A 1 203 ? 0.816 7.297 -1.218 1 98.38 203 GLN A CA 1
ATOM 1552 C C . GLN A 1 203 ? 0.963 6.641 -2.588 1 98.38 203 GLN A C 1
ATOM 1554 O O . GLN A 1 203 ? 0.794 7.301 -3.617 1 98.38 203 GLN A O 1
ATOM 1559 N N . TYR A 1 204 ? 1.245 5.398 -2.564 1 98.62 204 TYR A N 1
ATOM 1560 C CA . TYR A 1 204 ? 1.385 4.676 -3.822 1 98.62 204 TYR A CA 1
ATOM 1561 C C . TYR A 1 204 ? 0.025 4.438 -4.469 1 98.62 204 TYR A C 1
ATOM 1563 O O . TYR A 1 204 ? -0.107 4.504 -5.691 1 98.62 204 TYR A O 1
ATOM 1571 N N . TYR A 1 205 ? -0.954 4.137 -3.588 1 98.69 205 TYR A N 1
ATOM 1572 C CA . TYR A 1 205 ? -2.328 4.039 -4.07 1 98.69 205 TYR A CA 1
ATOM 1573 C C . TYR A 1 205 ? -2.756 5.328 -4.762 1 98.69 205 TYR A C 1
ATOM 1575 O O . TYR A 1 205 ? -3.283 5.297 -5.875 1 98.69 205 TYR A O 1
ATOM 1583 N N . PHE A 1 206 ? -2.383 6.465 -4.246 1 98.81 206 PHE A N 1
ATOM 1584 C CA . PHE A 1 206 ? -2.752 7.773 -4.77 1 98.81 206 PHE A CA 1
ATOM 1585 C C . PHE A 1 206 ? -1.979 8.086 -6.043 1 98.81 206 PHE A C 1
ATOM 1587 O O . PHE A 1 206 ? -2.344 8.992 -6.793 1 98.81 206 PHE A O 1
ATOM 1594 N N . ALA A 1 207 ? -0.905 7.398 -6.281 1 97.94 207 ALA A N 1
ATOM 1595 C CA . ALA A 1 207 ? -0.124 7.59 -7.5 1 97.94 207 ALA A CA 1
ATOM 1596 C C . ALA A 1 207 ? -0.89 7.098 -8.727 1 97.94 207 ALA A C 1
ATOM 1598 O O . ALA A 1 207 ? -0.537 7.426 -9.859 1 97.94 207 ALA A O 1
ATOM 1599 N N . THR A 1 208 ? -1.924 6.305 -8.5 1 97.88 208 THR A N 1
ATOM 1600 C CA . THR A 1 208 ? -2.66 5.688 -9.594 1 97.88 208 THR A CA 1
ATOM 1601 C C . THR A 1 208 ? -4 6.383 -9.805 1 97.88 208 THR A C 1
ATOM 1603 O O . THR A 1 208 ? -4.531 7.016 -8.891 1 97.88 208 THR A O 1
ATOM 1606 N N . GLU A 1 209 ? -4.551 6.242 -11.055 1 97.56 209 GLU A N 1
ATOM 1607 C CA . GLU A 1 209 ? -5.895 6.75 -11.297 1 97.56 209 GLU A CA 1
ATOM 1608 C C . GLU A 1 209 ? -6.934 5.992 -10.477 1 97.56 209 GLU A C 1
ATOM 1610 O O . GLU A 1 209 ? -7.91 6.578 -10.008 1 97.56 209 GLU A O 1
ATOM 1615 N N . ARG A 1 210 ? -6.719 4.734 -10.281 1 97.75 210 ARG A N 1
ATOM 1616 C CA . ARG A 1 210 ? -7.582 3.938 -9.414 1 97.75 210 ARG A CA 1
ATOM 1617 C C . ARG A 1 210 ? -7.578 4.48 -7.992 1 97.75 210 ARG A C 1
ATOM 1619 O O . ARG A 1 210 ? -8.625 4.57 -7.352 1 97.75 210 ARG A O 1
ATOM 1626 N N . GLY A 1 211 ? -6.41 4.828 -7.52 1 98.56 211 GLY A N 1
ATOM 1627 C CA . GLY A 1 211 ? -6.301 5.387 -6.18 1 98.56 211 GLY A CA 1
ATOM 1628 C C . GLY A 1 211 ? -7.035 6.707 -6.023 1 98.56 211 GLY A C 1
ATOM 1629 O O . GLY A 1 211 ? -7.688 6.941 -5.004 1 98.56 211 GLY A O 1
ATOM 1630 N N . LYS A 1 212 ? -6.895 7.566 -7.047 1 98.69 212 LYS A N 1
ATOM 1631 C CA . LYS A 1 212 ? -7.637 8.828 -7.031 1 98.69 212 LYS A CA 1
ATOM 1632 C C . LYS A 1 212 ? -9.141 8.578 -6.984 1 98.69 212 LYS A C 1
ATOM 1634 O O . LYS A 1 212 ? -9.852 9.188 -6.18 1 98.69 212 LYS A O 1
ATOM 1639 N N . LEU A 1 213 ? -9.602 7.73 -7.797 1 98.62 213 LEU A N 1
ATOM 1640 C CA . LEU A 1 213 ? -11.023 7.398 -7.855 1 98.62 213 LEU A CA 1
ATOM 1641 C C . LEU A 1 213 ? -11.484 6.758 -6.555 1 98.62 213 LEU A C 1
ATOM 1643 O O . LEU A 1 213 ? -12.555 7.098 -6.035 1 98.62 213 LEU A O 1
ATOM 1647 N N . GLY A 1 214 ? -10.703 5.84 -6.086 1 98.81 214 GLY A N 1
ATOM 1648 C CA . GLY A 1 214 ? -11.039 5.164 -4.844 1 98.81 214 GLY A CA 1
ATOM 1649 C C . GLY A 1 214 ? -11.117 6.102 -3.656 1 98.81 214 GLY A C 1
ATOM 1650 O O . GLY A 1 214 ? -12.008 5.973 -2.816 1 98.81 214 GLY A O 1
ATOM 1651 N N . TYR A 1 215 ? -10.195 7 -3.588 1 98.88 215 TYR A N 1
ATOM 1652 C CA . TYR A 1 215 ? -10.234 7.988 -2.516 1 98.88 215 TYR A CA 1
ATOM 1653 C C . TYR A 1 215 ? -11.477 8.867 -2.627 1 98.88 215 TYR A C 1
ATOM 1655 O O . TYR A 1 215 ? -12.164 9.109 -1.634 1 98.88 215 TYR A O 1
ATOM 1663 N N . SER A 1 216 ? -11.734 9.25 -3.807 1 98.75 216 SER A N 1
ATOM 1664 C CA . SER A 1 216 ? -12.867 10.133 -4.055 1 98.75 216 SER A CA 1
ATOM 1665 C C . SER A 1 216 ? -14.188 9.445 -3.697 1 98.75 216 SER A C 1
ATOM 1667 O O . SER A 1 216 ? -15.094 10.078 -3.154 1 98.75 216 SER A O 1
ATOM 1669 N N . GLN A 1 217 ? -14.266 8.172 -3.943 1 98.5 217 GLN A N 1
ATOM 1670 C CA . GLN A 1 217 ? -15.508 7.434 -3.754 1 98.5 217 GLN A CA 1
ATOM 1671 C C . GLN A 1 217 ? -15.656 6.969 -2.309 1 98.5 217 GLN A C 1
ATOM 1673 O O . GLN A 1 217 ? -16.766 6.617 -1.875 1 98.5 217 GLN A O 1
ATOM 1678 N N . ASN A 1 218 ? -14.539 6.992 -1.577 1 98.69 218 ASN A N 1
ATOM 1679 C CA . ASN A 1 218 ? -14.547 6.371 -0.258 1 98.69 218 ASN A CA 1
ATOM 1680 C C . ASN A 1 218 ? -13.836 7.238 0.776 1 98.69 218 ASN A C 1
ATOM 1682 O O . ASN A 1 218 ? -13.164 6.715 1.672 1 98.69 218 ASN A O 1
ATOM 1686 N N . THR A 1 219 ? -13.945 8.484 0.665 1 98.81 219 THR A N 1
ATOM 1687 C CA . THR A 1 219 ? -13.18 9.406 1.49 1 98.81 219 THR A CA 1
ATOM 1688 C C . THR A 1 219 ? -13.414 9.133 2.973 1 98.81 219 THR A C 1
ATOM 1690 O O . THR A 1 219 ? -12.469 9.078 3.76 1 98.81 219 THR A O 1
ATOM 1693 N N . TYR A 1 220 ? -14.672 8.945 3.4 1 98.69 220 TYR A N 1
ATOM 1694 C CA . TYR A 1 220 ? -15.023 8.719 4.797 1 98.69 220 TYR A CA 1
ATOM 1695 C C . TYR A 1 220 ? -14.344 7.461 5.332 1 98.69 220 TYR A C 1
ATOM 1697 O O . TYR A 1 220 ? -13.609 7.52 6.324 1 98.69 220 TYR A O 1
ATOM 1705 N N . GLU A 1 221 ? -14.492 6.355 4.633 1 98.81 221 GLU A N 1
ATOM 1706 C CA . GLU A 1 221 ? -13.945 5.078 5.098 1 98.81 221 GLU A CA 1
ATOM 1707 C C . GLU A 1 221 ? -12.43 5.051 4.977 1 98.81 221 GLU A C 1
ATOM 1709 O O . GLU A 1 221 ? -11.742 4.457 5.816 1 98.81 221 GLU A O 1
ATOM 1714 N N . PHE A 1 222 ? -11.953 5.617 3.896 1 98.88 222 PHE A N 1
ATOM 1715 C CA . PHE A 1 222 ? -10.516 5.648 3.684 1 98.88 222 PHE A CA 1
ATOM 1716 C C . PHE A 1 222 ? -9.82 6.406 4.809 1 98.88 222 PHE A C 1
ATOM 1718 O O . PHE A 1 222 ? -8.859 5.898 5.402 1 98.88 222 PHE A O 1
ATOM 1725 N N . ASN A 1 223 ? -10.336 7.555 5.102 1 98.94 223 ASN A N 1
ATOM 1726 C CA . ASN A 1 223 ? -9.734 8.383 6.145 1 98.94 223 ASN A CA 1
ATOM 1727 C C . ASN A 1 223 ? -9.883 7.738 7.52 1 98.94 223 ASN A C 1
ATOM 1729 O O . ASN A 1 223 ? -8.984 7.844 8.359 1 98.94 223 ASN A O 1
ATOM 1733 N N . LYS A 1 224 ? -10.977 7.109 7.758 1 98.81 224 LYS A N 1
ATOM 1734 C CA . LYS A 1 224 ? -11.148 6.387 9.016 1 98.81 224 LYS A CA 1
ATOM 1735 C C . LYS A 1 224 ? -10.102 5.289 9.164 1 98.81 224 LYS A C 1
ATOM 1737 O O . LYS A 1 224 ? -9.555 5.086 10.25 1 98.81 224 LYS A O 1
ATOM 1742 N N . GLN A 1 225 ? -9.852 4.641 8.086 1 98.62 225 GLN A N 1
ATOM 1743 C CA . GLN A 1 225 ? -8.82 3.604 8.086 1 98.62 225 GLN A CA 1
ATOM 1744 C C . GLN A 1 225 ? -7.449 4.188 8.398 1 98.62 225 GLN A C 1
ATOM 1746 O O . GLN A 1 225 ? -6.656 3.578 9.117 1 98.62 225 GLN A O 1
ATOM 1751 N N . ILE A 1 226 ? -7.16 5.324 7.867 1 98.75 226 ILE A N 1
ATOM 1752 C CA . ILE A 1 226 ? -5.891 5.98 8.156 1 98.75 226 ILE A CA 1
ATOM 1753 C C . ILE A 1 226 ? -5.797 6.293 9.648 1 98.75 226 ILE A C 1
ATOM 1755 O O . ILE A 1 226 ? -4.754 6.082 10.266 1 98.75 226 ILE A O 1
ATOM 1759 N N . TRP A 1 227 ? -6.945 6.781 10.25 1 98.69 227 TRP A N 1
ATOM 1760 C CA . TRP A 1 227 ? -6.969 7.027 11.688 1 98.69 227 TRP A CA 1
ATOM 1761 C C . TRP A 1 227 ? -6.598 5.766 12.461 1 98.69 227 TRP A C 1
ATOM 1763 O O . TRP A 1 227 ? -5.754 5.805 13.359 1 98.69 227 TRP A O 1
ATOM 1773 N N . GLN A 1 228 ? -7.223 4.688 12.125 1 98.5 228 GLN A N 1
ATOM 1774 C CA . GLN A 1 228 ? -7.074 3.422 12.836 1 98.5 228 GLN A CA 1
ATOM 1775 C C . GLN A 1 228 ? -5.648 2.889 12.719 1 98.5 228 GLN A C 1
ATOM 1777 O O . GLN A 1 228 ? -5.086 2.396 13.703 1 98.5 228 GLN A O 1
ATOM 1782 N N . ILE A 1 229 ? -5.066 3.004 11.547 1 98.06 229 ILE A N 1
ATOM 1783 C CA . ILE A 1 229 ? -3.727 2.477 11.305 1 98.06 229 ILE A CA 1
ATOM 1784 C C . ILE A 1 229 ? -2.691 3.355 12 1 98.06 229 ILE A C 1
ATOM 1786 O O . ILE A 1 229 ? -1.729 2.85 12.578 1 98.06 229 ILE A O 1
ATOM 1790 N N . ALA A 1 230 ? -2.883 4.641 12.016 1 98.12 230 ALA A N 1
ATOM 1791 C CA . ALA A 1 230 ? -1.905 5.59 12.539 1 98.12 230 ALA A CA 1
ATOM 1792 C C . ALA A 1 230 ? -1.95 5.641 14.062 1 98.12 230 ALA A C 1
ATOM 1794 O O . ALA A 1 230 ? -0.973 6.031 14.711 1 98.12 230 ALA A O 1
ATOM 1795 N N . SER A 1 231 ? -3.105 5.32 14.617 1 98.5 231 SER A N 1
ATOM 1796 C CA . SER A 1 231 ? -3.299 5.301 16.062 1 98.5 231 SER A CA 1
ATOM 1797 C C . SER A 1 231 ? -4.02 4.035 16.5 1 98.5 231 SER A C 1
ATOM 1799 O O . SER A 1 231 ? -5.16 4.094 16.969 1 98.5 231 SER A O 1
ATOM 1801 N N . PRO A 1 232 ? -3.32 2.918 16.531 1 97.25 232 PRO A N 1
ATOM 1802 C CA . PRO A 1 232 ? -4.004 1.634 16.703 1 97.25 232 PRO A CA 1
ATOM 1803 C C . PRO A 1 232 ? -4.527 1.432 18.125 1 97.25 232 PRO A C 1
ATOM 1805 O O . PRO A 1 232 ? -5.438 0.627 18.344 1 97.25 232 PRO A O 1
ATOM 1808 N N . LEU A 1 233 ? -4.016 2.174 19.109 1 97.81 233 LEU A N 1
ATOM 1809 C CA . LEU A 1 233 ? -4.461 1.997 20.5 1 97.81 233 LEU A CA 1
ATOM 1810 C C . LEU A 1 233 ? -5.559 2.996 20.844 1 97.81 233 LEU A C 1
ATOM 1812 O O . LEU A 1 233 ? -6.16 2.91 21.922 1 97.81 233 LEU A O 1
ATOM 1816 N N . TRP A 1 234 ? -5.781 3.965 19.922 1 98 234 TRP A N 1
ATOM 1817 C CA . TRP A 1 234 ? -6.797 4.98 20.156 1 98 234 TRP A CA 1
ATOM 1818 C C . TRP A 1 234 ? -8.18 4.469 19.781 1 98 234 TRP A C 1
ATOM 1820 O O . TRP A 1 234 ? -8.469 4.254 18.594 1 98 234 TRP A O 1
ATOM 1830 N N . ASN A 1 235 ? -9.031 4.199 20.719 1 96.75 235 ASN A N 1
ATOM 1831 C CA . ASN A 1 235 ? -10.391 3.719 20.484 1 96.75 235 ASN A CA 1
ATOM 1832 C C . ASN A 1 235 ? -11.383 4.871 20.359 1 96.75 235 ASN A C 1
ATOM 1834 O O . ASN A 1 235 ? -12.297 4.992 21.188 1 96.75 235 ASN A O 1
ATOM 1838 N N . PHE A 1 236 ? -11.234 5.641 19.344 1 98.25 236 PHE A N 1
ATOM 1839 C CA . PHE A 1 236 ? -12.148 6.754 19.141 1 98.25 236 PHE A CA 1
ATOM 1840 C C . PHE A 1 236 ? -13.547 6.246 18.781 1 98.25 236 PHE A C 1
ATOM 1842 O O . PHE A 1 236 ? -13.688 5.223 18.109 1 98.25 236 PHE A O 1
ATOM 1849 N N . ASP A 1 237 ? -14.609 6.98 19.203 1 98 237 ASP A N 1
ATOM 1850 C CA . ASP A 1 237 ? -15.977 6.566 18.891 1 98 237 ASP A CA 1
ATOM 1851 C C . ASP A 1 237 ? -16.469 7.207 17.594 1 98 237 ASP A C 1
ATOM 1853 O O . ASP A 1 237 ? -15.758 8.031 17 1 98 237 ASP A O 1
ATOM 1857 N N . LYS A 1 238 ? -17.578 6.836 17.172 1 98.12 238 LYS A N 1
ATOM 1858 C CA . LYS A 1 238 ? -18.156 7.293 15.906 1 98.12 238 LYS A CA 1
ATOM 1859 C C . LYS A 1 238 ? -18.375 8.805 15.914 1 98.12 238 LYS A C 1
ATOM 1861 O O . LYS A 1 238 ? -18.172 9.469 14.906 1 98.12 238 LYS A O 1
ATOM 1866 N N . ALA A 1 239 ? -18.844 9.367 16.969 1 98.25 239 ALA A N 1
ATOM 1867 C CA . ALA A 1 239 ? -19.141 10.797 17.062 1 98.25 239 ALA A CA 1
ATOM 1868 C C . ALA A 1 239 ? -17.875 11.633 16.875 1 98.25 239 ALA A C 1
ATOM 1870 O O . ALA A 1 239 ? -17.906 12.672 16.219 1 98.25 239 ALA A O 1
ATOM 1871 N N . THR A 1 240 ? -16.812 11.156 17.5 1 98.25 240 THR A N 1
ATOM 1872 C CA . THR A 1 240 ? -15.539 11.836 17.375 1 98.25 240 THR A CA 1
ATOM 1873 C C . THR A 1 240 ? -15.078 11.891 15.922 1 98.25 240 THR A C 1
ATOM 1875 O O . THR A 1 240 ? -14.703 12.945 15.422 1 98.25 240 THR A O 1
ATOM 1878 N N . TYR A 1 241 ? -15.203 10.773 15.25 1 98.75 241 TYR A N 1
ATOM 1879 C CA . TYR A 1 241 ? -14.766 10.719 13.859 1 98.75 241 TYR A CA 1
ATOM 1880 C C . TYR A 1 241 ? -15.703 11.516 12.961 1 98.75 241 TYR A C 1
ATOM 1882 O O . TYR A 1 241 ? -15.25 12.227 12.055 1 98.75 241 TYR A O 1
ATOM 1890 N N . ASP A 1 242 ? -16.969 11.406 13.211 1 98.69 242 ASP A N 1
ATOM 1891 C CA . ASP A 1 242 ? -17.969 12.086 12.391 1 98.69 242 ASP A CA 1
ATOM 1892 C C . ASP A 1 242 ? -17.781 13.602 12.438 1 98.69 242 ASP A C 1
ATOM 1894 O O . ASP A 1 242 ? -18.031 14.289 11.445 1 98.69 242 ASP A O 1
ATOM 1898 N N . GLN A 1 243 ? -17.391 14.062 13.555 1 98.06 243 GLN A N 1
ATOM 1899 C CA . GLN A 1 243 ? -17.141 15.5 13.68 1 98.06 243 GLN A CA 1
ATOM 1900 C C . GLN A 1 243 ? -16.062 15.953 12.711 1 98.06 243 GLN A C 1
ATOM 1902 O O . GLN A 1 243 ? -16.234 16.938 11.992 1 98.06 243 GLN A O 1
ATOM 1907 N N . THR A 1 244 ? -14.984 15.188 12.688 1 98.62 244 THR A N 1
ATOM 1908 C CA . THR A 1 244 ? -13.867 15.516 11.805 1 98.62 244 THR A CA 1
ATOM 1909 C C . THR A 1 244 ? -14.234 15.258 10.352 1 98.62 244 THR A C 1
ATOM 1911 O O . THR A 1 244 ? -13.867 16.031 9.461 1 98.62 244 THR A O 1
ATOM 1914 N N . ALA A 1 245 ? -14.977 14.227 10.117 1 98.75 245 ALA A N 1
ATOM 1915 C CA . ALA A 1 245 ? -15.258 13.766 8.758 1 98.75 245 ALA A CA 1
ATOM 1916 C C . ALA A 1 245 ? -16.031 14.812 7.969 1 98.75 245 ALA A C 1
ATOM 1918 O O . ALA A 1 245 ? -16 14.828 6.738 1 98.75 245 ALA A O 1
ATOM 1919 N N . GLN A 1 246 ? -16.734 15.719 8.68 1 98.31 246 GLN A N 1
ATOM 1920 C CA . GLN A 1 246 ? -17.438 16.797 7.996 1 98.31 246 GLN A CA 1
ATOM 1921 C C . GLN A 1 246 ? -16.469 17.672 7.195 1 98.31 246 GLN A C 1
ATOM 1923 O O . GLN A 1 246 ? -16.828 18.219 6.148 1 98.31 246 GLN A O 1
ATOM 1928 N N . SER A 1 247 ? -15.266 17.75 7.672 1 98.38 247 SER A N 1
ATOM 1929 C CA . SER A 1 247 ? -14.258 18.594 7.051 1 98.38 247 SER A CA 1
ATOM 1930 C C . SER A 1 247 ? -13.867 18.078 5.672 1 98.38 247 SER A C 1
ATOM 1932 O O . SER A 1 247 ? -13.445 18.844 4.809 1 98.38 247 SER A O 1
ATOM 1934 N N . PHE A 1 248 ? -14.07 16.766 5.434 1 98.44 248 PHE A N 1
ATOM 1935 C CA . PHE A 1 248 ? -13.641 16.141 4.188 1 98.44 248 PHE A CA 1
ATOM 1936 C C . PHE A 1 248 ? -14.625 16.438 3.064 1 98.44 248 PHE A C 1
ATOM 1938 O O . PHE A 1 248 ? -14.328 16.203 1.892 1 98.44 248 PHE A O 1
ATOM 1945 N N . ASN A 1 249 ? -15.805 16.969 3.447 1 97.56 249 ASN A N 1
ATOM 1946 C CA . ASN A 1 249 ? -16.812 17.328 2.451 1 97.56 249 ASN A CA 1
ATOM 1947 C C . ASN A 1 249 ? -16.406 18.562 1.665 1 97.56 249 ASN A C 1
ATOM 1949 O O . ASN A 1 249 ? -17.078 18.938 0.702 1 97.56 249 ASN A O 1
ATOM 1953 N N . ASN A 1 250 ? -15.328 19.172 2.039 1 98.44 250 ASN A N 1
ATOM 1954 C CA . ASN A 1 250 ? -14.758 20.281 1.274 1 98.44 250 ASN A CA 1
ATOM 1955 C C . ASN A 1 250 ? -14.531 19.891 -0.183 1 98.44 250 ASN A C 1
ATOM 1957 O O . ASN A 1 250 ? -13.891 18.875 -0.467 1 98.44 250 ASN A O 1
ATOM 1961 N N . SER A 1 251 ? -14.992 20.75 -1.118 1 97.62 251 SER A N 1
ATOM 1962 C CA . SER A 1 251 ? -14.992 20.391 -2.535 1 97.62 251 SER A CA 1
ATOM 1963 C C . SER A 1 251 ? -13.562 20.281 -3.068 1 97.62 251 SER A C 1
ATOM 1965 O O . SER A 1 251 ? -13.336 19.672 -4.117 1 97.62 251 SER A O 1
ATOM 1967 N N . ASP A 1 252 ? -12.609 20.875 -2.33 1 98.5 252 ASP A N 1
ATOM 1968 C CA . ASP A 1 252 ? -11.227 20.891 -2.797 1 98.5 252 ASP A CA 1
ATOM 1969 C C . ASP A 1 252 ? -10.422 19.766 -2.141 1 98.5 252 ASP A C 1
ATOM 1971 O O . ASP A 1 252 ? -9.258 19.547 -2.479 1 98.5 252 ASP A O 1
ATOM 1975 N N . HIS A 1 253 ? -11.016 19.031 -1.26 1 98.81 253 HIS A N 1
ATOM 1976 C CA . HIS A 1 253 ? -10.297 18.109 -0.388 1 98.81 253 HIS A CA 1
ATOM 1977 C C . HIS A 1 253 ? -9.555 17.047 -1.197 1 98.81 253 HIS A C 1
ATOM 1979 O O . HIS A 1 253 ? -8.336 16.922 -1.097 1 98.81 253 HIS A O 1
ATOM 1985 N N . VAL A 1 254 ? -10.211 16.359 -2.076 1 98.81 254 VAL A N 1
ATOM 1986 C CA . VAL A 1 254 ? -9.641 15.219 -2.799 1 98.81 254 VAL A CA 1
ATOM 1987 C C . VAL A 1 254 ? -8.523 15.695 -3.721 1 98.81 254 VAL A C 1
ATOM 1989 O O . VAL A 1 254 ? -7.441 15.109 -3.752 1 98.81 254 VAL A O 1
ATOM 1992 N N . ALA A 1 255 ? -8.766 16.766 -4.406 1 98.81 255 ALA A N 1
ATOM 1993 C CA . ALA A 1 255 ? -7.785 17.266 -5.359 1 98.81 255 ALA A CA 1
ATOM 1994 C C . ALA A 1 255 ? -6.488 17.656 -4.656 1 98.81 255 ALA A C 1
ATOM 1996 O O . ALA A 1 255 ? -5.395 17.375 -5.152 1 98.81 255 ALA A O 1
ATOM 1997 N N . ILE A 1 256 ? -6.602 18.266 -3.545 1 98.88 256 ILE A N 1
ATOM 1998 C CA . ILE A 1 256 ? -5.434 18.734 -2.812 1 98.88 256 ILE A CA 1
ATOM 1999 C C . ILE A 1 256 ? -4.668 17.547 -2.236 1 98.88 256 ILE A C 1
ATOM 2001 O O . ILE A 1 256 ? -3.436 17.5 -2.314 1 98.88 256 ILE A O 1
ATOM 2005 N N . VAL A 1 257 ? -5.395 16.594 -1.67 1 98.94 257 VAL A N 1
ATOM 2006 C CA . VAL A 1 257 ? -4.762 15.422 -1.091 1 98.94 257 VAL A CA 1
ATOM 2007 C C . VAL A 1 257 ? -4.023 14.641 -2.18 1 98.94 257 VAL A C 1
ATOM 2009 O O . VAL A 1 257 ? -2.852 14.297 -2.014 1 98.94 257 VAL A O 1
ATOM 2012 N N . ILE A 1 258 ? -4.664 14.43 -3.311 1 98.88 258 ILE A N 1
ATOM 2013 C CA . ILE A 1 258 ? -4.07 13.68 -4.41 1 98.88 258 ILE A CA 1
ATOM 2014 C C . ILE A 1 258 ? -2.844 14.422 -4.938 1 98.88 258 ILE A C 1
ATOM 2016 O O . ILE A 1 258 ? -1.786 13.82 -5.141 1 98.88 258 ILE A O 1
ATOM 2020 N N . HIS A 1 259 ? -2.939 15.703 -5.078 1 98.94 259 HIS A N 1
ATOM 2021 C CA . HIS A 1 259 ? -1.804 16.469 -5.582 1 98.94 259 HIS A CA 1
ATOM 2022 C C . HIS A 1 259 ? -0.63 16.422 -4.609 1 98.94 259 HIS A C 1
ATOM 2024 O O . HIS A 1 259 ? 0.523 16.281 -5.027 1 98.94 259 HIS A O 1
ATOM 2030 N N . ASN A 1 260 ? -0.9 16.562 -3.348 1 98.88 260 ASN A N 1
ATOM 2031 C CA . ASN A 1 260 ? 0.168 16.516 -2.355 1 98.88 260 ASN A CA 1
ATOM 2032 C C . ASN A 1 260 ? 0.985 15.227 -2.471 1 98.88 260 ASN A C 1
ATOM 2034 O O . ASN A 1 260 ? 2.217 15.273 -2.512 1 98.88 260 ASN A O 1
ATOM 2038 N N . TYR A 1 261 ? 0.318 14.18 -2.555 1 98.75 261 TYR A N 1
ATOM 2039 C CA . TYR A 1 261 ? 1.01 12.891 -2.5 1 98.75 261 TYR A CA 1
ATOM 2040 C C . TYR A 1 261 ? 1.616 12.539 -3.854 1 98.75 261 TYR A C 1
ATOM 2042 O O . TYR A 1 261 ? 2.637 11.852 -3.924 1 98.75 261 TYR A O 1
ATOM 2050 N N . ARG A 1 262 ? 1.023 13.031 -4.918 1 98.75 262 ARG A N 1
ATOM 2051 C CA . ARG A 1 262 ? 1.66 12.852 -6.219 1 98.75 262 ARG A CA 1
ATOM 2052 C C . ARG A 1 262 ? 2.865 13.766 -6.371 1 98.75 262 ARG A C 1
ATOM 2054 O O . ARG A 1 262 ? 3.896 13.367 -6.914 1 98.75 262 ARG A O 1
ATOM 2061 N N . TRP A 1 263 ? 2.754 14.992 -5.863 1 98.81 263 TRP A N 1
ATOM 2062 C CA . TRP A 1 263 ? 3.859 15.938 -5.922 1 98.81 263 TRP A CA 1
ATOM 2063 C C . TRP A 1 263 ? 5.059 15.43 -5.129 1 98.81 263 TRP A C 1
ATOM 2065 O O . TRP A 1 263 ? 6.188 15.438 -5.629 1 98.81 263 TRP A O 1
ATOM 2075 N N . ARG A 1 264 ? 4.84 14.969 -3.943 1 98.38 264 ARG A N 1
ATOM 2076 C CA . ARG A 1 264 ? 5.945 14.57 -3.076 1 98.38 264 ARG A CA 1
ATOM 2077 C C . ARG A 1 264 ? 6.652 13.336 -3.627 1 98.38 264 ARG A C 1
ATOM 2079 O O . ARG A 1 264 ? 7.762 13.008 -3.203 1 98.38 264 ARG A O 1
ATOM 2086 N N . GLN A 1 265 ? 6.012 12.641 -4.566 1 97.69 265 GLN A N 1
ATOM 2087 C CA . GLN A 1 265 ? 6.629 11.508 -5.25 1 97.69 265 GLN A CA 1
ATOM 2088 C C . GLN A 1 265 ? 7.156 11.914 -6.621 1 97.69 265 GLN A C 1
ATOM 2090 O O . GLN A 1 265 ? 7.551 11.062 -7.418 1 97.69 265 GLN A O 1
ATOM 2095 N N . SER A 1 266 ? 7.07 13.164 -6.926 1 98.06 266 SER A N 1
ATOM 2096 C CA . SER A 1 266 ? 7.551 13.742 -8.18 1 98.06 266 SER A CA 1
ATOM 2097 C C . SER A 1 266 ? 6.754 13.227 -9.367 1 98.06 266 SER A C 1
ATOM 2099 O O . SER A 1 266 ? 7.297 13.062 -10.461 1 98.06 266 SER A O 1
ATOM 2101 N N . LEU A 1 267 ? 5.508 12.922 -9.125 1 97.56 267 LEU A N 1
ATOM 2102 C CA . LEU A 1 267 ? 4.645 12.414 -10.188 1 97.56 267 LEU A CA 1
ATOM 2103 C C . LEU A 1 267 ? 3.811 13.539 -10.797 1 97.56 267 LEU A C 1
ATOM 2105 O O . LEU A 1 267 ? 3.266 13.383 -11.891 1 97.56 267 LEU A O 1
ATOM 2109 N N . GLU A 1 268 ? 3.648 14.586 -10.07 1 98 268 GLU A N 1
ATOM 2110 C CA . GLU A 1 268 ? 2.918 15.766 -10.539 1 98 268 GLU A CA 1
ATOM 2111 C C . GLU A 1 268 ? 3.654 17.047 -10.18 1 98 268 GLU A C 1
ATOM 2113 O O . GLU A 1 268 ? 4.191 17.172 -9.078 1 98 268 GLU A O 1
ATOM 2118 N N . ALA A 1 269 ? 3.631 17.969 -11.086 1 98.12 269 ALA A N 1
ATOM 2119 C CA . ALA A 1 269 ? 4.359 19.219 -10.891 1 98.12 269 ALA A CA 1
ATOM 2120 C C . ALA A 1 269 ? 3.59 20.172 -9.977 1 98.12 269 ALA A C 1
ATOM 2122 O O . ALA A 1 269 ? 2.357 20.141 -9.938 1 98.12 269 ALA A O 1
ATOM 2123 N N . GLY A 1 270 ? 4.355 20.984 -9.18 1 98.31 270 GLY A N 1
ATOM 2124 C CA . GLY A 1 270 ? 3.764 22.109 -8.5 1 98.31 270 GLY A CA 1
ATOM 2125 C C . GLY A 1 270 ? 3.635 23.344 -9.383 1 98.31 270 GLY A C 1
ATOM 2126 O O . GLY A 1 270 ? 3.516 23.219 -10.602 1 98.31 270 GLY A O 1
ATOM 2127 N N . GLU A 1 271 ? 3.455 24.453 -8.719 1 98.69 271 GLU A N 1
ATOM 2128 C CA . GLU A 1 271 ? 3.381 25.703 -9.453 1 98.69 271 GLU A CA 1
ATOM 2129 C C . GLU A 1 271 ? 4.699 26.469 -9.375 1 98.69 271 GLU A C 1
ATOM 2131 O O . GLU A 1 271 ? 5.348 26.5 -8.328 1 98.69 271 GLU A O 1
ATOM 2136 N N . SER A 1 272 ? 5.012 27.156 -10.453 1 98.12 272 SER A N 1
ATOM 2137 C CA . SER A 1 272 ? 6.309 27.812 -10.602 1 98.12 272 SER A CA 1
ATOM 2138 C C . SER A 1 272 ? 6.465 28.938 -9.594 1 98.12 272 SER A C 1
ATOM 2140 O O . SER A 1 272 ? 7.586 29.281 -9.195 1 98.12 272 SER A O 1
ATOM 2142 N N . LYS A 1 273 ? 5.41 29.5 -9.141 1 98.25 273 LYS A N 1
ATOM 2143 C CA . LYS A 1 273 ? 5.496 30.625 -8.203 1 98.25 273 LYS A CA 1
ATOM 2144 C C . LYS A 1 273 ? 6.094 30.188 -6.875 1 98.25 273 LYS A C 1
ATOM 2146 O O . LYS A 1 273 ? 6.535 31.016 -6.082 1 98.25 273 LYS A O 1
ATOM 2151 N N . TYR A 1 274 ? 6.129 28.875 -6.664 1 98.69 274 TYR A N 1
ATOM 2152 C CA . TYR A 1 274 ? 6.68 28.375 -5.406 1 98.69 274 TYR A CA 1
ATOM 2153 C C . TYR A 1 274 ? 8.078 27.812 -5.609 1 98.69 274 TYR A C 1
ATOM 2155 O O . TYR A 1 274 ? 8.68 27.266 -4.676 1 98.69 274 TYR A O 1
ATOM 2163 N N . ASP A 1 275 ? 8.648 27.938 -6.789 1 98.31 275 ASP A N 1
ATOM 2164 C CA . ASP A 1 275 ? 9.914 27.297 -7.129 1 98.31 275 ASP A CA 1
ATOM 2165 C C . ASP A 1 275 ? 11.047 27.797 -6.234 1 98.31 275 ASP A C 1
ATOM 2167 O O . ASP A 1 275 ? 11.867 27.016 -5.766 1 98.31 275 ASP A O 1
ATOM 2171 N N . ALA A 1 276 ? 11.086 29.078 -6.023 1 98.62 276 ALA A N 1
ATOM 2172 C CA . ALA A 1 276 ? 12.156 29.656 -5.211 1 98.62 276 ALA A CA 1
ATOM 2173 C C . ALA A 1 276 ? 12.086 29.141 -3.771 1 98.62 276 ALA A C 1
ATOM 2175 O O . ALA A 1 276 ? 13.109 28.859 -3.156 1 98.62 276 ALA A O 1
ATOM 2176 N N . LEU A 1 277 ? 10.914 29.062 -3.225 1 98.88 277 LEU A N 1
ATOM 2177 C CA . LEU A 1 277 ? 10.719 28.547 -1.874 1 98.88 277 LEU A CA 1
ATOM 2178 C C . LEU A 1 277 ? 11.094 27.078 -1.797 1 98.88 277 LEU A C 1
ATOM 2180 O O . LEU A 1 277 ? 11.797 26.656 -0.873 1 98.88 277 LEU A O 1
ATOM 2184 N N . GLU A 1 278 ? 10.672 26.328 -2.77 1 98.81 278 GLU A N 1
ATOM 2185 C CA . GLU A 1 278 ? 10.953 24.891 -2.789 1 98.81 278 GLU A CA 1
ATOM 2186 C C . GLU A 1 278 ? 12.453 24.625 -2.922 1 98.81 278 GLU A C 1
ATOM 2188 O O . GLU A 1 278 ? 12.969 23.672 -2.355 1 98.81 278 GLU A O 1
ATOM 2193 N N . LYS A 1 279 ? 13.125 25.469 -3.641 1 98.56 279 LYS A N 1
ATOM 2194 C CA . LYS A 1 279 ? 14.57 25.344 -3.766 1 98.56 279 LYS A CA 1
ATOM 2195 C C . LYS A 1 279 ? 15.258 25.516 -2.416 1 98.56 279 LYS A C 1
ATOM 2197 O O . LYS A 1 279 ? 16.188 24.781 -2.078 1 98.56 279 LYS A O 1
ATOM 2202 N N . ARG A 1 280 ? 14.82 26.484 -1.669 1 98.75 280 ARG A N 1
ATOM 2203 C CA . ARG A 1 280 ? 15.359 26.703 -0.33 1 98.75 280 ARG A CA 1
ATOM 2204 C C . ARG A 1 280 ? 15.078 25.5 0.573 1 98.75 280 ARG A C 1
ATOM 2206 O O . ARG A 1 280 ? 15.945 25.078 1.345 1 98.75 280 ARG A O 1
ATOM 2213 N N . LEU A 1 281 ? 13.922 24.969 0.446 1 98.88 281 LEU A N 1
ATOM 2214 C CA . LEU A 1 281 ? 13.539 23.828 1.266 1 98.88 281 LEU A CA 1
ATOM 2215 C C . LEU A 1 281 ? 14.352 22.594 0.884 1 98.88 281 LEU A C 1
ATOM 2217 O O . LEU A 1 281 ? 14.711 21.781 1.748 1 98.88 281 LEU A O 1
ATOM 2221 N N . ALA A 1 282 ? 14.672 22.484 -0.368 1 98.38 282 ALA A N 1
ATOM 2222 C CA . ALA A 1 282 ? 15.438 21.328 -0.859 1 98.38 282 ALA A CA 1
ATOM 2223 C C . ALA A 1 282 ? 16.844 21.312 -0.257 1 98.38 282 ALA A C 1
ATOM 2225 O O . ALA A 1 282 ? 17.469 20.25 -0.164 1 98.38 282 ALA A O 1
ATOM 2226 N N . ALA A 1 283 ? 17.234 22.469 0.222 1 98.31 283 ALA A N 1
ATOM 2227 C CA . ALA A 1 283 ? 18.562 22.578 0.843 1 98.31 283 ALA A CA 1
ATOM 2228 C C . ALA A 1 283 ? 18.516 22.125 2.297 1 98.31 283 ALA A C 1
ATOM 2230 O O . ALA A 1 283 ? 19.547 22.094 2.977 1 98.31 283 ALA A O 1
ATOM 2231 N N . ARG A 1 284 ? 17.359 21.828 2.811 1 98 284 ARG A N 1
ATOM 2232 C CA . ARG A 1 284 ? 17.156 21.297 4.152 1 98 284 ARG A CA 1
ATOM 2233 C C . ARG A 1 284 ? 17.672 22.266 5.211 1 98 284 ARG A C 1
ATOM 2235 O O . ARG A 1 284 ? 18.516 21.891 6.043 1 98 284 ARG A O 1
ATOM 2242 N N . PRO A 1 285 ? 17.109 23.375 5.203 1 98.62 285 PRO A N 1
ATOM 2243 C CA . PRO A 1 285 ? 17.594 24.391 6.137 1 98.62 285 PRO A CA 1
ATOM 2244 C C . PRO A 1 285 ? 17.422 24 7.598 1 98.62 285 PRO A C 1
ATOM 2246 O O . PRO A 1 285 ? 16.516 23.219 7.922 1 98.62 285 PRO A O 1
ATOM 2249 N N . GLU A 1 286 ? 18.312 24.516 8.398 1 98.69 286 GLU A N 1
ATOM 2250 C CA . GLU A 1 286 ? 18.188 24.359 9.844 1 98.69 286 GLU A CA 1
ATOM 2251 C C . GLU A 1 286 ? 17.062 25.234 10.398 1 98.69 286 GLU A C 1
ATOM 2253 O O . GLU A 1 286 ? 16.734 26.266 9.82 1 98.69 286 GLU A O 1
ATOM 2258 N N . ILE A 1 287 ? 16.547 24.781 11.453 1 98.88 287 ILE A N 1
ATOM 2259 C CA . ILE A 1 287 ? 15.523 25.531 12.18 1 98.88 287 ILE A CA 1
ATOM 2260 C C . ILE A 1 287 ? 16.156 26.234 13.375 1 98.88 287 ILE A C 1
ATOM 2262 O O . ILE A 1 287 ? 16.625 25.594 14.32 1 98.88 287 ILE A O 1
ATOM 2266 N N . LYS A 1 288 ? 16.031 27.547 13.359 1 98.38 288 LYS A N 1
ATOM 2267 C CA . LYS A 1 288 ? 16.797 28.328 14.328 1 98.38 288 LYS A CA 1
ATOM 2268 C C . LYS A 1 288 ? 15.898 28.828 15.461 1 98.38 288 LYS A C 1
ATOM 2270 O O . LYS A 1 288 ? 16.391 29.281 16.5 1 98.38 288 LYS A O 1
ATOM 2275 N N . VAL A 1 289 ? 14.602 28.75 15.305 1 98.75 289 VAL A N 1
ATOM 2276 C CA . VAL A 1 289 ? 13.688 29.234 16.328 1 98.75 289 VAL A CA 1
ATOM 2277 C C . VAL A 1 289 ? 13.594 28.219 17.453 1 98.75 289 VAL A C 1
ATOM 2279 O O . VAL A 1 289 ? 13.852 27.031 17.25 1 98.75 289 VAL A O 1
ATOM 2282 N N . PRO A 1 290 ? 13.258 28.672 18.672 1 98.88 290 PRO A N 1
ATOM 2283 C CA . PRO A 1 290 ? 13.016 27.688 19.734 1 98.88 290 PRO A CA 1
ATOM 2284 C C . PRO A 1 290 ? 12.008 26.609 19.328 1 98.88 290 PRO A C 1
ATOM 2286 O O . PRO A 1 290 ? 10.961 26.922 18.75 1 98.88 290 PRO A O 1
ATOM 2289 N N . THR A 1 291 ? 12.422 25.344 19.594 1 98.94 291 THR A N 1
ATOM 2290 C CA . THR A 1 291 ? 11.594 24.25 19.094 1 98.94 291 THR A CA 1
ATOM 2291 C C . THR A 1 291 ? 11.477 23.141 20.125 1 98.94 291 THR A C 1
ATOM 2293 O O . THR A 1 291 ? 12.453 22.781 20.781 1 98.94 291 THR A O 1
ATOM 2296 N N . ILE A 1 292 ? 10.281 22.641 20.297 1 98.94 292 ILE A N 1
ATOM 2297 C CA . ILE A 1 292 ? 10.055 21.359 20.938 1 98.94 292 ILE A CA 1
ATOM 2298 C C . ILE A 1 292 ? 9.484 20.359 19.938 1 98.94 292 ILE A C 1
ATOM 2300 O O . ILE A 1 292 ? 8.453 20.625 19.312 1 98.94 292 ILE A O 1
ATOM 2304 N N . THR A 1 293 ? 10.188 19.219 19.734 1 98.94 293 THR A N 1
ATOM 2305 C CA . THR A 1 293 ? 9.641 18.141 18.938 1 98.94 293 THR A CA 1
ATOM 2306 C C . THR A 1 293 ? 9.062 17.031 19.828 1 98.94 293 THR A C 1
ATOM 2308 O O . THR A 1 293 ? 9.469 16.891 20.969 1 98.94 293 THR A O 1
ATOM 2311 N N . ILE A 1 294 ? 8.102 16.344 19.25 1 98.94 294 ILE A N 1
ATOM 2312 C CA . ILE A 1 294 ? 7.426 15.297 20 1 98.94 294 ILE A CA 1
ATOM 2313 C C . ILE A 1 294 ? 7.391 14.008 19.172 1 98.94 294 ILE A C 1
ATOM 2315 O O . ILE A 1 294 ? 6.965 14.023 18.016 1 98.94 294 ILE A O 1
ATOM 2319 N N . GLY A 1 295 ? 7.926 12.914 19.719 1 98.75 295 GLY A N 1
ATOM 2320 C CA . GLY A 1 295 ? 7.746 11.586 19.156 1 98.75 295 GLY A CA 1
ATOM 2321 C C . GLY A 1 295 ? 6.664 10.781 19.859 1 98.75 295 GLY A C 1
ATOM 2322 O O . GLY A 1 295 ? 6.402 10.984 21.047 1 98.75 295 GLY A O 1
ATOM 2323 N N . SER A 1 296 ? 6 9.914 19.141 1 98.69 296 SER A N 1
ATOM 2324 C CA . SER A 1 296 ? 4.969 9.016 19.672 1 98.69 296 SER A CA 1
ATOM 2325 C C . SER A 1 296 ? 5.168 7.594 19.172 1 98.69 296 SER A C 1
ATOM 2327 O O . SER A 1 296 ? 6.141 7.301 18.469 1 98.69 296 SER A O 1
ATOM 2329 N N . ASP A 1 297 ? 4.25 6.68 19.531 1 98.12 297 ASP A N 1
ATOM 2330 C CA . ASP A 1 297 ? 4.336 5.289 19.078 1 98.12 297 ASP A CA 1
ATOM 2331 C C . ASP A 1 297 ? 4.266 5.191 17.562 1 98.12 297 ASP A C 1
ATOM 2333 O O . ASP A 1 297 ? 4.789 4.246 16.969 1 98.12 297 ASP A O 1
ATOM 2337 N N . PHE A 1 298 ? 3.686 6.172 16.984 1 97.94 298 PHE A N 1
ATOM 2338 C CA . PHE A 1 298 ? 3.586 6.203 15.523 1 97.94 298 PHE A CA 1
ATOM 2339 C C . PHE A 1 298 ? 4.969 6.234 14.891 1 97.94 298 PHE A C 1
ATOM 2341 O O . PHE A 1 298 ? 5.172 5.68 13.805 1 97.94 298 PHE A O 1
ATOM 2348 N N . ASP A 1 299 ? 5.91 6.828 15.555 1 97.56 299 ASP A N 1
ATOM 2349 C CA . ASP A 1 299 ? 7.25 7.027 15.008 1 97.56 299 ASP A CA 1
ATOM 2350 C C . ASP A 1 299 ? 8.117 5.789 15.219 1 97.56 299 ASP A C 1
ATOM 2352 O O . ASP A 1 299 ? 9.234 5.711 14.695 1 97.56 299 ASP A O 1
ATOM 2356 N N . GLY A 1 300 ? 7.676 4.895 16.031 1 94.56 300 GLY A N 1
ATOM 2357 C CA . GLY A 1 300 ? 8.391 3.646 16.234 1 94.56 300 GLY A CA 1
ATOM 2358 C C . GLY A 1 300 ? 9.82 3.852 16.719 1 94.56 300 GLY A C 1
ATOM 2359 O O . GLY A 1 300 ? 10.047 4.562 17.703 1 94.56 300 GLY A O 1
ATOM 2360 N N . ALA A 1 301 ? 10.812 3.291 15.977 1 91.81 301 ALA A N 1
ATOM 2361 C CA . ALA A 1 301 ? 12.227 3.318 16.344 1 91.81 301 ALA A CA 1
ATOM 2362 C C . ALA A 1 301 ? 12.789 4.734 16.25 1 91.81 301 ALA A C 1
ATOM 2364 O O . ALA A 1 301 ? 13.859 5.016 16.781 1 91.81 301 ALA A O 1
ATOM 2365 N N . PHE A 1 302 ? 12.023 5.645 15.648 1 93.38 302 PHE A N 1
ATOM 2366 C CA . PHE A 1 302 ? 12.523 6.996 15.438 1 93.38 302 PHE A CA 1
ATOM 2367 C C . PHE A 1 302 ? 11.898 7.973 16.422 1 93.38 302 PHE A C 1
ATOM 2369 O O . PHE A 1 302 ? 12.094 9.188 16.312 1 93.38 302 PHE A O 1
ATOM 2376 N N . ALA A 1 303 ? 11.195 7.48 17.406 1 97.38 303 ALA A N 1
ATOM 2377 C CA . ALA A 1 303 ? 10.492 8.312 18.375 1 97.38 303 ALA A CA 1
ATOM 2378 C C . ALA A 1 303 ? 11.469 9.141 19.203 1 97.38 303 ALA A C 1
ATOM 2380 O O . ALA A 1 303 ? 11.094 10.18 19.766 1 97.38 303 ALA A O 1
ATOM 2381 N N . ASP A 1 304 ? 12.719 8.75 19.219 1 97.75 304 ASP A N 1
ATOM 2382 C CA . ASP A 1 304 ? 13.68 9.414 20.109 1 97.75 304 ASP A CA 1
ATOM 2383 C C . ASP A 1 304 ? 14.203 10.695 19.469 1 97.75 304 ASP A C 1
ATOM 2385 O O . ASP A 1 304 ? 14.945 11.453 20.109 1 97.75 304 ASP A O 1
ATOM 2389 N N . GLY A 1 305 ? 13.883 10.984 18.234 1 97.94 305 GLY A N 1
ATOM 2390 C CA . GLY A 1 305 ? 14.164 12.258 17.594 1 97.94 305 GLY A CA 1
ATOM 2391 C C . GLY A 1 305 ? 15.609 12.398 17.156 1 97.94 305 GLY A C 1
ATOM 2392 O O . GLY A 1 305 ? 16 13.43 16.609 1 97.94 305 GLY A O 1
ATOM 2393 N N . LYS A 1 306 ? 16.453 11.398 17.297 1 97.75 306 LYS A N 1
ATOM 2394 C CA . LYS A 1 306 ? 17.875 11.5 17.016 1 97.75 306 LYS A CA 1
ATOM 2395 C C . LYS A 1 306 ? 18.125 11.734 15.523 1 97.75 306 LYS A C 1
ATOM 2397 O O . LYS A 1 306 ? 19.078 12.422 15.148 1 97.75 306 LYS A O 1
ATOM 2402 N N . ALA A 1 307 ? 17.25 11.211 14.727 1 95.56 307 ALA A N 1
ATOM 2403 C CA . ALA A 1 307 ? 17.422 11.25 13.281 1 95.56 307 ALA A CA 1
ATOM 2404 C C . ALA A 1 307 ? 17.344 12.68 12.758 1 95.56 307 ALA A C 1
ATOM 2406 O O . ALA A 1 307 ? 17.812 12.977 11.656 1 95.56 307 ALA A O 1
ATOM 2407 N N . TYR A 1 308 ? 16.75 13.617 13.586 1 97.75 308 TYR A N 1
ATOM 2408 C CA . TYR A 1 308 ? 16.547 14.953 13.039 1 97.75 308 TYR A CA 1
ATOM 2409 C C . TYR A 1 308 ? 16.969 16.016 14.039 1 97.75 308 TYR A C 1
ATOM 2411 O O . TYR A 1 308 ? 16.812 17.219 13.781 1 97.75 308 TYR A O 1
ATOM 2419 N N . ALA A 1 309 ? 17.469 15.672 15.125 1 98.31 309 ALA A N 1
ATOM 2420 C CA . ALA A 1 309 ? 17.812 16.625 16.188 1 98.31 309 ALA A CA 1
ATOM 2421 C C . ALA A 1 309 ? 18.781 17.688 15.672 1 98.31 309 ALA A C 1
ATOM 2423 O O . ALA A 1 309 ? 18.703 18.844 16.078 1 98.31 309 ALA A O 1
ATOM 2424 N N . ASN A 1 310 ? 19.672 17.312 14.797 1 98.31 310 ASN A N 1
ATOM 2425 C CA . ASN A 1 310 ? 20.719 18.219 14.32 1 98.31 310 ASN A CA 1
ATOM 2426 C C . ASN A 1 310 ? 20.141 19.312 13.43 1 98.31 310 ASN A C 1
ATOM 2428 O O . ASN A 1 310 ? 20.828 20.297 13.141 1 98.31 310 ASN A O 1
ATOM 2432 N N . LYS A 1 311 ? 18.891 19.234 13.031 1 98.81 311 LYS A N 1
ATOM 2433 C CA . LYS A 1 311 ? 18.266 20.25 12.188 1 98.81 311 LYS A CA 1
ATOM 2434 C C . LYS A 1 311 ? 17.703 21.391 13.031 1 98.81 311 LYS A C 1
ATOM 2436 O O . LYS A 1 311 ? 17.406 22.469 12.508 1 98.81 311 LYS A O 1
ATOM 2441 N N . PHE A 1 312 ? 17.531 21.141 14.25 1 98.75 312 PHE A N 1
ATOM 2442 C CA . PHE A 1 312 ? 17.031 22.156 15.164 1 98.75 312 PHE A CA 1
ATOM 2443 C C . PHE A 1 312 ? 18.172 22.781 15.953 1 98.75 312 PHE A C 1
ATOM 2445 O O . PHE A 1 312 ? 18.625 22.234 16.953 1 98.75 312 PHE A O 1
ATOM 2452 N N . THR A 1 313 ? 18.562 24 15.539 1 98.44 313 THR A N 1
ATOM 2453 C CA . THR A 1 313 ? 19.828 24.547 16.016 1 98.44 313 THR A CA 1
ATOM 2454 C C . THR A 1 313 ? 19.578 25.672 17.016 1 98.44 313 THR A C 1
ATOM 2456 O O . THR A 1 313 ? 20.516 26.156 17.672 1 98.44 313 THR A O 1
ATOM 2459 N N . GLY A 1 314 ? 18.344 26.156 17.172 1 98 314 GLY A N 1
ATOM 2460 C CA . GLY A 1 314 ? 17.984 27.031 18.281 1 98 314 GLY A CA 1
ATOM 2461 C C . GLY A 1 314 ? 17.812 26.281 19.594 1 98 314 GLY A C 1
ATOM 2462 O O . GLY A 1 314 ? 18.266 25.141 19.734 1 98 314 GLY A O 1
ATOM 2463 N N . LYS A 1 315 ? 17.281 27 20.562 1 98.38 315 LYS A N 1
ATOM 2464 C CA . LYS A 1 315 ? 16.875 26.266 21.75 1 98.38 315 LYS A CA 1
ATOM 2465 C C . LYS A 1 315 ? 15.977 25.078 21.391 1 98.38 315 LYS A C 1
ATOM 2467 O O . LYS A 1 315 ? 15.055 25.219 20.594 1 98.38 315 LYS A O 1
ATOM 2472 N N . TYR A 1 316 ? 16.344 23.922 22 1 98.44 316 TYR A N 1
ATOM 2473 C CA . TYR A 1 316 ? 15.695 22.719 21.5 1 98.44 316 TYR A CA 1
ATOM 2474 C C . TYR A 1 316 ? 15.43 21.75 22.641 1 98.44 316 TYR A C 1
ATOM 2476 O O . TYR A 1 316 ? 16.266 21.578 23.531 1 98.44 316 TYR A O 1
ATOM 2484 N N . ALA A 1 317 ? 14.281 21.156 22.625 1 98.62 317 ALA A N 1
ATOM 2485 C CA . ALA A 1 317 ? 13.938 20.031 23.484 1 98.62 317 ALA A CA 1
ATOM 2486 C C . ALA A 1 317 ? 13.133 18.984 22.703 1 98.62 317 ALA A C 1
ATOM 2488 O O . ALA A 1 317 ? 12.492 19.312 21.703 1 98.62 317 ALA A O 1
ATOM 2489 N N . HIS A 1 318 ? 13.227 17.766 23.141 1 98.75 318 HIS A N 1
ATOM 2490 C CA . HIS A 1 318 ? 12.469 16.656 22.562 1 98.75 318 HIS A CA 1
ATOM 2491 C C . HIS A 1 318 ? 11.719 15.875 23.641 1 98.75 318 HIS A C 1
ATOM 2493 O O . HIS A 1 318 ? 12.227 15.672 24.734 1 98.75 318 HIS A O 1
ATOM 2499 N N . ARG A 1 319 ? 10.531 15.461 23.234 1 98.62 319 ARG A N 1
ATOM 2500 C CA . ARG A 1 319 ? 9.695 14.656 24.125 1 98.62 319 ARG A CA 1
ATOM 2501 C C . ARG A 1 319 ? 9.242 13.375 23.438 1 98.62 319 ARG A C 1
ATOM 2503 O O . ARG A 1 319 ? 9 13.367 22.219 1 98.62 319 ARG A O 1
ATOM 2510 N N . ILE A 1 320 ? 9.117 12.312 24.234 1 98.69 320 ILE A N 1
ATOM 2511 C CA . ILE A 1 320 ? 8.539 11.062 23.766 1 98.69 320 ILE A CA 1
ATOM 2512 C C . ILE A 1 320 ? 7.254 10.758 24.531 1 98.69 320 ILE A C 1
ATOM 2514 O O . ILE A 1 320 ? 7.254 10.711 25.766 1 98.69 320 ILE A O 1
ATOM 2518 N N . LEU A 1 321 ? 6.211 10.664 23.828 1 98.69 321 LEU A N 1
ATOM 2519 C CA . LEU A 1 321 ? 4.941 10.273 24.438 1 98.69 321 LEU A CA 1
ATOM 2520 C C . LEU A 1 321 ? 4.602 8.828 24.078 1 98.69 321 LEU A C 1
ATOM 2522 O O . LEU A 1 321 ? 4.426 8.492 22.906 1 98.69 321 LEU A O 1
ATOM 2526 N N . LYS A 1 322 ? 4.445 7.977 25.062 1 97.81 322 LYS A N 1
ATOM 2527 C CA . LYS A 1 322 ? 4.18 6.555 24.875 1 97.81 322 LYS A CA 1
ATOM 2528 C C . LYS A 1 322 ? 2.686 6.258 24.984 1 97.81 322 LYS A C 1
ATOM 2530 O O . LYS A 1 322 ? 1.956 6.961 25.688 1 97.81 322 LYS A O 1
ATOM 2535 N N . GLY A 1 323 ? 2.27 5.27 24.266 1 97.88 323 GLY A N 1
ATOM 2536 C CA . GLY A 1 323 ? 0.905 4.781 24.391 1 97.88 323 GLY A CA 1
ATOM 2537 C C . GLY A 1 323 ? -0.073 5.527 23.5 1 97.88 323 GLY A C 1
ATOM 2538 O O . GLY A 1 323 ? -1.281 5.289 23.562 1 97.88 323 GLY A O 1
ATOM 2539 N N . ILE A 1 324 ? 0.438 6.434 22.656 1 98.19 324 ILE A N 1
ATOM 2540 C CA . ILE A 1 324 ? -0.442 7.168 21.75 1 98.19 324 ILE A CA 1
ATOM 2541 C C . ILE A 1 324 ? 0.108 7.102 20.328 1 98.19 324 ILE A C 1
ATOM 2543 O O . ILE A 1 324 ? 1.277 6.77 20.125 1 98.19 324 ILE A O 1
ATOM 2547 N N . GLY A 1 325 ? -0.807 7.477 19.375 1 98.38 325 GLY A N 1
ATOM 2548 C CA . GLY A 1 325 ? -0.437 7.371 17.969 1 98.38 325 GLY A CA 1
ATOM 2549 C C . GLY A 1 325 ? -0.136 8.711 17.328 1 98.38 325 GLY A C 1
ATOM 2550 O O . GLY A 1 325 ? 0.628 9.508 17.875 1 98.38 325 GLY A O 1
ATOM 2551 N N . HIS A 1 326 ? -0.648 8.859 16.109 1 98.12 326 HIS A N 1
ATOM 2552 C CA . HIS A 1 326 ? -0.241 9.938 15.219 1 98.12 326 HIS A CA 1
ATOM 2553 C C . HIS A 1 326 ? -0.963 11.234 15.562 1 98.12 326 HIS A C 1
ATOM 2555 O O . HIS A 1 326 ? -0.48 12.328 15.234 1 98.12 326 HIS A O 1
ATOM 2561 N N . ASN A 1 327 ? -2.121 11.195 16.156 1 98.75 327 ASN A N 1
ATOM 2562 C CA . ASN A 1 327 ? -2.936 12.359 16.5 1 98.75 327 ASN A CA 1
ATOM 2563 C C . ASN A 1 327 ? -2.635 12.859 17.906 1 98.75 327 ASN A C 1
ATOM 2565 O O . ASN A 1 327 ? -3.525 12.906 18.75 1 98.75 327 ASN A O 1
ATOM 2569 N N . VAL A 1 328 ? -1.498 13.375 18.062 1 98.81 328 VAL A N 1
ATOM 2570 C CA . VAL A 1 328 ? -0.93 13.68 19.375 1 98.81 328 VAL A CA 1
ATOM 2571 C C . VAL A 1 328 ? -1.801 14.711 20.094 1 98.81 328 VAL A C 1
ATOM 2573 O O . VAL A 1 328 ? -2.197 14.508 21.234 1 98.81 328 VAL A O 1
ATOM 2576 N N . PRO A 1 329 ? -2.242 15.82 19.484 1 98.88 329 PRO A N 1
ATOM 2577 C CA . PRO A 1 329 ? -2.984 16.828 20.25 1 98.88 329 PRO A CA 1
ATOM 2578 C C . PRO A 1 329 ? -4.348 16.328 20.719 1 98.88 329 PRO A C 1
ATOM 2580 O O . PRO A 1 329 ? -4.871 16.812 21.734 1 98.88 329 PRO A O 1
ATOM 2583 N N . GLN A 1 330 ? -4.914 15.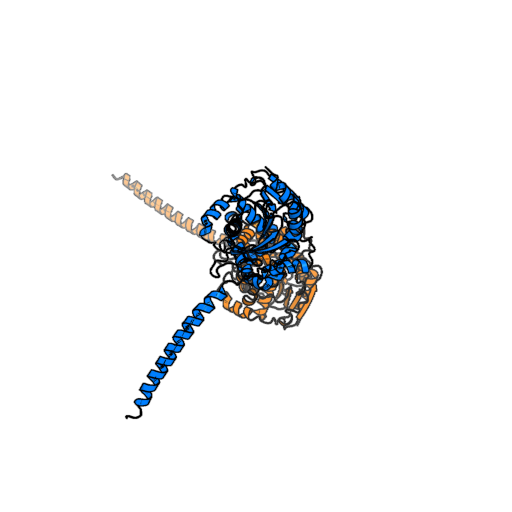391 20 1 98.69 330 GLN A N 1
ATOM 2584 C CA . GLN A 1 330 ? -6.211 14.867 20.422 1 98.69 330 GLN A CA 1
ATOM 2585 C C . GLN A 1 330 ? -6.047 13.703 21.391 1 98.69 330 GLN A C 1
ATOM 2587 O O . GLN A 1 330 ? -6.871 13.508 22.281 1 98.69 330 GLN A O 1
ATOM 2592 N N . GLU A 1 331 ? -4.984 12.953 21.25 1 98.81 331 GLU A N 1
ATOM 2593 C CA . GLU A 1 331 ? -4.773 11.758 22.062 1 98.81 331 GLU A CA 1
ATOM 2594 C C . GLU A 1 331 ? -4.109 12.109 23.391 1 98.81 331 GLU A C 1
ATOM 2596 O O . GLU A 1 331 ? -4.293 11.398 24.375 1 98.81 331 GLU A O 1
ATOM 2601 N N . ASP A 1 332 ? -3.305 13.156 23.406 1 98.75 332 ASP A N 1
ATOM 2602 C CA . ASP A 1 332 ? -2.676 13.672 24.609 1 98.75 332 ASP A CA 1
ATOM 2603 C C . ASP A 1 332 ? -2.633 15.195 24.594 1 98.75 332 ASP A C 1
ATOM 2605 O O . ASP A 1 332 ? -1.555 15.797 24.547 1 98.75 332 ASP A O 1
ATOM 2609 N N . PRO A 1 333 ? -3.805 15.797 24.797 1 98.75 333 PRO A N 1
ATOM 2610 C CA . PRO A 1 333 ? -3.906 17.25 24.688 1 98.75 333 PRO A CA 1
ATOM 2611 C C . PRO A 1 333 ? -3.09 17.984 25.766 1 98.75 333 PRO A C 1
ATOM 2613 O O . PRO A 1 333 ? -2.537 19.047 25.484 1 98.75 333 PRO A O 1
ATOM 2616 N N . LYS A 1 334 ? -2.953 17.453 26.906 1 98.75 334 LYS A N 1
ATOM 2617 C CA . LYS A 1 334 ? -2.213 18.094 27.984 1 98.75 334 LYS A CA 1
ATOM 2618 C C . LYS A 1 334 ? -0.734 18.234 27.641 1 98.75 334 LYS A C 1
ATOM 2620 O O . LYS A 1 334 ? -0.15 19.312 27.781 1 98.75 334 LYS A O 1
ATOM 2625 N N . SER A 1 335 ? -0.148 17.094 27.188 1 98.88 335 SER A N 1
ATOM 2626 C CA . SER A 1 335 ? 1.27 17.109 26.844 1 98.88 335 SER A CA 1
ATOM 2627 C C . SER A 1 335 ? 1.537 18.047 25.672 1 98.88 335 SER A C 1
ATOM 2629 O O . SER A 1 335 ? 2.553 18.75 25.641 1 98.88 335 SER A O 1
ATOM 2631 N N . PHE A 1 336 ? 0.649 18.031 24.766 1 98.94 336 PHE A N 1
ATOM 2632 C CA . PHE A 1 336 ? 0.821 18.922 23.625 1 98.94 336 PHE A CA 1
ATOM 2633 C C . PHE A 1 336 ? 0.725 20.375 24.047 1 98.94 336 PHE A C 1
ATOM 2635 O O . PHE A 1 336 ? 1.56 21.203 23.672 1 98.94 336 PHE A O 1
ATOM 2642 N N . ALA A 1 337 ? -0.294 20.766 24.828 1 98.94 337 ALA A N 1
ATOM 2643 C CA . ALA A 1 337 ? -0.468 22.125 25.328 1 98.94 337 ALA A CA 1
ATOM 2644 C C . ALA A 1 337 ? 0.737 22.562 26.141 1 98.94 337 ALA A C 1
ATOM 2646 O O . ALA A 1 337 ? 1.189 23.703 26.031 1 98.94 337 ALA A O 1
ATOM 2647 N N . GLN A 1 338 ? 1.207 21.672 26.906 1 98.88 338 GLN A N 1
ATOM 2648 C CA . GLN A 1 338 ? 2.375 21.984 27.719 1 98.88 338 GLN A CA 1
ATOM 2649 C C . GLN A 1 338 ? 3.58 22.328 26.844 1 98.88 338 GLN A C 1
ATOM 2651 O O . GLN A 1 338 ? 4.379 23.188 27.188 1 98.88 338 GLN A O 1
ATOM 2656 N N . ALA A 1 339 ? 3.734 21.594 25.766 1 98.94 339 ALA A N 1
ATOM 2657 C CA . ALA A 1 339 ? 4.824 21.891 24.844 1 98.94 339 ALA A CA 1
ATOM 2658 C C . ALA A 1 339 ? 4.684 23.297 24.266 1 98.94 339 ALA A C 1
ATOM 2660 O O . ALA A 1 339 ? 5.676 24.016 24.141 1 98.94 339 ALA A O 1
ATOM 2661 N N . ILE A 1 340 ? 3.48 23.703 23.953 1 98.94 340 ILE A N 1
ATOM 2662 C CA . ILE A 1 340 ? 3.221 25.031 23.438 1 98.94 340 ILE A CA 1
ATOM 2663 C C . ILE A 1 340 ? 3.6 26.078 24.5 1 98.94 340 ILE A C 1
ATOM 2665 O O . ILE A 1 340 ? 4.273 27.062 24.188 1 98.94 340 ILE A O 1
ATOM 2669 N N . ILE A 1 341 ? 3.201 25.844 25.703 1 98.81 341 ILE A N 1
ATOM 2670 C CA . ILE A 1 341 ? 3.451 26.781 26.797 1 98.81 341 ILE A CA 1
ATOM 2671 C C . ILE A 1 341 ? 4.953 26.891 27.031 1 98.81 341 ILE A C 1
ATOM 2673 O O . ILE A 1 341 ? 5.488 28 27.141 1 98.81 341 ILE A O 1
ATOM 2677 N N . GLU A 1 342 ? 5.598 25.781 27.016 1 98.75 342 GLU A N 1
ATOM 2678 C CA . GLU A 1 342 ? 7.016 25.75 27.375 1 98.75 342 GLU A CA 1
ATOM 2679 C C . GLU A 1 342 ? 7.875 26.375 26.266 1 98.75 342 GLU A C 1
ATOM 2681 O O . GLU A 1 342 ? 8.852 27.062 26.562 1 98.75 342 GLU A O 1
ATOM 2686 N N . VAL A 1 343 ? 7.52 26.109 25.062 1 98.88 343 VAL A N 1
ATOM 2687 C CA . VAL A 1 343 ? 8.359 26.625 23.984 1 98.88 343 VAL A CA 1
ATOM 2688 C C . VAL A 1 343 ? 8.297 28.141 23.953 1 98.88 343 VAL A C 1
ATOM 2690 O O . VAL A 1 343 ? 9.266 28.812 23.594 1 98.88 343 VAL A O 1
ATOM 2693 N N . ASP A 1 344 ? 7.164 28.719 24.25 1 97.88 344 ASP A N 1
ATOM 2694 C CA . ASP A 1 344 ? 7.008 30.172 24.312 1 97.88 344 ASP A CA 1
ATOM 2695 C C . ASP A 1 344 ? 7.984 30.797 25.312 1 97.88 344 ASP A C 1
ATOM 2697 O O . ASP A 1 344 ? 8.406 31.938 25.141 1 97.88 344 ASP A O 1
ATOM 2701 N N . GLY A 1 345 ? 8.328 30.047 26.297 1 95.25 345 GLY A N 1
ATOM 2702 C CA . GLY A 1 345 ? 9.227 30.547 27.328 1 95.25 345 GLY A CA 1
ATOM 2703 C C . GLY A 1 345 ? 10.688 30.328 27 1 95.25 345 GLY A C 1
ATOM 2704 O O . GLY A 1 345 ? 11.578 30.812 27.703 1 95.25 345 GLY A O 1
ATOM 2705 N N . MET A 1 346 ? 10.844 29.578 25.953 1 91.94 346 MET A N 1
ATOM 2706 C CA . MET A 1 346 ? 12.219 29.266 25.562 1 91.94 346 MET A CA 1
ATOM 2707 C C . MET A 1 346 ? 12.891 30.453 24.906 1 91.94 346 MET A C 1
ATOM 2709 O O . MET A 1 346 ? 12.234 31.234 24.203 1 91.94 346 MET A O 1
ATOM 2713 N N . LYS A 1 347 ? 13.914 31.219 25.562 1 77.44 347 LYS A N 1
ATOM 2714 C CA . LYS A 1 347 ? 14.625 32.375 25.047 1 77.44 347 LYS A CA 1
ATOM 2715 C C . LYS A 1 347 ? 15.984 31.984 24.469 1 77.44 347 LYS A C 1
ATOM 2717 O O . LYS A 1 347 ? 16.625 31.062 24.984 1 77.44 347 LYS A O 1
ATOM 2722 N N . MET B 1 1 ? 77.188 -13.469 -60.594 1 24.44 1 MET B N 1
ATOM 2723 C CA . MET B 1 1 ? 75.812 -13.383 -61.062 1 24.44 1 MET B CA 1
ATOM 2724 C C . MET B 1 1 ? 75.062 -14.711 -60.875 1 24.44 1 MET B C 1
ATOM 2726 O O . MET B 1 1 ? 73.875 -14.734 -60.531 1 24.44 1 MET B O 1
ATOM 2730 N N . LYS B 1 2 ? 75.688 -15.828 -61.188 1 32.81 2 LYS B N 1
ATOM 2731 C CA . LYS B 1 2 ? 75.062 -17.094 -61.406 1 32.81 2 LYS B CA 1
ATOM 2732 C C . LYS B 1 2 ? 74.688 -17.797 -60.094 1 32.81 2 LYS B C 1
ATOM 2734 O O . LYS B 1 2 ? 73.688 -18.453 -60 1 32.81 2 LYS B O 1
ATOM 2739 N N . LYS B 1 3 ? 75.688 -17.891 -59.25 1 35.66 3 LYS B N 1
ATOM 2740 C CA . LYS B 1 3 ? 75.625 -18.719 -58.031 1 35.66 3 LYS B CA 1
ATOM 2741 C C . LYS B 1 3 ? 74.5 -18.266 -57.125 1 35.66 3 LYS B C 1
ATOM 2743 O O . LYS B 1 3 ? 74.062 -19.031 -56.281 1 35.66 3 LYS B O 1
ATOM 2748 N N . LEU B 1 4 ? 74.188 -16.969 -57.156 1 34.41 4 LEU B N 1
ATOM 2749 C CA . LEU B 1 4 ? 73.125 -16.391 -56.281 1 34.41 4 LEU B CA 1
ATOM 2750 C C . LEU B 1 4 ? 71.75 -16.828 -56.719 1 34.41 4 LEU B C 1
ATOM 2752 O O . LEU B 1 4 ? 70.812 -16.641 -55.969 1 34.41 4 LEU B O 1
ATOM 2756 N N . ALA B 1 5 ? 71.625 -17.391 -58 1 40.59 5 ALA B N 1
ATOM 2757 C CA . ALA B 1 5 ? 70.375 -17.734 -58.625 1 40.59 5 ALA B CA 1
ATOM 2758 C C . ALA B 1 5 ? 69.875 -19.094 -58.125 1 40.59 5 ALA B C 1
ATOM 2760 O O . ALA B 1 5 ? 68.688 -19.297 -57.969 1 40.59 5 ALA B O 1
ATOM 2761 N N . ASP B 1 6 ? 70.875 -19.969 -57.906 1 40.75 6 ASP B N 1
ATOM 2762 C CA . ASP B 1 6 ? 70.438 -21.344 -57.594 1 40.75 6 ASP B CA 1
ATOM 2763 C C . ASP B 1 6 ? 69.812 -21.406 -56.219 1 40.75 6 ASP B C 1
ATOM 2765 O O . ASP B 1 6 ? 68.938 -22.25 -55.969 1 40.75 6 ASP B O 1
ATOM 2769 N N . ASN B 1 7 ? 70.25 -20.453 -55.312 1 45.34 7 ASN B N 1
ATOM 2770 C CA . ASN B 1 7 ? 69.75 -20.484 -53.969 1 45.34 7 ASN B CA 1
ATOM 2771 C C . ASN B 1 7 ? 68.25 -20.156 -53.938 1 45.34 7 ASN B C 1
ATOM 2773 O O . ASN B 1 7 ? 67.5 -20.547 -53 1 45.34 7 ASN B O 1
ATOM 2777 N N . GLN B 1 8 ? 67.75 -19.422 -55.062 1 48.25 8 GLN B N 1
ATOM 2778 C CA . GLN B 1 8 ? 66.375 -18.984 -55.094 1 48.25 8 GLN B CA 1
ATOM 2779 C C . GLN B 1 8 ? 65.438 -20.125 -55.469 1 48.25 8 GLN B C 1
ATOM 2781 O O . GLN B 1 8 ? 64.312 -20.219 -55 1 48.25 8 GLN B O 1
ATOM 2786 N N . LEU B 1 9 ? 65.938 -21.078 -56.375 1 47.44 9 LEU B N 1
ATOM 2787 C CA . LEU B 1 9 ? 65.062 -22.141 -56.875 1 47.44 9 LEU B CA 1
ATOM 2788 C C . LEU B 1 9 ? 64.812 -23.203 -55.812 1 47.44 9 LEU B C 1
ATOM 2790 O O . LEU B 1 9 ? 63.688 -23.672 -55.656 1 47.44 9 LEU B O 1
ATOM 2794 N N . ILE B 1 10 ? 65.938 -23.516 -55.062 1 48.28 10 ILE B N 1
ATOM 2795 C CA . ILE B 1 10 ? 65.75 -24.562 -54.031 1 48.28 10 ILE B CA 1
ATOM 2796 C C . ILE B 1 10 ? 64.812 -24.078 -52.969 1 48.28 10 ILE B C 1
ATOM 2798 O O . ILE B 1 10 ? 63.969 -24.844 -52.469 1 48.28 10 ILE B O 1
ATOM 2802 N N . LYS B 1 11 ? 64.75 -22.797 -52.656 1 49.66 11 LYS B N 1
ATOM 2803 C CA . LYS B 1 11 ? 63.812 -22.25 -51.656 1 49.66 11 LYS B CA 1
ATOM 2804 C C . LYS B 1 11 ? 62.375 -22.375 -52.125 1 49.66 11 LYS B C 1
ATOM 2806 O O . LYS B 1 11 ? 61.469 -22.656 -51.312 1 49.66 11 LYS B O 1
ATOM 2811 N N . LYS B 1 12 ? 62.125 -22.297 -53.406 1 51.56 12 LYS B N 1
ATOM 2812 C CA . LYS B 1 12 ? 60.781 -22.406 -53.906 1 51.56 12 LYS B CA 1
ATOM 2813 C C . LYS B 1 12 ? 60.25 -23.844 -53.812 1 51.56 12 LYS B C 1
ATOM 2815 O O . LYS B 1 12 ? 59.094 -24.062 -53.469 1 51.56 12 LYS B O 1
ATOM 2820 N N . ILE B 1 13 ? 61.219 -24.797 -54.062 1 51.84 13 ILE B N 1
ATOM 2821 C CA . ILE B 1 13 ? 60.781 -26.188 -54 1 51.84 13 ILE B CA 1
ATOM 2822 C C . ILE B 1 13 ? 60.5 -26.578 -52.562 1 51.84 13 ILE B C 1
ATOM 2824 O O . ILE B 1 13 ? 59.5 -27.234 -52.25 1 51.84 13 ILE B O 1
ATOM 2828 N N . ILE B 1 14 ? 61.406 -26.062 -51.594 1 51.84 14 ILE B N 1
ATOM 2829 C CA . ILE B 1 14 ? 61.188 -26.391 -50.188 1 51.84 14 ILE B CA 1
ATOM 2830 C C . ILE B 1 14 ? 59.906 -25.75 -49.688 1 51.84 14 ILE B C 1
ATOM 2832 O O . ILE B 1 14 ? 59.125 -26.391 -48.969 1 51.84 14 ILE B O 1
ATOM 2836 N N . MET B 1 15 ? 59.562 -24.531 -50.219 1 51.16 15 MET B N 1
ATOM 2837 C CA . MET B 1 15 ? 58.344 -23.859 -49.75 1 51.16 15 MET B CA 1
ATOM 2838 C C . MET B 1 15 ? 57.094 -24.562 -50.281 1 51.16 15 MET B C 1
ATOM 2840 O O . MET B 1 15 ? 56.094 -24.656 -49.562 1 51.16 15 MET B O 1
ATOM 2844 N N . LYS B 1 16 ? 57.125 -25.125 -51.469 1 50.97 16 LYS B N 1
ATOM 2845 C CA . LYS B 1 16 ? 55.969 -25.828 -52 1 50.97 16 LYS B CA 1
ATOM 2846 C C . LYS B 1 16 ? 55.719 -27.156 -51.281 1 50.97 16 LYS B C 1
ATOM 2848 O O . LYS B 1 16 ? 54.594 -27.547 -51 1 50.97 16 LYS B O 1
ATOM 2853 N N . THR B 1 17 ? 56.875 -27.891 -50.969 1 49.56 17 THR B N 1
ATOM 2854 C CA . THR B 1 17 ? 56.719 -29.141 -50.281 1 49.56 17 THR B CA 1
ATOM 2855 C C . THR B 1 17 ? 56.188 -28.906 -48.844 1 49.56 17 THR B C 1
ATOM 2857 O O . THR B 1 17 ? 55.344 -29.656 -48.344 1 49.56 17 THR B O 1
ATOM 2860 N N . ILE B 1 18 ? 56.656 -27.719 -48.125 1 49.31 18 ILE B N 1
ATOM 2861 C CA . ILE B 1 18 ? 56.156 -27.453 -46.781 1 49.31 18 ILE B CA 1
ATOM 2862 C C . ILE B 1 18 ? 54.656 -27.094 -46.875 1 49.31 18 ILE B C 1
ATOM 2864 O O . ILE B 1 18 ? 53.875 -27.516 -46.031 1 49.31 18 ILE B O 1
ATOM 2868 N N . ALA B 1 19 ? 54.188 -26.516 -48.031 1 45.03 19 ALA B N 1
ATOM 2869 C CA . ALA B 1 19 ? 52.75 -26.172 -48.188 1 45.03 19 ALA B CA 1
ATOM 2870 C C . ALA B 1 19 ? 51.906 -27.422 -48.344 1 45.03 19 ALA B C 1
ATOM 2872 O O . ALA B 1 19 ? 50.781 -27.5 -47.844 1 45.03 19 ALA B O 1
ATOM 2873 N N . LYS B 1 20 ? 52.406 -28.406 -49.125 1 48.25 20 LYS B N 1
ATOM 2874 C CA . LYS B 1 20 ? 51.594 -29.594 -49.344 1 48.25 20 LYS B CA 1
ATOM 2875 C C . LYS B 1 20 ? 51.469 -30.406 -48.031 1 48.25 20 LYS B C 1
ATOM 2877 O O . LYS B 1 20 ? 50.406 -30.969 -47.75 1 48.25 20 LYS B O 1
ATOM 2882 N N . ILE B 1 21 ? 52.594 -30.5 -47.25 1 46.06 21 ILE B N 1
ATOM 2883 C CA . ILE B 1 21 ? 52.469 -31.219 -45.969 1 46.06 21 ILE B CA 1
ATOM 2884 C C . ILE B 1 21 ? 51.562 -30.438 -45.031 1 46.06 21 ILE B C 1
ATOM 2886 O O . ILE B 1 21 ? 50.812 -31.031 -44.25 1 46.06 21 ILE B O 1
ATOM 2890 N N . LYS B 1 22 ? 51.562 -29.078 -45.156 1 45.53 22 LYS B N 1
ATOM 2891 C CA . LYS B 1 22 ? 50.656 -28.297 -44.281 1 45.53 22 LYS B CA 1
ATOM 2892 C C . LYS B 1 22 ? 49.219 -28.531 -44.656 1 45.53 22 LYS B C 1
ATOM 2894 O O . LYS B 1 22 ? 48.344 -28.594 -43.781 1 45.53 22 LYS B O 1
ATOM 2899 N N . ASN B 1 23 ? 48.969 -28.719 -45.969 1 42.88 23 ASN B N 1
ATOM 2900 C CA . ASN B 1 23 ? 47.562 -28.922 -46.344 1 42.88 23 ASN B CA 1
ATOM 2901 C C . ASN B 1 23 ? 47.062 -30.297 -45.906 1 42.88 23 ASN B C 1
ATOM 2903 O O . ASN B 1 23 ? 45.875 -30.453 -45.594 1 42.88 23 ASN B O 1
ATOM 2907 N N . SER B 1 24 ? 47.938 -31.359 -46.062 1 46 24 SER B N 1
ATOM 2908 C CA . SER B 1 24 ? 47.438 -32.656 -45.656 1 46 24 SER B CA 1
ATOM 2909 C C . SER B 1 24 ? 47.25 -32.75 -44.125 1 46 24 SER B C 1
ATOM 2911 O O . SER B 1 24 ? 46.406 -33.5 -43.656 1 46 24 SER B O 1
ATOM 2913 N N . ILE B 1 25 ? 48.188 -32.094 -43.344 1 46.31 25 ILE B N 1
ATOM 2914 C CA . ILE B 1 25 ? 47.969 -32.188 -41.906 1 46.31 25 ILE B CA 1
ATOM 2915 C C . ILE B 1 25 ? 46.719 -31.359 -41.531 1 46.31 25 ILE B C 1
ATOM 2917 O O . ILE B 1 25 ? 46 -31.734 -40.625 1 46.31 25 ILE B O 1
ATOM 2921 N N . THR B 1 26 ? 46.375 -30.281 -42.312 1 43.12 26 THR B N 1
ATOM 2922 C CA . THR B 1 26 ? 45.156 -29.547 -42 1 43.12 26 THR B CA 1
ATOM 2923 C C . THR B 1 26 ? 43.938 -30.406 -42.219 1 43.12 26 THR B C 1
ATOM 2925 O O . THR B 1 26 ? 43 -30.375 -41.438 1 43.12 26 THR B O 1
ATOM 2928 N N . ASN B 1 27 ? 43.969 -31.172 -43.344 1 43.81 27 ASN B N 1
ATOM 2929 C CA . ASN B 1 27 ? 42.75 -31.922 -43.594 1 43.81 27 ASN B CA 1
ATOM 2930 C C . ASN B 1 27 ? 42.562 -33.062 -42.594 1 43.81 27 ASN B C 1
ATOM 2932 O O . ASN B 1 27 ? 41.438 -33.406 -42.219 1 43.81 27 ASN B O 1
ATOM 2936 N N . ALA B 1 28 ? 43.688 -33.781 -42.219 1 45.28 28 ALA B N 1
ATOM 2937 C CA . ALA B 1 28 ? 43.5 -34.875 -41.281 1 45.28 28 ALA B CA 1
ATOM 2938 C C . ALA B 1 28 ? 43.125 -34.344 -39.906 1 45.28 28 ALA B C 1
ATOM 2940 O O . ALA B 1 28 ? 42.312 -35 -39.188 1 45.28 28 ALA B O 1
ATOM 2941 N N . VAL B 1 29 ? 43.656 -33.156 -39.469 1 41.72 29 VAL B N 1
ATOM 2942 C CA . VAL B 1 29 ? 43.25 -32.688 -38.156 1 41.72 29 VAL B CA 1
ATOM 2943 C C . VAL B 1 29 ? 41.781 -32.25 -38.188 1 41.72 29 VAL B C 1
ATOM 2945 O O . VAL B 1 29 ? 41.094 -32.281 -37.188 1 41.72 29 VAL B O 1
ATOM 2948 N N . LEU B 1 30 ? 41.281 -31.844 -39.375 1 39.22 30 LEU B N 1
ATOM 2949 C CA . LEU B 1 30 ? 39.844 -31.484 -39.438 1 39.22 30 LEU B CA 1
ATOM 2950 C C . LEU B 1 30 ? 38.969 -32.719 -39.219 1 39.22 30 LEU B C 1
ATOM 2952 O O . LEU B 1 30 ? 37.906 -32.625 -38.594 1 39.22 30 LEU B O 1
ATOM 2956 N N . LEU B 1 31 ? 39.344 -33.844 -39.875 1 39.22 31 LEU B N 1
ATOM 2957 C CA . LEU B 1 31 ? 38.438 -35 -39.781 1 39.22 31 LEU B CA 1
ATOM 2958 C C . LEU B 1 31 ? 38.438 -35.531 -38.344 1 39.22 31 LEU B C 1
ATOM 2960 O O . LEU B 1 31 ? 37.375 -35.875 -37.844 1 39.22 31 LEU B O 1
ATOM 2964 N N . ILE B 1 32 ? 39.625 -35.656 -37.688 1 40.44 32 ILE B N 1
ATOM 2965 C CA . ILE B 1 32 ? 39.531 -36.25 -36.344 1 40.44 32 ILE B CA 1
ATOM 2966 C C . ILE B 1 32 ? 38.812 -35.312 -35.406 1 40.44 32 ILE B C 1
ATOM 2968 O O . ILE B 1 32 ? 38.094 -35.75 -34.469 1 40.44 32 ILE B O 1
ATOM 2972 N N . ALA B 1 33 ? 38.906 -33.938 -35.594 1 35.12 33 ALA B N 1
ATOM 2973 C CA . ALA B 1 33 ? 38.219 -33.094 -34.625 1 35.12 33 ALA B CA 1
ATOM 2974 C C . ALA B 1 33 ? 36.719 -33.156 -34.781 1 35.12 33 ALA B C 1
ATOM 2976 O O . ALA B 1 33 ? 35.969 -32.719 -33.938 1 35.12 33 ALA B O 1
ATOM 2977 N N . PHE B 1 34 ? 36.25 -33.5 -36.031 1 36.78 34 PHE B N 1
ATOM 2978 C CA . PHE B 1 34 ? 34.781 -33.594 -36.156 1 36.78 34 PHE B CA 1
ATOM 2979 C C . PHE B 1 34 ? 34.219 -34.688 -35.281 1 36.78 34 PHE B C 1
ATOM 2981 O O . PHE B 1 34 ? 33.062 -34.594 -34.844 1 36.78 34 PHE B O 1
ATOM 2988 N N . LEU B 1 35 ? 34.938 -35.844 -35.25 1 37.38 35 LEU B N 1
ATOM 2989 C CA . LEU B 1 35 ? 34.281 -36.969 -34.562 1 37.38 35 LEU B CA 1
ATOM 2990 C C . LEU B 1 35 ? 34.188 -36.688 -33.062 1 37.38 35 LEU B C 1
ATOM 2992 O O . LEU B 1 35 ? 33.312 -37.219 -32.375 1 37.38 35 LEU B O 1
ATOM 2996 N N . LEU B 1 36 ? 35.219 -36.062 -32.5 1 35.44 36 LEU B N 1
ATOM 2997 C CA . LEU B 1 36 ? 35.156 -36.031 -31.047 1 35.44 36 LEU B CA 1
ATOM 2998 C C . LEU B 1 36 ? 34.062 -35.094 -30.578 1 35.44 36 LEU B C 1
ATOM 3000 O O . LEU B 1 36 ? 33.844 -34.938 -29.375 1 35.44 36 LEU B O 1
ATOM 3004 N N . VAL B 1 37 ? 33.656 -34.156 -31.438 1 35 37 VAL B N 1
ATOM 3005 C CA . VAL B 1 37 ? 32.844 -33.156 -30.797 1 35 37 VAL B CA 1
ATOM 3006 C C . VAL B 1 37 ? 31.5 -33.781 -30.391 1 35 37 VAL B C 1
ATOM 3008 O O . VAL B 1 37 ? 30.656 -33.094 -29.781 1 35 37 VAL B O 1
ATOM 3011 N N . ASN B 1 38 ? 31.094 -34.812 -31.078 1 34.56 38 ASN B N 1
ATOM 3012 C CA . ASN B 1 38 ? 29.656 -35 -30.891 1 34.56 38 ASN B CA 1
ATOM 3013 C C . ASN B 1 38 ? 29.328 -35.406 -29.453 1 34.56 38 ASN B C 1
ATOM 3015 O O . ASN B 1 38 ? 28.188 -35.312 -29.031 1 34.56 38 ASN B O 1
ATOM 3019 N N . ALA B 1 39 ? 30.062 -36.406 -28.906 1 33.81 39 ALA B N 1
ATOM 3020 C CA . ALA B 1 39 ? 29.391 -37.125 -27.844 1 33.81 39 ALA B CA 1
ATOM 3021 C C . ALA B 1 39 ? 29.375 -36.312 -26.547 1 33.81 39 ALA B C 1
ATOM 3023 O O . ALA B 1 39 ? 29.969 -36.688 -25.547 1 33.81 39 ALA B O 1
ATOM 3024 N N . SER B 1 40 ? 29.688 -35.094 -26.531 1 33.66 40 SER B N 1
ATOM 3025 C CA . SER B 1 40 ? 29.5 -34.625 -25.172 1 33.66 40 SER B CA 1
ATOM 3026 C C . SER B 1 40 ? 28.078 -34.906 -24.688 1 33.66 40 SER B C 1
ATOM 3028 O O . SER B 1 40 ? 27.156 -34.156 -25.047 1 33.66 40 SER B O 1
ATOM 3030 N N . ALA B 1 41 ? 27.578 -36.156 -24.578 1 35.78 41 ALA B N 1
ATOM 3031 C CA . ALA B 1 41 ? 26.453 -36.438 -23.688 1 35.78 41 ALA B CA 1
ATOM 3032 C C . ALA B 1 41 ? 26.562 -35.625 -22.391 1 35.78 41 ALA B C 1
ATOM 3034 O O . ALA B 1 41 ? 27.516 -35.812 -21.625 1 35.78 41 ALA B O 1
ATOM 3035 N N . ILE B 1 42 ? 26.266 -34.438 -22.375 1 34.31 42 ILE B N 1
ATOM 3036 C CA . ILE B 1 42 ? 25.969 -33.75 -21.125 1 34.31 42 ILE B CA 1
ATOM 3037 C C . ILE B 1 42 ? 25.344 -34.75 -20.141 1 34.31 42 ILE B C 1
ATOM 3039 O O . ILE B 1 42 ? 24.266 -35.281 -20.375 1 34.31 42 ILE B O 1
ATOM 3043 N N . ALA B 1 43 ? 26.109 -35.438 -19.5 1 35.62 43 ALA B N 1
ATOM 3044 C CA . ALA B 1 43 ? 25.594 -36.031 -18.266 1 35.62 43 ALA B CA 1
ATOM 3045 C C . ALA B 1 43 ? 24.734 -35 -17.5 1 35.62 43 ALA B C 1
ATOM 3047 O O . ALA B 1 43 ? 25.266 -34.062 -16.922 1 35.62 43 ALA B O 1
ATOM 3048 N N . GLN B 1 44 ? 23.578 -34.719 -18.141 1 35.72 44 GLN B N 1
ATOM 3049 C CA . GLN B 1 44 ? 22.656 -34.062 -17.234 1 35.72 44 GLN B CA 1
ATOM 3050 C C . GLN B 1 44 ? 22.641 -34.75 -15.867 1 35.72 44 GLN B C 1
ATOM 3052 O O . GLN B 1 44 ? 22.297 -35.906 -15.766 1 35.72 44 GLN B O 1
ATOM 3057 N N . THR B 1 45 ? 23.547 -34.562 -15.086 1 35.66 45 THR B N 1
ATOM 3058 C CA . THR B 1 45 ? 23.469 -35 -13.688 1 35.66 45 THR B CA 1
ATOM 3059 C C . THR B 1 45 ? 22.062 -34.781 -13.133 1 35.66 45 THR B C 1
ATOM 3061 O O . THR B 1 45 ? 21.594 -33.625 -13.023 1 35.66 45 THR B O 1
ATOM 3064 N N . GLU B 1 46 ? 21.078 -35.688 -13.445 1 40.59 46 GLU B N 1
ATOM 3065 C CA . GLU B 1 46 ? 19.797 -35.719 -12.75 1 40.59 46 GLU B CA 1
ATOM 3066 C C . GLU B 1 46 ? 19.984 -35.531 -11.242 1 40.59 46 GLU B C 1
ATOM 3068 O O . GLU B 1 46 ? 20.438 -36.469 -10.562 1 40.59 46 GLU B O 1
ATOM 3073 N N . LYS B 1 47 ? 20.297 -34.406 -10.797 1 46.84 47 LYS B N 1
ATOM 3074 C CA . LYS B 1 47 ? 20.312 -34.188 -9.352 1 46.84 47 LYS B CA 1
ATOM 3075 C C . LYS B 1 47 ? 18.953 -34.531 -8.734 1 46.84 47 LYS B C 1
ATOM 3077 O O . LYS B 1 47 ? 17.922 -34 -9.18 1 46.84 47 LYS B O 1
ATOM 3082 N N . GLN B 1 48 ? 18.844 -35.688 -8.148 1 44.59 48 GLN B N 1
ATOM 3083 C CA . GLN B 1 48 ? 17.672 -36.062 -7.348 1 44.59 48 GLN B CA 1
ATOM 3084 C C . GLN B 1 48 ? 17.328 -34.969 -6.34 1 44.59 48 GLN B C 1
ATOM 3086 O O . GLN B 1 48 ? 18.156 -34.625 -5.488 1 44.59 48 GLN B O 1
ATOM 3091 N N . ASP B 1 49 ? 16.562 -34 -6.73 1 54.44 49 ASP B N 1
ATOM 3092 C CA . ASP B 1 49 ? 16.125 -32.938 -5.824 1 54.44 49 ASP B CA 1
ATOM 3093 C C . ASP B 1 49 ? 15.102 -33.438 -4.824 1 54.44 49 ASP B C 1
ATOM 3095 O O . ASP B 1 49 ? 13.891 -33.344 -5.051 1 54.44 49 ASP B O 1
ATOM 3099 N N . GLY B 1 50 ? 15.516 -34.188 -3.916 1 67.88 50 GLY B N 1
ATOM 3100 C CA . GLY B 1 50 ? 14.766 -34.406 -2.691 1 67.88 50 GLY B CA 1
ATOM 3101 C C . GLY B 1 50 ? 13.352 -34.906 -2.939 1 67.88 50 GLY B C 1
ATOM 3102 O O . GLY B 1 50 ? 13.109 -35.688 -3.863 1 67.88 50 GLY B O 1
ATOM 3103 N N . SER B 1 51 ? 12.375 -34.469 -2.246 1 86.62 51 SER B N 1
ATOM 3104 C CA . SER B 1 51 ? 10.969 -34.875 -2.199 1 86.62 51 SER B CA 1
ATOM 3105 C C . SER B 1 51 ? 10.258 -34.562 -3.51 1 86.62 51 SER B C 1
ATOM 3107 O O . SER B 1 51 ? 9.258 -35.188 -3.85 1 86.62 51 SER B O 1
ATOM 3109 N N . LEU B 1 52 ? 10.891 -33.781 -4.406 1 95.44 52 LEU B N 1
ATOM 3110 C CA . LEU B 1 52 ? 10.227 -33.312 -5.625 1 95.44 52 LEU B CA 1
ATOM 3111 C C . LEU B 1 52 ? 10.617 -34.188 -6.812 1 95.44 52 LEU B C 1
ATOM 3113 O O . LEU B 1 52 ? 10.047 -34.062 -7.898 1 95.44 52 LEU B O 1
ATOM 3117 N N . GLY B 1 53 ? 11.578 -35.125 -6.73 1 96.5 53 GLY B N 1
ATOM 3118 C CA . GLY B 1 53 ? 12.047 -35.906 -7.852 1 96.5 53 GLY B CA 1
ATOM 3119 C C . GLY B 1 53 ? 13.281 -35.344 -8.523 1 96.5 53 GLY B C 1
ATOM 3120 O O . GLY B 1 53 ? 14.148 -34.781 -7.863 1 96.5 53 GLY B O 1
ATOM 3121 N N . THR B 1 54 ? 13.398 -35.625 -9.812 1 96.88 54 THR B N 1
ATOM 3122 C CA . THR B 1 54 ? 14.602 -35.25 -10.555 1 96.88 54 THR B CA 1
ATOM 3123 C C . THR B 1 54 ? 14.445 -33.875 -11.195 1 96.88 54 THR B C 1
ATOM 3125 O O . THR B 1 54 ? 13.438 -33.594 -11.852 1 96.88 54 THR B O 1
ATOM 3128 N N . LEU B 1 55 ? 15.438 -33.031 -10.938 1 97.25 55 LEU B N 1
ATOM 3129 C CA . LEU B 1 55 ? 15.469 -31.75 -11.594 1 97.25 55 LEU B CA 1
ATOM 3130 C C . LEU B 1 55 ? 15.914 -31.875 -13.047 1 97.25 55 LEU B C 1
ATOM 3132 O O . LEU B 1 55 ? 16.938 -32.5 -13.336 1 97.25 55 LEU B O 1
ATOM 3136 N N . LYS B 1 56 ? 15.141 -31.312 -13.945 1 98.31 56 LYS B N 1
ATOM 3137 C CA . LYS B 1 56 ? 15.398 -31.391 -15.375 1 98.31 56 LYS B CA 1
ATOM 3138 C C . LYS B 1 56 ? 15.219 -30.031 -16.031 1 98.31 56 LYS B C 1
ATOM 3140 O O . LYS B 1 56 ? 14.773 -29.078 -15.398 1 98.31 56 LYS B O 1
ATOM 3145 N N . GLN B 1 57 ? 15.68 -29.922 -17.234 1 98.56 57 GLN B N 1
ATOM 3146 C CA . GLN B 1 57 ? 15.469 -28.781 -18.109 1 98.56 57 GLN B CA 1
ATOM 3147 C C . GLN B 1 57 ? 14.93 -29.219 -19.469 1 98.56 57 GLN B C 1
ATOM 3149 O O . GLN B 1 57 ? 15.312 -30.281 -19.984 1 98.56 57 GLN B O 1
ATOM 3154 N N . ILE B 1 58 ? 14.094 -28.375 -20.062 1 98.88 58 ILE B N 1
ATOM 3155 C CA . ILE B 1 58 ? 13.594 -28.672 -21.406 1 98.88 58 ILE B CA 1
ATOM 3156 C C . ILE B 1 58 ? 13.25 -27.375 -22.125 1 98.88 58 ILE B C 1
ATOM 3158 O O . ILE B 1 58 ? 12.719 -26.438 -21.516 1 98.88 58 ILE B O 1
ATOM 3162 N N . ASN B 1 59 ? 13.617 -27.312 -23.406 1 98.88 59 ASN B N 1
ATOM 3163 C CA . ASN B 1 59 ? 13.141 -26.203 -24.219 1 98.88 59 ASN B CA 1
ATOM 3164 C C . ASN B 1 59 ? 11.648 -26.344 -24.531 1 98.88 59 ASN B C 1
ATOM 3166 O O . ASN B 1 59 ? 11.203 -27.375 -25 1 98.88 59 ASN B O 1
ATOM 3170 N N . ALA B 1 60 ? 10.898 -25.312 -24.266 1 98.81 60 ALA B N 1
ATOM 3171 C CA . ALA B 1 60 ? 9.453 -25.266 -24.469 1 98.81 60 ALA B CA 1
ATOM 3172 C C . ALA B 1 60 ? 9 -23.859 -24.844 1 98.81 60 ALA B C 1
ATOM 3174 O O . ALA B 1 60 ? 8.945 -22.969 -24 1 98.81 60 ALA B O 1
ATOM 3175 N N . GLY B 1 61 ? 8.625 -23.672 -26.109 1 98.44 61 GLY B N 1
ATOM 3176 C CA . GLY B 1 61 ? 8.258 -22.344 -26.547 1 98.44 61 GLY B CA 1
ATOM 3177 C C . GLY B 1 61 ? 9.383 -21.328 -26.422 1 98.44 61 GLY B C 1
ATOM 3178 O O . GLY B 1 61 ? 10.484 -21.562 -26.922 1 98.44 61 GLY B O 1
ATOM 3179 N N . LEU B 1 62 ? 9.109 -20.297 -25.672 1 98.75 62 LEU B N 1
ATOM 3180 C CA . LEU B 1 62 ? 10.062 -19.203 -25.516 1 98.75 62 LEU B CA 1
ATOM 3181 C C . LEU B 1 62 ? 11.078 -19.516 -24.422 1 98.75 62 LEU B C 1
ATOM 3183 O O . LEU B 1 62 ? 12.047 -18.781 -24.234 1 98.75 62 LEU B O 1
ATOM 3187 N N . LEU B 1 63 ? 10.898 -20.672 -23.766 1 98.88 63 LEU B N 1
ATOM 3188 C CA . LEU B 1 63 ? 11.625 -20.859 -22.516 1 98.88 63 LEU B CA 1
ATOM 3189 C C . LEU B 1 63 ? 12.477 -22.125 -22.562 1 98.88 63 LEU B C 1
ATOM 3191 O O . LEU B 1 63 ? 12.195 -23.031 -23.344 1 98.88 63 LEU B O 1
ATOM 3195 N N . ASN B 1 64 ? 13.586 -22.109 -21.828 1 98.88 64 ASN B N 1
ATOM 3196 C CA . ASN B 1 64 ? 14.156 -23.297 -21.219 1 98.88 64 ASN B CA 1
ATOM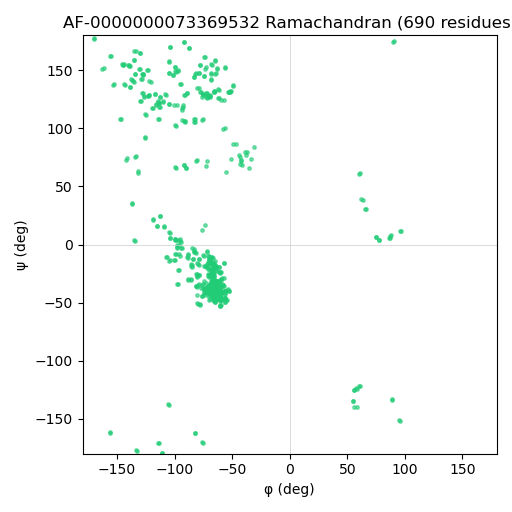 3197 C C . ASN B 1 64 ? 13.625 -23.516 -19.797 1 98.88 64 ASN B C 1
ATOM 3199 O O . ASN B 1 64 ? 14.023 -22.797 -18.875 1 98.88 64 ASN B O 1
ATOM 3203 N N . VAL B 1 65 ? 12.758 -24.5 -19.688 1 98.94 65 VAL B N 1
ATOM 3204 C CA . VAL B 1 65 ? 11.992 -24.656 -18.453 1 98.94 65 VAL B CA 1
ATOM 3205 C C . VAL B 1 65 ? 12.719 -25.609 -17.516 1 98.94 65 VAL B C 1
ATOM 3207 O O . VAL B 1 65 ? 13.016 -26.75 -17.875 1 98.94 65 VAL B O 1
ATOM 3210 N N . GLY B 1 66 ? 13.086 -25.094 -16.312 1 98.81 66 GLY B N 1
ATOM 3211 C CA . GLY B 1 66 ? 13.461 -25.984 -15.227 1 98.81 66 GLY B CA 1
ATOM 3212 C C . GLY B 1 66 ? 12.266 -26.578 -14.508 1 98.81 66 GLY B C 1
ATOM 3213 O O . GLY B 1 66 ? 11.281 -25.875 -14.242 1 98.81 66 GLY B O 1
ATOM 3214 N N . TYR B 1 67 ? 12.336 -27.891 -14.258 1 98.81 67 TYR B N 1
ATOM 3215 C CA . TYR B 1 67 ? 11.227 -28.562 -13.602 1 98.81 67 TYR B CA 1
ATOM 3216 C C . TYR B 1 67 ? 11.695 -29.812 -12.883 1 98.81 67 TYR B C 1
ATOM 3218 O O . TYR B 1 67 ? 12.797 -30.312 -13.133 1 98.81 67 TYR B O 1
ATOM 3226 N N . THR B 1 68 ? 10.836 -30.266 -11.961 1 98.75 68 THR B N 1
ATOM 3227 C CA . THR B 1 68 ? 11.055 -31.578 -11.359 1 98.75 68 THR B CA 1
ATOM 3228 C C . THR B 1 68 ? 10.078 -32.594 -11.922 1 98.75 68 THR B C 1
ATOM 3230 O O . THR B 1 68 ? 8.961 -32.25 -12.312 1 98.75 68 THR B O 1
ATOM 3233 N N . GLU B 1 69 ? 10.555 -33.812 -11.992 1 98.75 69 GLU B N 1
ATOM 3234 C CA . GLU B 1 69 ? 9.773 -34.938 -12.445 1 98.75 69 GLU B CA 1
ATOM 3235 C C . GLU B 1 69 ? 9.828 -36.094 -11.438 1 98.75 69 GLU B C 1
ATOM 3237 O O . GLU B 1 69 ? 10.914 -36.469 -10.977 1 98.75 69 GLU B O 1
ATOM 3242 N N . ALA B 1 70 ? 8.656 -36.594 -11.102 1 98.69 70 ALA B N 1
ATOM 3243 C CA . ALA B 1 70 ? 8.586 -37.656 -10.109 1 98.69 70 ALA B CA 1
ATOM 3244 C C . ALA B 1 70 ? 7.469 -38.656 -10.438 1 98.69 70 ALA B C 1
ATOM 3246 O O . ALA B 1 70 ? 6.484 -38.281 -11.078 1 98.69 70 ALA B O 1
ATOM 3247 N N . GLY B 1 71 ? 7.629 -39.906 -9.961 1 98.38 71 GLY B N 1
ATOM 3248 C CA . GLY B 1 71 ? 6.605 -40.938 -10.141 1 98.38 71 GLY B CA 1
ATOM 3249 C C . GLY B 1 71 ? 6.785 -41.75 -11.406 1 98.38 71 GLY B C 1
ATOM 3250 O O . GLY B 1 71 ? 7.703 -41.5 -12.188 1 98.38 71 GLY B O 1
ATOM 3251 N N . PRO B 1 72 ? 5.977 -42.75 -11.586 1 97.75 72 PRO B N 1
ATOM 3252 C CA . PRO B 1 72 ? 6.102 -43.625 -12.75 1 97.75 72 PRO B CA 1
ATOM 3253 C C . PRO B 1 72 ? 5.742 -42.938 -14.062 1 97.75 72 PRO B C 1
ATOM 3255 O O . PRO B 1 72 ? 4.77 -42.156 -14.109 1 97.75 72 PRO B O 1
ATOM 3258 N N . SER B 1 73 ? 6.496 -43.25 -15.125 1 96.44 73 SER B N 1
ATOM 3259 C CA . SER B 1 73 ? 6.336 -42.594 -16.422 1 96.44 73 SER B CA 1
ATOM 3260 C C . SER B 1 73 ? 4.988 -42.938 -17.047 1 96.44 73 SER B C 1
ATOM 3262 O O . SER B 1 73 ? 4.496 -42.188 -17.906 1 96.44 73 SER B O 1
ATOM 3264 N N . ASN B 1 74 ? 4.441 -44 -16.609 1 97.06 74 ASN B N 1
ATOM 3265 C CA . ASN B 1 74 ? 3.156 -44.406 -17.172 1 97.06 74 ASN B CA 1
ATOM 3266 C C . ASN B 1 74 ? 1.994 -43.938 -16.297 1 97.06 74 ASN B C 1
ATOM 3268 O O . ASN B 1 74 ? 0.836 -44.25 -16.578 1 97.06 74 ASN B O 1
ATOM 3272 N N . GLY B 1 75 ? 2.256 -43.219 -15.266 1 98.31 75 GLY B N 1
ATOM 3273 C CA . GLY B 1 75 ? 1.218 -42.656 -14.398 1 98.31 75 GLY B CA 1
ATOM 3274 C C . GLY B 1 75 ? 0.477 -41.5 -15.023 1 98.31 75 GLY B C 1
ATOM 3275 O O . GLY B 1 75 ? 0.938 -40.906 -16.016 1 98.31 75 GLY B O 1
ATOM 3276 N N . THR B 1 76 ? -0.729 -41.188 -14.461 1 98.38 76 THR B N 1
ATOM 3277 C CA . THR B 1 76 ? -1.478 -40.031 -14.883 1 98.38 76 THR B CA 1
ATOM 3278 C C . THR B 1 76 ? -0.66 -38.75 -14.664 1 98.38 76 THR B C 1
ATOM 3280 O O . THR B 1 76 ? -0.174 -38.5 -13.562 1 98.38 76 THR B O 1
ATOM 3283 N N . PRO B 1 77 ? -0.453 -37.938 -15.703 1 98.88 77 PRO B N 1
ATOM 3284 C CA . PRO B 1 77 ? 0.321 -36.719 -15.539 1 98.88 77 PRO B CA 1
ATOM 3285 C C . PRO B 1 77 ? -0.377 -35.719 -14.633 1 98.88 77 PRO B C 1
ATOM 3287 O O . PRO B 1 77 ? -1.575 -35.469 -14.789 1 98.88 77 PRO B O 1
ATOM 3290 N N . VAL B 1 78 ? 0.354 -35.188 -13.672 1 98.94 78 VAL B N 1
ATOM 3291 C CA . VAL B 1 78 ? -0.061 -34.094 -12.805 1 98.94 78 VAL B CA 1
ATOM 3292 C C . VAL B 1 78 ? 0.938 -32.938 -12.914 1 98.94 78 VAL B C 1
ATOM 3294 O O . VAL B 1 78 ? 2.148 -33.125 -12.789 1 98.94 78 VAL B O 1
ATOM 3297 N N . ILE B 1 79 ? 0.441 -31.734 -13.18 1 99 79 ILE B N 1
ATOM 3298 C CA . ILE B 1 79 ? 1.28 -30.547 -13.227 1 99 79 ILE B CA 1
ATOM 3299 C C . ILE B 1 79 ? 0.903 -29.594 -12.086 1 99 79 ILE B C 1
ATOM 3301 O O . ILE B 1 79 ? -0.26 -29.203 -11.953 1 99 79 ILE B O 1
ATOM 3305 N N . LEU B 1 80 ? 1.855 -29.25 -11.25 1 99 80 LEU B N 1
ATOM 3306 C CA . LEU B 1 80 ? 1.646 -28.375 -10.094 1 99 80 LEU B CA 1
ATOM 3307 C C . LEU B 1 80 ? 2.312 -27.031 -10.297 1 99 80 LEU B C 1
ATOM 3309 O O . LEU B 1 80 ? 3.523 -26.953 -10.516 1 99 80 LEU B O 1
ATOM 3313 N N . LEU B 1 81 ? 1.511 -25.969 -10.203 1 99 81 LEU B N 1
ATOM 3314 C CA . LEU B 1 81 ? 1.971 -24.625 -10.555 1 99 81 LEU B CA 1
ATOM 3315 C C . LEU B 1 81 ? 2.033 -23.734 -9.32 1 99 81 LEU B C 1
ATOM 3317 O O . LEU B 1 81 ? 1.036 -23.562 -8.617 1 99 81 LEU B O 1
ATOM 3321 N N . HIS B 1 82 ? 3.195 -23.109 -9.086 1 98.94 82 HIS B N 1
ATOM 3322 C CA . HIS B 1 82 ? 3.408 -22.25 -7.926 1 98.94 82 HIS B CA 1
ATOM 3323 C C . HIS B 1 82 ? 2.984 -20.812 -8.211 1 98.94 82 HIS B C 1
ATOM 3325 O O . HIS B 1 82 ? 2.658 -20.469 -9.352 1 98.94 82 HIS B O 1
ATOM 3331 N N . GLY B 1 83 ? 2.934 -20.016 -7.133 1 98.5 83 GLY B N 1
ATOM 3332 C CA . GLY B 1 83 ? 2.6 -18.609 -7.266 1 98.5 83 GLY B CA 1
ATOM 3333 C C . GLY B 1 83 ? 3.77 -17.688 -6.973 1 98.5 83 GLY B C 1
ATOM 3334 O O . GLY B 1 83 ? 4.902 -18.141 -6.809 1 98.5 83 GLY B O 1
ATOM 3335 N N . TRP B 1 84 ? 3.545 -16.438 -7.055 1 98.62 84 TRP B N 1
ATOM 3336 C CA . TRP B 1 84 ? 4.457 -15.406 -6.586 1 98.62 84 TRP B CA 1
ATOM 3337 C C . TRP B 1 84 ? 4.086 -14.953 -5.176 1 98.62 84 TRP B C 1
ATOM 3339 O O . TRP B 1 84 ? 2.916 -14.703 -4.883 1 98.62 84 TRP B O 1
ATOM 3349 N N . PRO B 1 85 ? 5.121 -14.773 -4.332 1 98.56 85 PRO B N 1
ATOM 3350 C CA . PRO B 1 85 ? 6.543 -15.047 -4.535 1 98.56 85 PRO B CA 1
ATOM 3351 C C . PRO B 1 85 ? 6.984 -16.359 -3.898 1 98.56 85 PRO B C 1
ATOM 3353 O O . PRO B 1 85 ? 7.809 -16.359 -2.979 1 98.56 85 PRO B O 1
ATOM 3356 N N . TYR B 1 86 ? 6.484 -17.422 -4.438 1 98.75 86 TYR B N 1
ATOM 3357 C CA . TYR B 1 86 ? 6.832 -18.797 -4.055 1 98.75 86 TYR B CA 1
ATOM 3358 C C . TYR B 1 86 ? 7.539 -19.516 -5.195 1 98.75 86 TYR B C 1
ATOM 3360 O O . TYR B 1 86 ? 8.078 -18.875 -6.102 1 98.75 86 TYR B O 1
ATOM 3368 N N . ASP B 1 87 ? 7.738 -20.891 -5.012 1 98.69 87 ASP B N 1
ATOM 3369 C CA . ASP B 1 87 ? 8.328 -21.688 -6.074 1 98.69 87 ASP B CA 1
ATOM 3370 C C . ASP B 1 87 ? 7.93 -23.156 -5.93 1 98.69 87 ASP B C 1
ATOM 3372 O O . ASP B 1 87 ? 6.914 -23.484 -5.312 1 98.69 87 ASP B O 1
ATOM 3376 N N . ILE B 1 88 ? 8.656 -24.062 -6.578 1 98.88 88 ILE B N 1
ATOM 3377 C CA . ILE B 1 88 ? 8.289 -25.469 -6.688 1 98.88 88 ILE B CA 1
ATOM 3378 C C . ILE B 1 88 ? 8.312 -26.109 -5.301 1 98.88 88 ILE B C 1
ATOM 3380 O O . ILE B 1 88 ? 7.645 -27.125 -5.074 1 98.88 88 ILE B O 1
ATOM 3384 N N . HIS B 1 89 ? 8.977 -25.516 -4.387 1 98.62 89 HIS B N 1
ATOM 3385 C CA . HIS B 1 89 ? 9.148 -26.125 -3.074 1 98.62 89 HIS B CA 1
ATOM 3386 C C . HIS B 1 89 ? 7.863 -26.047 -2.254 1 98.62 89 HIS B C 1
ATOM 3388 O O . HIS B 1 89 ? 7.746 -26.688 -1.211 1 98.62 89 HIS B O 1
ATOM 3394 N N . SER B 1 90 ? 6.898 -25.281 -2.758 1 98.81 90 SER B N 1
ATOM 3395 C CA . SER B 1 90 ? 5.562 -25.328 -2.172 1 98.81 90 SER B CA 1
ATOM 3396 C C . SER B 1 90 ? 4.996 -26.75 -2.195 1 98.81 90 SER B C 1
ATOM 3398 O O . SER B 1 90 ? 4.07 -27.062 -1.444 1 98.81 90 SER B O 1
ATOM 3400 N N . TYR B 1 91 ? 5.613 -27.594 -3.002 1 98.88 91 TYR B N 1
ATOM 3401 C CA . TYR B 1 91 ? 5.02 -28.906 -3.246 1 98.88 91 TYR B CA 1
ATOM 3402 C C . TYR B 1 91 ? 5.906 -30.016 -2.705 1 98.88 91 TYR B C 1
ATOM 3404 O O . TYR B 1 91 ? 5.707 -31.188 -3.027 1 98.88 91 TYR B O 1
ATOM 3412 N N . ASN B 1 92 ? 6.836 -29.719 -1.86 1 98.44 92 ASN B N 1
ATOM 3413 C CA . ASN B 1 92 ? 7.781 -30.688 -1.315 1 98.44 92 ASN B CA 1
ATOM 3414 C C . ASN B 1 92 ? 7.062 -31.875 -0.681 1 98.44 92 ASN B C 1
ATOM 3416 O O . ASN B 1 92 ? 7.512 -33 -0.806 1 98.44 92 ASN B O 1
ATOM 3420 N N . GLU B 1 93 ? 5.977 -31.562 -0.024 1 98.44 93 GLU B N 1
ATOM 3421 C CA . GLU B 1 93 ? 5.289 -32.625 0.692 1 98.44 93 GLU B CA 1
ATOM 3422 C C . GLU B 1 93 ? 4.086 -33.156 -0.098 1 98.44 93 GLU B C 1
ATOM 3424 O O . GLU B 1 93 ? 3.535 -34.219 0.211 1 98.44 93 GLU B O 1
ATOM 3429 N N . VA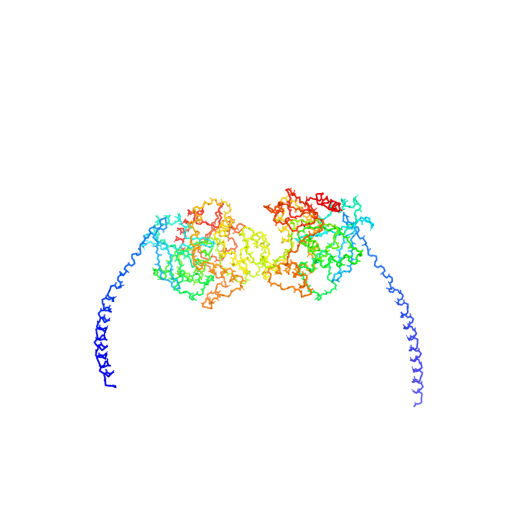L B 1 94 ? 3.691 -32.438 -1.109 1 98.88 94 VAL B N 1
ATOM 3430 C CA . VAL B 1 94 ? 2.572 -32.812 -1.957 1 98.88 94 VAL B CA 1
ATOM 3431 C C . VAL B 1 94 ? 3.014 -33.938 -2.916 1 98.88 94 VAL B C 1
ATOM 3433 O O . VAL B 1 94 ? 2.312 -34.938 -3.082 1 98.88 94 VAL B O 1
ATOM 3436 N N . VAL B 1 95 ? 4.172 -33.812 -3.506 1 98.88 95 VAL B N 1
ATOM 3437 C CA . VAL B 1 95 ? 4.645 -34.656 -4.598 1 98.88 95 VAL B CA 1
ATOM 3438 C C . VAL B 1 95 ? 4.793 -36.094 -4.113 1 98.88 95 VAL B C 1
ATOM 3440 O O . VAL B 1 95 ? 4.289 -37.031 -4.75 1 98.88 95 VAL B O 1
ATOM 3443 N N . PRO B 1 96 ? 5.371 -36.312 -2.891 1 98.69 96 PRO B N 1
ATOM 3444 C CA . PRO B 1 96 ? 5.48 -37.688 -2.43 1 98.69 96 PRO B CA 1
ATOM 3445 C C . PRO B 1 96 ? 4.125 -38.344 -2.227 1 98.69 96 PRO B C 1
ATOM 3447 O O . PRO B 1 96 ? 3.971 -39.562 -2.488 1 98.69 96 PRO B O 1
ATOM 3450 N N . ILE B 1 97 ? 3.164 -37.594 -1.847 1 98.75 97 ILE B N 1
ATOM 3451 C CA . ILE B 1 97 ? 1.827 -38.125 -1.646 1 98.75 97 ILE B CA 1
ATOM 3452 C C . ILE B 1 97 ? 1.242 -38.562 -2.986 1 98.75 97 ILE B C 1
ATOM 3454 O O . ILE B 1 97 ? 0.708 -39.688 -3.107 1 98.75 97 ILE B O 1
ATOM 3458 N N . LEU B 1 98 ? 1.409 -37.781 -3.975 1 98.88 98 LEU B N 1
ATOM 3459 C CA . LEU B 1 98 ? 0.852 -38.094 -5.289 1 98.88 98 LEU B CA 1
ATOM 3460 C C . LEU B 1 98 ? 1.594 -39.25 -5.941 1 98.88 98 LEU B C 1
ATOM 3462 O O . LEU B 1 98 ? 0.975 -40.125 -6.559 1 98.88 98 LEU B O 1
ATOM 3466 N N . VAL B 1 99 ? 2.914 -39.281 -5.773 1 98.56 99 VAL B N 1
ATOM 3467 C CA . VAL B 1 99 ? 3.729 -40.344 -6.336 1 98.56 99 VAL B CA 1
ATOM 3468 C C . VAL B 1 99 ? 3.328 -41.688 -5.719 1 98.56 99 VAL B C 1
ATOM 3470 O O . VAL B 1 99 ? 3.24 -42.688 -6.418 1 98.56 99 VAL B O 1
ATOM 3473 N N . SER B 1 100 ? 3.062 -41.625 -4.473 1 98.12 100 SER B N 1
ATOM 3474 C CA . SER B 1 100 ? 2.674 -42.844 -3.779 1 98.12 100 SER B CA 1
ATOM 3475 C C . SER B 1 100 ? 1.343 -43.375 -4.297 1 98.12 100 SER B C 1
ATOM 3477 O O . SER B 1 100 ? 1.032 -44.562 -4.133 1 98.12 100 SER B O 1
ATOM 3479 N N . LYS B 1 101 ? 0.606 -42.562 -4.953 1 98.31 101 LYS B N 1
ATOM 3480 C CA . LYS B 1 101 ? -0.686 -42.938 -5.508 1 98.31 101 LYS B CA 1
ATOM 3481 C C . LYS B 1 101 ? -0.571 -43.25 -6.996 1 98.31 101 LYS B C 1
ATOM 3483 O O . LYS B 1 101 ? -1.577 -43.5 -7.664 1 98.31 101 LYS B O 1
ATOM 3488 N N . GLY B 1 102 ? 0.657 -43.219 -7.57 1 98.31 102 GLY B N 1
ATOM 3489 C CA . GLY B 1 102 ? 0.913 -43.688 -8.922 1 98.31 102 GLY B CA 1
ATOM 3490 C C . GLY B 1 102 ? 0.891 -42.562 -9.953 1 98.31 102 GLY B C 1
ATOM 3491 O O . GLY B 1 102 ? 0.901 -42.844 -11.156 1 98.31 102 GLY B O 1
ATOM 3492 N N . TYR B 1 103 ? 0.886 -41.312 -9.508 1 98.75 103 TYR B N 1
ATOM 3493 C CA . TYR B 1 103 ? 0.851 -40.219 -10.445 1 98.75 103 TYR B CA 1
ATOM 3494 C C . TYR B 1 103 ? 2.244 -39.906 -10.977 1 98.75 103 TYR B C 1
ATOM 3496 O O . TYR B 1 103 ? 3.244 -40.125 -10.297 1 98.75 103 TYR B O 1
ATOM 3504 N N . HIS B 1 104 ? 2.303 -39.469 -12.234 1 98.81 104 HIS B N 1
ATOM 3505 C CA . HIS B 1 104 ? 3.482 -38.844 -12.836 1 98.81 104 HIS B CA 1
ATOM 3506 C C . HIS B 1 104 ? 3.469 -37.344 -12.68 1 98.81 104 HIS B C 1
ATOM 3508 O O . HIS B 1 104 ? 2.721 -36.656 -13.375 1 98.81 104 HIS B O 1
ATOM 3514 N N . VAL B 1 105 ? 4.332 -36.781 -11.75 1 98.94 105 VAL B N 1
ATOM 3515 C CA . VAL B 1 105 ? 4.164 -35.438 -11.273 1 98.94 105 VAL B CA 1
ATOM 3516 C C . VAL B 1 105 ? 5.254 -34.531 -11.867 1 98.94 105 VAL B C 1
ATOM 3518 O O . VAL B 1 105 ? 6.438 -34.875 -11.836 1 98.94 105 VAL B O 1
ATOM 3521 N N . PHE B 1 106 ? 4.832 -33.438 -12.445 1 98.94 106 PHE B N 1
ATOM 3522 C CA . PHE B 1 106 ? 5.715 -32.406 -12.984 1 98.94 106 PHE B CA 1
ATOM 3523 C C . PHE B 1 106 ? 5.52 -31.094 -12.242 1 98.94 106 PHE B C 1
ATOM 3525 O O . PHE B 1 106 ? 4.387 -30.641 -12.07 1 98.94 106 PHE B O 1
ATOM 3532 N N . THR B 1 107 ? 6.598 -30.469 -11.773 1 98.94 107 THR B N 1
ATOM 3533 C CA . THR B 1 107 ? 6.559 -29.172 -11.102 1 98.94 107 THR B CA 1
ATOM 3534 C C . THR B 1 107 ? 7.508 -28.188 -11.773 1 98.94 107 THR B C 1
ATOM 3536 O O . THR B 1 107 ? 8.672 -28.062 -11.375 1 98.94 107 THR B O 1
ATOM 3539 N N . PRO B 1 108 ? 7.016 -27.438 -12.703 1 98.94 108 PRO B N 1
ATOM 3540 C CA . PRO B 1 108 ? 7.875 -26.469 -13.383 1 98.94 108 PRO B CA 1
ATOM 3541 C C . PRO B 1 108 ? 8.031 -25.156 -12.609 1 98.94 108 PRO B C 1
ATOM 3543 O O . PRO B 1 108 ? 7.082 -24.703 -11.961 1 98.94 108 PRO B O 1
ATOM 3546 N N . TYR B 1 109 ? 9.25 -24.594 -12.711 1 98.94 109 TYR B N 1
ATOM 3547 C CA . TYR B 1 109 ? 9.391 -23.188 -12.375 1 98.94 109 TYR B CA 1
ATOM 3548 C C . TYR B 1 109 ? 8.703 -22.312 -13.422 1 98.94 109 TYR B C 1
ATOM 3550 O O . TYR B 1 109 ? 8.945 -22.453 -14.617 1 98.94 109 TYR B O 1
ATOM 3558 N N . LEU B 1 110 ? 7.844 -21.422 -13.008 1 98.94 110 LEU B N 1
ATOM 3559 C CA . LEU B 1 110 ? 7.234 -20.453 -13.906 1 98.94 110 LEU B CA 1
ATOM 3560 C C . LEU B 1 110 ? 8.281 -19.5 -14.461 1 98.94 110 LEU B C 1
ATOM 3562 O O . LEU B 1 110 ? 9.375 -19.375 -13.906 1 98.94 110 LEU B O 1
ATOM 3566 N N . ARG B 1 111 ? 7.922 -18.859 -15.633 1 98.88 111 ARG B N 1
ATOM 3567 C CA . ARG B 1 111 ? 8.836 -17.828 -16.125 1 98.88 111 ARG B CA 1
ATOM 3568 C C . ARG B 1 111 ? 9.203 -16.844 -15.016 1 98.88 111 ARG B C 1
ATOM 3570 O O . ARG B 1 111 ? 8.352 -16.469 -14.211 1 98.88 111 ARG B O 1
ATOM 3577 N N . GLY B 1 112 ? 10.477 -16.531 -14.961 1 98.5 112 GLY B N 1
ATOM 3578 C CA . GLY B 1 112 ? 10.977 -15.586 -13.969 1 98.5 112 GLY B CA 1
ATOM 3579 C C . GLY B 1 112 ? 11.344 -16.25 -12.656 1 98.5 112 GLY B C 1
ATOM 3580 O O . GLY B 1 112 ? 11.68 -15.562 -11.688 1 98.5 112 GLY B O 1
ATOM 3581 N N . SER B 1 113 ? 11.344 -17.562 -12.578 1 98.75 113 SER B N 1
ATOM 3582 C CA . SER B 1 113 ? 11.617 -18.266 -11.328 1 98.75 113 SER B CA 1
ATOM 3583 C C . SER B 1 113 ? 12.594 -19.422 -11.539 1 98.75 113 SER B C 1
ATOM 3585 O O . SER B 1 113 ? 12.547 -20.094 -12.562 1 98.75 113 SER B O 1
ATOM 3587 N N . GLY B 1 114 ? 13.414 -19.656 -10.516 1 98.62 114 GLY B N 1
ATOM 3588 C CA . GLY B 1 114 ? 14.305 -20.797 -10.539 1 98.62 114 GLY B CA 1
ATOM 3589 C C . GLY B 1 114 ? 15.195 -20.844 -11.766 1 98.62 114 GLY B C 1
ATOM 3590 O O . GLY B 1 114 ? 15.789 -19.844 -12.148 1 98.62 114 GLY B O 1
ATOM 3591 N N . THR B 1 115 ? 15.25 -22.047 -12.328 1 98.31 115 THR B N 1
ATOM 3592 C CA . THR B 1 115 ? 16.203 -22.25 -13.414 1 98.31 115 THR B CA 1
ATOM 3593 C C . THR B 1 115 ? 15.531 -22.031 -14.766 1 98.31 115 THR B C 1
ATOM 3595 O O . THR B 1 115 ? 16.172 -22.188 -15.812 1 98.31 115 THR B O 1
ATOM 3598 N N . THR B 1 116 ? 14.242 -21.656 -14.734 1 98.88 116 THR B N 1
ATOM 3599 C CA . THR B 1 116 ? 13.562 -21.344 -15.984 1 98.88 116 THR B CA 1
ATOM 3600 C C . THR B 1 116 ? 14.055 -20.016 -16.547 1 98.88 116 THR B C 1
ATOM 3602 O O . THR B 1 116 ? 14.062 -19 -15.852 1 98.88 116 THR B O 1
ATOM 3605 N N . THR B 1 117 ? 14.477 -20.047 -17.812 1 98.12 117 THR B N 1
ATOM 3606 C CA . THR B 1 117 ? 14.984 -18.859 -18.469 1 98.12 117 THR B CA 1
ATOM 3607 C C . THR B 1 117 ? 14.406 -18.719 -19.875 1 98.12 117 THR B C 1
ATOM 3609 O O . THR B 1 117 ? 13.891 -19.688 -20.422 1 98.12 117 THR B O 1
ATOM 3612 N N . PHE B 1 118 ? 14.453 -17.547 -20.344 1 98.69 118 PHE B N 1
ATOM 3613 C CA . PHE B 1 118 ? 14.109 -17.344 -21.75 1 98.69 118 PHE B CA 1
ATOM 3614 C C . PHE B 1 118 ? 15.234 -17.828 -22.656 1 98.69 118 PHE B C 1
ATOM 3616 O O . PHE B 1 118 ? 16.422 -17.672 -22.328 1 98.69 118 PHE B O 1
ATOM 3623 N N . LEU B 1 119 ? 14.852 -18.359 -23.781 1 98.56 119 LEU B N 1
ATOM 3624 C CA . LEU B 1 119 ? 15.828 -18.812 -24.766 1 98.56 119 LEU B CA 1
ATOM 3625 C C . LEU B 1 119 ? 16.578 -17.641 -25.375 1 98.56 119 LEU B C 1
ATOM 3627 O O . LEU B 1 119 ? 17.75 -17.766 -25.75 1 98.56 119 LEU B O 1
ATOM 3631 N N . SER B 1 120 ? 15.875 -16.5 -25.469 1 98.12 120 SER B N 1
ATOM 3632 C CA . SER B 1 120 ? 16.469 -15.312 -26.062 1 98.12 120 SER B CA 1
ATOM 3633 C C . SER B 1 120 ? 16.469 -14.141 -25.094 1 98.12 120 SER B C 1
ATOM 3635 O O . SER B 1 120 ? 15.461 -13.906 -24.406 1 98.12 120 SER B O 1
ATOM 3637 N N . LYS B 1 121 ? 17.562 -13.359 -25.094 1 96.44 121 LYS B N 1
ATOM 3638 C CA . LYS B 1 121 ? 17.656 -12.164 -24.25 1 96.44 121 LYS B CA 1
ATOM 3639 C C . LYS B 1 121 ? 16.75 -11.055 -24.766 1 96.44 121 LYS B C 1
ATOM 3641 O O . LYS B 1 121 ? 16.422 -10.125 -24.016 1 96.44 121 LYS B O 1
ATOM 3646 N N . ASP B 1 122 ? 16.297 -11.164 -26.016 1 97.38 122 ASP B N 1
ATOM 3647 C CA . ASP B 1 122 ? 15.5 -10.117 -26.641 1 97.38 122 ASP B CA 1
ATOM 3648 C C . ASP B 1 122 ? 14.008 -10.32 -26.375 1 97.38 122 ASP B C 1
ATOM 3650 O O . ASP B 1 122 ? 13.203 -9.422 -26.641 1 97.38 122 ASP B O 1
ATOM 3654 N N . THR B 1 123 ? 13.711 -11.492 -25.844 1 98.38 123 THR B N 1
ATOM 3655 C CA . THR B 1 123 ? 12.305 -11.758 -25.562 1 98.38 123 THR B CA 1
ATOM 3656 C C . THR B 1 123 ? 11.781 -10.828 -24.484 1 98.38 123 THR B C 1
ATOM 3658 O O . THR B 1 123 ? 12.422 -10.656 -23.438 1 98.38 123 THR B O 1
ATOM 3661 N N . PHE B 1 124 ? 10.578 -10.211 -24.766 1 98.44 124 PHE B N 1
ATOM 3662 C CA . PHE B 1 124 ? 9.938 -9.344 -23.797 1 98.44 124 PHE B CA 1
ATOM 3663 C C . PHE B 1 124 ? 9.586 -10.117 -22.531 1 98.44 124 PHE B C 1
ATOM 3665 O O . PHE B 1 124 ? 9.047 -11.227 -22.594 1 98.44 124 PHE B O 1
ATOM 3672 N N . ARG B 1 125 ? 9.875 -9.602 -21.375 1 98.62 125 ARG B N 1
ATOM 3673 C CA . ARG B 1 125 ? 9.586 -10.242 -20.094 1 98.62 125 ARG B CA 1
ATOM 3674 C C . ARG B 1 125 ? 8.133 -10.023 -19.688 1 98.62 125 ARG B C 1
ATOM 3676 O O . ARG B 1 125 ? 7.855 -9.344 -18.703 1 98.62 125 ARG B O 1
ATOM 3683 N N . ASN B 1 126 ? 7.289 -10.703 -20.391 1 98.81 126 ASN B N 1
ATOM 3684 C CA . ASN B 1 126 ? 5.836 -10.547 -20.359 1 98.81 126 ASN B CA 1
ATOM 3685 C C . ASN B 1 126 ? 5.23 -11.211 -19.125 1 98.81 126 ASN B C 1
ATOM 3687 O O . ASN B 1 126 ? 5.535 -12.367 -18.828 1 98.81 126 ASN B O 1
ATOM 3691 N N . GLY B 1 127 ? 4.359 -10.43 -18.422 1 98.75 127 GLY B N 1
ATOM 3692 C CA . GLY B 1 127 ? 3.688 -10.953 -17.25 1 98.75 127 GLY B CA 1
ATOM 3693 C C . GLY B 1 127 ? 2.203 -11.188 -17.453 1 98.75 127 GLY B C 1
ATOM 3694 O O . GLY B 1 127 ? 1.46 -11.398 -16.5 1 98.75 127 GLY B O 1
ATOM 3695 N N . GLN B 1 128 ? 1.698 -11.227 -18.688 1 98.81 128 GLN B N 1
ATOM 3696 C CA . GLN B 1 128 ? 0.294 -11.477 -19 1 98.81 128 GLN B CA 1
ATOM 3697 C C . GLN B 1 128 ? -0.122 -12.883 -18.594 1 98.81 128 GLN B C 1
ATOM 3699 O O . GLN B 1 128 ? 0.665 -13.828 -18.703 1 98.81 128 GLN B O 1
ATOM 3704 N N . GLN B 1 129 ? -1.368 -12.93 -18.203 1 98.88 129 GLN B N 1
ATOM 3705 C CA . GLN B 1 129 ? -1.886 -14.234 -17.797 1 98.88 129 GLN B CA 1
ATOM 3706 C C . GLN B 1 129 ? -1.897 -15.211 -18.969 1 98.88 129 GLN B C 1
ATOM 3708 O O . GLN B 1 129 ? -1.62 -16.406 -18.781 1 98.88 129 GLN B O 1
ATOM 3713 N N . ALA B 1 130 ? -2.111 -14.758 -20.188 1 98.94 130 ALA B N 1
ATOM 3714 C CA . ALA B 1 130 ? -2.102 -15.625 -21.359 1 98.94 130 ALA B CA 1
ATOM 3715 C C . ALA B 1 130 ? -0.691 -16.125 -21.672 1 98.94 130 ALA B C 1
ATOM 3717 O O . ALA B 1 130 ? -0.509 -17.25 -22.141 1 98.94 130 ALA B O 1
ATOM 3718 N N . ALA B 1 131 ? 0.25 -15.305 -21.438 1 98.94 131 ALA B N 1
ATOM 3719 C CA . ALA B 1 131 ? 1.637 -15.703 -21.672 1 98.94 131 ALA B CA 1
ATOM 3720 C C . ALA B 1 131 ? 2.037 -16.844 -20.734 1 98.94 131 ALA B C 1
ATOM 3722 O O . ALA B 1 131 ? 2.635 -17.828 -21.188 1 98.94 131 ALA B O 1
ATOM 3723 N N . LEU B 1 132 ? 1.727 -16.719 -19.5 1 98.94 132 LEU B N 1
ATOM 3724 C CA . LEU B 1 132 ? 2.072 -17.766 -18.531 1 98.94 132 LEU B CA 1
ATOM 3725 C C . LEU B 1 132 ? 1.381 -19.078 -18.875 1 98.94 132 LEU B C 1
ATOM 3727 O O . LEU B 1 132 ? 1.998 -20.141 -18.812 1 98.94 132 LEU B O 1
ATOM 3731 N N . ALA B 1 133 ? 0.115 -19 -19.219 1 98.94 133 ALA B N 1
ATOM 3732 C CA . ALA B 1 133 ? -0.607 -20.219 -19.594 1 98.94 133 ALA B CA 1
ATOM 3733 C C . ALA B 1 133 ? -0.011 -20.859 -20.844 1 98.94 133 ALA B C 1
ATOM 3735 O O . ALA B 1 133 ? 0.12 -22.078 -20.922 1 98.94 133 ALA B O 1
ATOM 3736 N N . THR B 1 134 ? 0.363 -20.031 -21.781 1 98.94 134 THR B N 1
ATOM 3737 C CA . THR B 1 134 ? 0.978 -20.516 -23 1 98.94 134 THR B CA 1
ATOM 3738 C C . THR B 1 134 ? 2.291 -21.234 -22.703 1 98.94 134 THR B C 1
ATOM 3740 O O . THR B 1 134 ? 2.629 -22.219 -23.359 1 98.94 134 THR B O 1
ATOM 3743 N N . ASP B 1 135 ? 3.031 -20.75 -21.734 1 98.94 135 ASP B N 1
ATOM 3744 C CA . ASP B 1 135 ? 4.258 -21.422 -21.328 1 98.94 135 ASP B CA 1
ATOM 3745 C C . ASP B 1 135 ? 3.986 -22.875 -20.938 1 98.94 135 ASP B C 1
ATOM 3747 O O . ASP B 1 135 ? 4.746 -23.766 -21.297 1 98.94 135 ASP B O 1
ATOM 3751 N N . ILE B 1 136 ? 2.904 -23.094 -20.203 1 98.94 136 ILE B N 1
ATOM 3752 C CA . ILE B 1 136 ? 2.641 -24.438 -19.688 1 98.94 136 ILE B CA 1
ATOM 3753 C C . ILE B 1 136 ? 2.129 -25.328 -20.797 1 98.94 136 ILE B C 1
ATOM 3755 O O . ILE B 1 136 ? 2.439 -26.531 -20.844 1 98.94 136 ILE B O 1
ATOM 3759 N N . ILE B 1 137 ? 1.369 -24.781 -21.734 1 98.94 137 ILE B N 1
ATOM 3760 C CA . ILE B 1 137 ? 0.949 -25.562 -22.891 1 98.94 137 ILE B CA 1
ATOM 3761 C C . ILE B 1 137 ? 2.174 -26 -23.688 1 98.94 137 ILE B C 1
ATOM 3763 O O . ILE B 1 137 ? 2.285 -27.156 -24.094 1 98.94 137 ILE B O 1
ATOM 3767 N N . ALA B 1 138 ? 3.104 -25.078 -23.859 1 98.94 138 ALA B N 1
ATOM 3768 C CA . ALA B 1 138 ? 4.344 -25.406 -24.562 1 98.94 138 ALA B CA 1
ATOM 3769 C C . ALA B 1 138 ? 5.141 -26.469 -23.797 1 98.94 138 ALA B C 1
ATOM 3771 O O . ALA B 1 138 ? 5.766 -27.344 -24.406 1 98.94 138 ALA B O 1
ATOM 3772 N N . PHE B 1 139 ? 5.141 -26.328 -22.531 1 98.94 139 PHE B N 1
ATOM 3773 C CA . PHE B 1 139 ? 5.805 -27.297 -21.672 1 98.94 139 PHE B CA 1
ATOM 3774 C C . PHE B 1 139 ? 5.203 -28.688 -21.844 1 98.94 139 PHE B C 1
ATOM 3776 O O . PHE B 1 139 ? 5.93 -29.672 -22.016 1 98.94 139 PHE B O 1
ATOM 3783 N N . MET B 1 140 ? 3.863 -28.797 -21.859 1 98.94 140 MET B N 1
ATOM 3784 C CA . MET B 1 140 ? 3.158 -30.062 -22.109 1 98.94 140 MET B CA 1
ATOM 3785 C C . MET B 1 140 ? 3.527 -30.625 -23.469 1 98.94 140 MET B C 1
ATOM 3787 O O . MET B 1 140 ? 3.816 -31.828 -23.594 1 98.94 140 MET B O 1
ATOM 3791 N N . ASP B 1 141 ? 3.586 -29.797 -24.453 1 98.94 141 ASP B N 1
ATOM 3792 C CA . ASP B 1 141 ? 3.922 -30.234 -25.797 1 98.94 141 ASP B CA 1
ATOM 3793 C C . ASP B 1 141 ? 5.34 -30.797 -25.859 1 98.94 141 ASP B C 1
ATOM 3795 O O . ASP B 1 141 ? 5.574 -31.844 -26.469 1 98.94 141 ASP B O 1
ATOM 3799 N N . ALA B 1 142 ? 6.223 -30.109 -25.219 1 98.88 142 ALA B N 1
ATOM 3800 C CA . ALA B 1 142 ? 7.617 -30.531 -25.219 1 98.88 142 ALA B CA 1
ATOM 3801 C C . ALA B 1 142 ? 7.773 -31.906 -24.547 1 98.88 142 ALA B C 1
ATOM 3803 O O . ALA B 1 142 ? 8.633 -32.688 -24.938 1 98.88 142 ALA B O 1
ATOM 3804 N N . LEU B 1 143 ? 6.93 -32.156 -23.609 1 98.81 143 LEU B N 1
ATOM 3805 C CA . LEU B 1 143 ? 6.996 -33.406 -22.859 1 98.81 143 LEU B CA 1
ATOM 3806 C C . LEU B 1 143 ? 6.062 -34.438 -23.469 1 98.81 143 LEU B C 1
ATOM 3808 O O . LEU B 1 143 ? 5.961 -35.562 -22.953 1 98.81 143 LEU B O 1
ATOM 3812 N N . LYS B 1 144 ? 5.348 -34.094 -24.453 1 98.44 144 LYS B N 1
ATOM 3813 C CA . LYS B 1 144 ? 4.387 -34.938 -25.141 1 98.44 144 LYS B CA 1
ATOM 3814 C C . LYS B 1 144 ? 3.266 -35.375 -24.203 1 98.44 144 LYS B C 1
ATOM 3816 O O . LYS B 1 144 ? 2.863 -36.562 -24.203 1 98.44 144 LYS B O 1
ATOM 3821 N N . ILE B 1 145 ? 2.877 -34.469 -23.391 1 98.75 145 ILE B N 1
ATOM 3822 C CA . ILE B 1 145 ? 1.717 -34.656 -22.531 1 98.75 145 ILE B CA 1
ATOM 3823 C C . ILE B 1 145 ? 0.473 -34.094 -23.203 1 98.75 145 ILE B C 1
ATOM 3825 O O . ILE B 1 145 ? 0.374 -32.875 -23.406 1 98.75 145 ILE B O 1
ATOM 3829 N N . ASP B 1 146 ? -0.465 -34.938 -23.516 1 98.38 146 ASP B N 1
ATOM 3830 C CA . ASP B 1 146 ? -1.682 -34.5 -24.188 1 98.38 146 ASP B CA 1
ATOM 3831 C C . ASP B 1 146 ? -2.658 -33.844 -23.203 1 98.38 146 ASP B C 1
ATOM 3833 O O . ASP B 1 146 ? -3.193 -32.781 -23.469 1 98.38 146 ASP B O 1
ATOM 3837 N N . LYS B 1 147 ? -2.898 -34.562 -22.125 1 98.56 147 LYS B N 1
ATOM 3838 C CA . LYS B 1 147 ? -3.846 -34.156 -21.094 1 98.56 147 LYS B CA 1
ATOM 3839 C C . LYS B 1 147 ? -3.289 -34.406 -19.688 1 98.56 147 LYS B C 1
ATOM 3841 O O . LYS B 1 147 ? -2.641 -35.406 -19.453 1 98.56 147 LYS B O 1
ATOM 3846 N N . ALA B 1 148 ? -3.576 -33.438 -18.719 1 98.88 148 ALA B N 1
ATOM 3847 C CA . ALA B 1 148 ? -3.051 -33.562 -17.359 1 98.88 148 ALA B CA 1
ATOM 3848 C C . ALA B 1 148 ? -4.031 -33.031 -16.328 1 98.88 148 ALA B C 1
ATOM 3850 O O . ALA B 1 148 ? -4.91 -32.219 -16.672 1 98.88 148 ALA B O 1
ATOM 3851 N N . VAL B 1 149 ? -3.941 -33.531 -15.102 1 98.94 149 VAL B N 1
ATOM 3852 C CA . VAL B 1 149 ? -4.488 -32.812 -13.953 1 98.94 149 VAL B CA 1
ATOM 3853 C C . VAL B 1 149 ? -3.57 -31.656 -13.602 1 98.94 149 VAL B C 1
ATOM 3855 O O . VAL B 1 149 ? -2.352 -31.812 -13.516 1 98.94 149 VAL B O 1
ATOM 3858 N N . VAL B 1 150 ? -4.156 -30.484 -13.469 1 98.94 150 VAL B N 1
ATOM 3859 C CA . VAL B 1 150 ? -3.359 -29.297 -13.172 1 98.94 150 VAL B CA 1
ATOM 3860 C C . VAL B 1 150 ? -3.85 -28.641 -11.875 1 98.94 150 VAL B C 1
ATOM 3862 O O . VAL B 1 150 ? -5.055 -28.453 -11.688 1 98.94 150 VAL B O 1
ATOM 3865 N N . GLY B 1 151 ? -2.994 -28.391 -10.984 1 98.94 151 GLY B N 1
ATOM 3866 C CA . GLY B 1 151 ? -3.297 -27.703 -9.734 1 98.94 151 GLY B CA 1
ATOM 3867 C C . GLY B 1 151 ? -2.348 -26.562 -9.438 1 98.94 151 GLY B C 1
ATOM 3868 O O . GLY B 1 151 ? -1.181 -26.594 -9.836 1 98.94 151 GLY B O 1
ATOM 3869 N N . GLY B 1 152 ? -2.844 -25.578 -8.742 1 98.88 152 GLY B N 1
ATOM 3870 C CA . GLY B 1 152 ? -1.967 -24.469 -8.383 1 98.88 152 GLY B CA 1
ATOM 3871 C C . GLY B 1 152 ? -2.594 -23.516 -7.391 1 98.88 152 GLY B C 1
ATOM 3872 O O . GLY B 1 152 ? -3.715 -23.734 -6.926 1 98.88 152 GLY B O 1
ATOM 3873 N N . PHE B 1 153 ? -1.86 -22.531 -6.973 1 98.94 153 PHE B N 1
ATOM 3874 C CA . PHE B 1 153 ? -2.273 -21.438 -6.109 1 98.94 153 PHE B CA 1
ATOM 3875 C C . PHE B 1 153 ? -1.658 -20.109 -6.578 1 98.94 153 PHE B C 1
ATOM 3877 O O . PHE B 1 153 ? -0.646 -20.109 -7.281 1 98.94 153 PHE B O 1
ATOM 3884 N N . ASP B 1 154 ? -2.336 -18.984 -6.242 1 98.62 154 ASP B N 1
ATOM 3885 C CA . ASP B 1 154 ? -1.829 -17.672 -6.629 1 98.62 154 ASP B CA 1
ATOM 3886 C C . ASP B 1 154 ? -1.608 -17.594 -8.141 1 98.62 154 ASP B C 1
ATOM 3888 O O . ASP B 1 154 ? -2.52 -17.875 -8.922 1 98.62 154 ASP B O 1
ATOM 3892 N N . TRP B 1 155 ? -0.417 -17.234 -8.641 1 98.88 155 TRP B N 1
ATOM 3893 C CA . TRP B 1 155 ? -0.148 -17.219 -10.078 1 98.88 155 TRP B CA 1
ATOM 3894 C C . TRP B 1 155 ? -0.376 -18.594 -10.688 1 98.88 155 TRP B C 1
ATOM 3896 O O . TRP B 1 155 ? -0.819 -18.719 -11.828 1 98.88 155 TRP B O 1
ATOM 3906 N N . GLY B 1 156 ? -0.067 -19.578 -9.914 1 98.94 156 GLY B N 1
ATOM 3907 C CA . GLY B 1 156 ? -0.261 -20.938 -10.391 1 98.94 156 GLY B CA 1
ATOM 3908 C C . GLY B 1 156 ? -1.72 -21.297 -10.625 1 98.94 156 GLY B C 1
ATOM 3909 O O . GLY B 1 156 ? -2.068 -21.875 -11.656 1 98.94 156 GLY B O 1
ATOM 3910 N N . ALA B 1 157 ? -2.531 -20.922 -9.68 1 98.94 157 ALA B N 1
ATOM 3911 C CA . ALA B 1 157 ? -3.961 -21.156 -9.859 1 98.94 157 ALA B CA 1
ATOM 3912 C C . ALA B 1 157 ? -4.523 -20.328 -11 1 98.94 157 ALA B C 1
ATOM 3914 O O . ALA B 1 157 ? -5.34 -20.812 -11.789 1 98.94 157 ALA B O 1
ATOM 3915 N N . ARG B 1 158 ? -4.094 -19.047 -11.094 1 98.94 158 ARG B N 1
ATOM 3916 C CA . ARG B 1 158 ? -4.516 -18.219 -12.219 1 98.94 158 ARG B CA 1
ATOM 3917 C C . ARG B 1 158 ? -4.141 -18.875 -13.547 1 98.94 158 ARG B C 1
ATOM 3919 O O . ARG B 1 158 ? -4.969 -18.953 -14.453 1 98.94 158 ARG B O 1
ATOM 3926 N N . THR B 1 159 ? -2.957 -19.328 -13.602 1 98.94 159 THR B N 1
ATOM 3927 C CA . THR B 1 159 ? -2.465 -19.953 -14.82 1 98.94 159 THR B CA 1
ATOM 3928 C C . THR B 1 159 ? -3.268 -21.219 -15.141 1 98.94 159 THR B C 1
ATOM 3930 O O . THR B 1 159 ? -3.68 -21.422 -16.281 1 98.94 159 THR B O 1
ATOM 3933 N N . ALA B 1 160 ? -3.527 -22.016 -14.172 1 98.94 160 ALA B N 1
ATOM 3934 C CA . ALA B 1 160 ? -4.289 -23.25 -14.352 1 98.94 160 ALA B CA 1
ATOM 3935 C C . ALA B 1 160 ? -5.707 -22.953 -14.828 1 98.94 160 ALA B C 1
ATOM 3937 O O . ALA B 1 160 ? -6.219 -23.625 -15.734 1 98.94 160 ALA B O 1
ATOM 3938 N N . VAL B 1 161 ? -6.32 -21.953 -14.25 1 98.94 161 VAL B N 1
ATOM 3939 C CA . VAL B 1 161 ? -7.676 -21.562 -14.633 1 98.94 161 VAL B CA 1
ATOM 3940 C C . VAL B 1 161 ? -7.68 -21.047 -16.062 1 98.94 161 VAL B C 1
ATOM 3942 O O . VAL B 1 161 ? -8.578 -21.359 -16.844 1 98.94 161 VAL B O 1
ATOM 3945 N N . VAL B 1 162 ? -6.715 -20.312 -16.391 1 98.94 162 VAL B N 1
ATOM 3946 C CA . VAL B 1 162 ? -6.602 -19.766 -17.75 1 98.94 162 VAL B CA 1
ATOM 3947 C C . VAL B 1 162 ? -6.422 -20.906 -18.734 1 98.94 162 VAL B C 1
ATOM 3949 O O . VAL B 1 162 ? -7.039 -20.906 -19.812 1 98.94 162 VAL B O 1
ATOM 3952 N N . MET B 1 163 ? -5.609 -21.906 -18.391 1 98.94 163 MET B N 1
ATOM 3953 C CA . MET B 1 163 ? -5.461 -23.094 -19.234 1 98.94 163 MET B CA 1
ATOM 3954 C C . MET B 1 163 ? -6.801 -23.781 -19.438 1 98.94 163 MET B C 1
ATOM 3956 O O . MET B 1 163 ? -7.156 -24.156 -20.547 1 98.94 163 MET B O 1
ATOM 3960 N N . ALA B 1 164 ? -7.488 -23.938 -18.375 1 98.94 164 ALA B N 1
ATOM 3961 C CA . ALA B 1 164 ? -8.773 -24.625 -18.422 1 98.94 164 ALA B CA 1
ATOM 3962 C C . ALA B 1 164 ? -9.781 -23.859 -19.281 1 98.94 164 ALA B C 1
ATOM 3964 O O . ALA B 1 164 ? -10.625 -24.469 -19.938 1 98.94 164 ALA B O 1
ATOM 3965 N N . ALA B 1 165 ? -9.688 -22.578 -19.25 1 98.88 165 ALA B N 1
ATOM 3966 C CA . ALA B 1 165 ? -10.586 -21.719 -20.016 1 98.88 165 ALA B CA 1
ATOM 3967 C C . ALA B 1 165 ? -10.258 -21.781 -21.5 1 98.88 165 ALA B C 1
ATOM 3969 O O . ALA B 1 165 ? -11.156 -21.844 -22.344 1 98.88 165 ALA B O 1
ATOM 3970 N N . LEU B 1 166 ? -9.016 -21.797 -21.828 1 98.88 166 LEU B N 1
ATOM 3971 C CA . LEU B 1 166 ? -8.594 -21.578 -23.203 1 98.88 166 LEU B CA 1
ATOM 3972 C C . LEU B 1 166 ? -8.336 -22.922 -23.906 1 98.88 166 LEU B C 1
ATOM 3974 O O . LEU B 1 166 ? -8.508 -23.031 -25.125 1 98.88 166 LEU B O 1
ATOM 3978 N N . TRP B 1 167 ? -7.848 -23.906 -23.156 1 98.81 167 TRP B N 1
ATOM 3979 C CA . TRP B 1 167 ? -7.52 -25.219 -23.688 1 98.81 167 TRP B CA 1
ATOM 3980 C C . TRP B 1 167 ? -8.109 -26.328 -22.812 1 98.81 167 TRP B C 1
ATOM 3982 O O . TRP B 1 167 ? -7.379 -27.188 -22.328 1 98.81 167 TRP B O 1
ATOM 3992 N N . PRO B 1 168 ? -9.438 -26.359 -22.703 1 98.75 168 PRO B N 1
ATOM 3993 C CA . PRO B 1 168 ? -10.039 -27.359 -21.812 1 98.75 168 PRO B CA 1
ATOM 3994 C C . PRO B 1 168 ? -9.695 -28.781 -22.219 1 98.75 168 PRO B C 1
ATOM 3996 O O . PRO B 1 168 ? -9.656 -29.688 -21.375 1 98.75 168 PRO B O 1
ATOM 3999 N N . GLU B 1 169 ? -9.359 -29 -23.484 1 98.62 169 GLU B N 1
ATOM 4000 C CA . GLU B 1 169 ? -9.039 -30.328 -23.969 1 98.62 169 GLU B CA 1
ATOM 4001 C C . GLU B 1 169 ? -7.711 -30.828 -23.406 1 98.62 169 GLU B C 1
ATOM 4003 O O . GLU B 1 169 ? -7.426 -32.031 -23.438 1 98.62 169 GLU B O 1
ATOM 4008 N N . ARG B 1 170 ? -6.93 -29.922 -22.844 1 98.88 170 ARG B N 1
ATOM 4009 C CA . ARG B 1 170 ? -5.621 -30.281 -22.297 1 98.88 170 ARG B CA 1
ATOM 4010 C C . ARG B 1 170 ? -5.695 -30.531 -20.797 1 98.88 170 ARG B C 1
ATOM 4012 O O . ARG B 1 170 ? -4.703 -30.906 -20.172 1 98.88 170 ARG B O 1
ATOM 4019 N N . ILE B 1 171 ? -6.898 -30.391 -20.188 1 98.81 171 ILE B N 1
ATOM 4020 C CA . ILE B 1 171 ? -7.051 -30.438 -18.734 1 98.81 171 ILE B CA 1
ATOM 4021 C C . ILE B 1 171 ? -7.98 -31.594 -18.359 1 98.81 171 ILE B C 1
ATOM 4023 O O . ILE B 1 171 ? -9.164 -31.578 -18.688 1 98.81 171 ILE B O 1
ATOM 4027 N N . LYS B 1 172 ? -7.406 -32.531 -17.625 1 98.56 172 LYS B N 1
ATOM 4028 C CA . LYS B 1 172 ? -8.195 -33.656 -17.125 1 98.56 172 LYS B CA 1
ATOM 4029 C C . LYS B 1 172 ? -8.969 -33.25 -15.875 1 98.56 172 LYS B C 1
ATOM 4031 O O . LYS B 1 172 ? -10.094 -33.719 -15.664 1 98.56 172 LYS B O 1
ATOM 4036 N N . GLY B 1 173 ? -8.438 -32.5 -15.094 1 98.81 173 GLY B N 1
ATOM 4037 C CA . GLY B 1 173 ? -8.945 -31.969 -13.836 1 98.81 173 GLY B CA 1
ATOM 4038 C C . GLY B 1 173 ? -8.195 -30.734 -13.367 1 98.81 173 GLY B C 1
ATOM 4039 O O . GLY B 1 173 ? -7.008 -30.594 -13.641 1 98.81 173 GLY B O 1
ATOM 4040 N N . LEU B 1 174 ? -8.953 -29.891 -12.609 1 98.94 174 LEU B N 1
ATOM 4041 C CA . LEU B 1 174 ? -8.406 -28.609 -12.156 1 98.94 174 LEU B CA 1
ATOM 4042 C C . LEU B 1 174 ? -8.547 -28.469 -10.641 1 98.94 174 LEU B C 1
ATOM 4044 O O . LEU B 1 174 ? -9.625 -28.688 -10.094 1 98.94 174 LEU B O 1
ATOM 4048 N N . VAL B 1 175 ? -7.488 -28.188 -9.961 1 99 175 VAL B N 1
ATOM 4049 C CA . VAL B 1 175 ? -7.523 -27.719 -8.578 1 99 175 VAL B CA 1
ATOM 4050 C C . VAL B 1 175 ? -7.047 -26.266 -8.5 1 99 175 VAL B C 1
ATOM 4052 O O . VAL B 1 175 ? -5.902 -25.969 -8.844 1 99 175 VAL B O 1
ATOM 4055 N N . SER B 1 176 ? -7.902 -25.422 -8.07 1 98.94 176 SER B N 1
ATOM 4056 C CA . SER B 1 176 ? -7.602 -24 -8.039 1 98.94 176 SER B CA 1
ATOM 4057 C C . SER B 1 176 ? -7.797 -23.422 -6.641 1 98.94 176 SER B C 1
ATOM 4059 O O . SER B 1 176 ? -8.93 -23.328 -6.16 1 98.94 176 SER B O 1
ATOM 4061 N N . VAL B 1 177 ? -6.684 -23.031 -6.004 1 98.94 177 VAL B N 1
ATOM 4062 C CA . VAL B 1 177 ? -6.773 -22.312 -4.738 1 98.94 177 VAL B CA 1
ATOM 4063 C C . VAL B 1 177 ? -7.27 -20.891 -4.984 1 98.94 177 VAL B C 1
ATOM 4065 O O . VAL B 1 177 ? -6.773 -20.188 -5.879 1 98.94 177 VAL B O 1
ATOM 4068 N N . SER B 1 178 ? -8.266 -20.453 -4.254 1 98.62 178 SER B N 1
ATOM 4069 C CA . SER B 1 178 ? -8.898 -19.141 -4.316 1 98.62 178 SER B CA 1
ATOM 4070 C C . SER B 1 178 ? -9.797 -19.016 -5.543 1 98.62 178 SER B C 1
ATOM 4072 O O . SER B 1 178 ? -10.25 -17.922 -5.875 1 98.62 178 SER B O 1
ATOM 4074 N N . GLY B 1 179 ? -10.047 -20.031 -6.332 1 98.25 179 GLY B N 1
ATOM 4075 C CA . GLY B 1 179 ? -11.164 -20.156 -7.258 1 98.25 179 GLY B CA 1
ATOM 4076 C C . GLY B 1 179 ? -10.859 -19.594 -8.633 1 98.25 179 GLY B C 1
ATOM 4077 O O . GLY B 1 179 ? -9.859 -19.969 -9.25 1 98.25 179 GLY B O 1
ATOM 4078 N N . TYR B 1 180 ? -11.781 -18.797 -9.203 1 98.75 180 TYR B N 1
ATOM 4079 C CA . TYR B 1 180 ? -11.727 -18.234 -10.547 1 98.75 180 TYR B CA 1
ATOM 4080 C C . TYR B 1 180 ? -10.875 -16.969 -10.578 1 98.75 180 TYR B C 1
ATOM 4082 O O . TYR B 1 180 ? -11.359 -15.883 -10.258 1 98.75 180 TYR B O 1
ATOM 4090 N N . LEU B 1 181 ? -9.648 -17.031 -11.133 1 98.38 181 LEU B N 1
ATOM 4091 C CA . LEU B 1 181 ? -8.664 -15.977 -10.93 1 98.38 181 LEU B CA 1
ATOM 4092 C C . LEU B 1 181 ? -8.281 -15.328 -12.25 1 98.38 181 LEU B C 1
ATOM 4094 O O . LEU B 1 181 ? -7.195 -14.766 -12.383 1 98.38 181 LEU B O 1
ATOM 4098 N N . VAL B 1 182 ? -9.133 -15.445 -13.258 1 98.75 182 VAL B N 1
ATOM 4099 C CA . VAL B 1 182 ? -8.859 -14.773 -14.523 1 98.75 182 VAL B CA 1
ATOM 4100 C C . VAL B 1 182 ? -8.82 -13.266 -14.312 1 98.75 182 VAL B C 1
ATOM 4102 O O . VAL B 1 182 ? -9.773 -12.68 -13.805 1 98.75 182 VAL B O 1
ATOM 4105 N N . VAL B 1 183 ? -7.758 -12.656 -14.727 1 98.5 183 VAL B N 1
ATOM 4106 C CA . VAL B 1 183 ? -7.605 -11.211 -14.594 1 98.5 183 VAL B CA 1
ATOM 4107 C C . VAL B 1 183 ? -8.57 -10.508 -15.539 1 98.5 183 VAL B C 1
ATOM 4109 O O . VAL B 1 183 ? -8.672 -10.867 -16.719 1 98.5 183 VAL B O 1
ATOM 4112 N N . ASN B 1 184 ? -9.281 -9.633 -15.016 1 97.69 184 ASN B N 1
ATOM 4113 C CA . ASN B 1 184 ? -10.156 -8.758 -15.797 1 97.69 184 ASN B CA 1
ATOM 4114 C C . ASN B 1 184 ? -9.695 -7.309 -15.727 1 97.69 184 ASN B C 1
ATOM 4116 O O . ASN B 1 184 ? -9.906 -6.633 -14.719 1 97.69 184 ASN B O 1
ATOM 4120 N N . LEU B 1 185 ? -9.156 -6.836 -16.844 1 98.06 185 LEU B N 1
ATOM 4121 C CA . LEU B 1 185 ? -8.531 -5.516 -16.859 1 98.06 185 LEU B CA 1
ATOM 4122 C C . LEU B 1 185 ? -9.562 -4.43 -16.578 1 98.06 185 LEU B C 1
ATOM 4124 O O . LEU B 1 185 ? -9.297 -3.49 -15.82 1 98.06 185 LEU B O 1
ATOM 4128 N N . GLU B 1 186 ? -10.742 -4.574 -17.141 1 97.19 186 GLU B N 1
ATOM 4129 C CA . GLU B 1 186 ? -11.789 -3.58 -16.922 1 97.19 186 GLU B CA 1
ATOM 4130 C C . GLU B 1 186 ? -12.227 -3.537 -15.469 1 97.19 186 GLU B C 1
ATOM 4132 O O . GLU B 1 186 ? -12.352 -2.457 -14.883 1 97.19 186 GLU B O 1
ATOM 4137 N N . ALA B 1 187 ? -12.438 -4.672 -14.906 1 96.38 187 ALA B N 1
ATOM 4138 C CA . ALA B 1 187 ? -12.844 -4.75 -13.5 1 96.38 187 ALA B CA 1
ATOM 4139 C C . ALA B 1 187 ? -11.758 -4.203 -12.578 1 96.38 187 ALA B C 1
ATOM 4141 O O . ALA B 1 187 ? -12.055 -3.604 -11.547 1 96.38 187 ALA B O 1
ATOM 4142 N N . ASN B 1 188 ? -10.5 -4.395 -12.984 1 97.62 188 ASN B N 1
ATOM 4143 C CA . ASN B 1 188 ? -9.375 -3.996 -12.148 1 97.62 188 ASN B CA 1
ATOM 4144 C C . ASN B 1 188 ? -9.242 -2.479 -12.07 1 97.62 188 ASN B C 1
ATOM 4146 O O . ASN B 1 188 ? -8.508 -1.956 -11.234 1 97.62 188 ASN B O 1
ATOM 4150 N N . LEU B 1 189 ? -9.953 -1.752 -12.93 1 97.31 189 LEU B N 1
ATOM 4151 C CA . LEU B 1 189 ? -9.914 -0.294 -12.898 1 97.31 189 LEU B CA 1
ATOM 4152 C C . LEU B 1 189 ? -10.812 0.255 -11.797 1 97.31 189 LEU B C 1
ATOM 4154 O O . LEU B 1 189 ? -10.711 1.428 -11.43 1 97.31 189 LEU B O 1
ATOM 4158 N N . LYS B 1 190 ? -11.711 -0.562 -11.289 1 97.31 190 LYS B N 1
ATOM 4159 C CA . LYS B 1 190 ? -12.688 -0.116 -10.305 1 97.31 190 LYS B CA 1
ATOM 4160 C C . LYS B 1 190 ? -12.148 -0.272 -8.883 1 97.31 190 LYS B C 1
ATOM 4162 O O . LYS B 1 190 ? -11.664 -1.344 -8.516 1 97.31 190 LYS B O 1
ATOM 4167 N N . PRO B 1 191 ? -12.258 0.785 -8.102 1 97.88 191 PRO B N 1
ATOM 4168 C CA . PRO B 1 191 ? -11.727 0.697 -6.738 1 97.88 191 PRO B CA 1
ATOM 4169 C C . PRO B 1 191 ? -12.523 -0.262 -5.859 1 97.88 191 PRO B C 1
ATOM 4171 O O . PRO B 1 191 ? -13.703 -0.511 -6.117 1 97.88 191 PRO B O 1
ATOM 4174 N N . LEU B 1 192 ? -11.875 -0.76 -4.871 1 97.38 192 LEU B N 1
ATOM 4175 C CA . LEU B 1 192 ? -12.445 -1.545 -3.785 1 97.38 192 LEU B CA 1
ATOM 4176 C C . LEU B 1 192 ? -12.555 -0.712 -2.512 1 97.38 192 LEU B C 1
ATOM 4178 O O . LEU B 1 192 ? -12.062 0.415 -2.457 1 97.38 192 LEU B O 1
ATOM 4182 N N . PRO B 1 193 ? -13.281 -1.269 -1.48 1 96.88 193 PRO B N 1
ATOM 4183 C CA . PRO B 1 193 ? -13.203 -0.593 -0.183 1 96.88 193 PRO B CA 1
ATOM 4184 C C . PRO B 1 193 ? -11.773 -0.447 0.323 1 96.88 193 PRO B C 1
ATOM 4186 O O . PRO B 1 193 ? -10.922 -1.297 0.041 1 96.88 193 PRO B O 1
ATOM 4189 N N . PRO B 1 194 ? -11.484 0.548 1.117 1 97.88 194 PRO B N 1
ATOM 4190 C CA . PRO B 1 194 ? -10.117 0.895 1.504 1 97.88 194 PRO B CA 1
ATOM 4191 C C . PRO B 1 194 ? -9.375 -0.274 2.145 1 97.88 194 PRO B C 1
ATOM 4193 O O . PRO B 1 194 ? -8.188 -0.487 1.862 1 97.88 194 PRO B O 1
ATOM 4196 N N . LYS B 1 195 ? -10.055 -1.044 2.986 1 96.75 195 LYS B N 1
ATOM 4197 C CA . LYS B 1 195 ? -9.391 -2.166 3.641 1 96.75 195 LYS B CA 1
ATOM 4198 C C . LYS B 1 195 ? -8.898 -3.186 2.617 1 96.75 195 LYS B C 1
ATOM 4200 O O . LYS B 1 195 ? -7.797 -3.729 2.752 1 96.75 195 LYS B O 1
ATOM 4205 N N . ALA B 1 196 ? -9.703 -3.438 1.633 1 96.19 196 ALA B N 1
ATOM 4206 C CA . ALA B 1 196 ? -9.312 -4.371 0.575 1 96.19 196 ALA B CA 1
ATOM 4207 C C . ALA B 1 196 ? -8.172 -3.807 -0.262 1 96.19 196 ALA B C 1
ATOM 4209 O O . ALA B 1 196 ? -7.266 -4.543 -0.666 1 96.19 196 ALA B O 1
ATOM 4210 N N . GLU B 1 197 ? -8.227 -2.502 -0.541 1 98.06 197 GLU B N 1
ATOM 4211 C CA . GLU B 1 197 ? -7.148 -1.879 -1.31 1 98.06 197 GLU B CA 1
ATOM 4212 C C . GLU B 1 197 ? -5.809 -2.021 -0.598 1 98.06 197 GLU B C 1
ATOM 4214 O O . GLU B 1 197 ? -4.785 -2.291 -1.235 1 98.06 197 GLU B O 1
ATOM 4219 N N . LEU B 1 198 ? -5.805 -1.866 0.703 1 98.06 198 LEU B N 1
ATOM 4220 C CA . LEU B 1 198 ? -4.578 -2.027 1.476 1 98.06 198 LEU B CA 1
ATOM 4221 C C . LEU B 1 198 ? -4.004 -3.428 1.296 1 98.06 198 LEU B C 1
ATOM 4223 O O . LEU B 1 198 ? -2.783 -3.602 1.243 1 98.06 198 LEU B O 1
ATOM 4227 N N . GLY B 1 199 ? -4.844 -4.383 1.194 1 96 199 GLY B N 1
ATOM 4228 C CA . GLY B 1 199 ? -4.391 -5.75 1.002 1 96 199 GLY B CA 1
ATOM 4229 C C . GLY B 1 199 ? -3.602 -5.941 -0.28 1 96 199 GLY B C 1
ATOM 4230 O O . GLY B 1 199 ? -2.803 -6.875 -0.39 1 96 199 GLY B O 1
ATOM 4231 N N . TRP B 1 200 ? -3.762 -5.004 -1.224 1 97.12 200 TRP B N 1
ATOM 4232 C CA . TRP B 1 200 ? -3.117 -5.102 -2.529 1 97.12 200 TRP B CA 1
ATOM 4233 C C . TRP B 1 200 ? -2.068 -4.008 -2.701 1 97.12 200 TRP B C 1
ATOM 4235 O O . TRP B 1 200 ? -1.702 -3.662 -3.826 1 97.12 200 TRP B O 1
ATOM 4245 N N . TRP B 1 201 ? -1.555 -3.523 -1.579 1 98.12 201 TRP B N 1
ATOM 4246 C CA . TRP B 1 201 ? -0.684 -2.354 -1.55 1 98.12 201 TRP B CA 1
ATOM 4247 C C . TRP B 1 201 ? 0.486 -2.521 -2.514 1 98.12 201 TRP B C 1
ATOM 4249 O O . TRP B 1 201 ? 0.881 -1.57 -3.191 1 98.12 201 TRP B O 1
ATOM 4259 N N . TYR B 1 202 ? 1.05 -3.723 -2.59 1 98.56 202 TYR B N 1
ATOM 4260 C CA . TYR B 1 202 ? 2.26 -3.949 -3.373 1 98.56 202 TYR B CA 1
ATOM 4261 C C . TYR B 1 202 ? 1.996 -3.736 -4.859 1 98.56 202 TYR B C 1
ATOM 4263 O O . TYR B 1 202 ? 2.9 -3.359 -5.609 1 98.56 202 TYR B O 1
ATOM 4271 N N . GLN B 1 203 ? 0.788 -3.939 -5.297 1 98.38 203 GLN B N 1
ATOM 4272 C CA . GLN B 1 203 ? 0.469 -3.676 -6.695 1 98.38 203 GLN B CA 1
ATOM 4273 C C . GLN B 1 203 ? 0.577 -2.188 -7.016 1 98.38 203 GLN B C 1
ATOM 4275 O O . GLN B 1 203 ? 1.063 -1.809 -8.078 1 98.38 203 GLN B O 1
ATOM 4280 N N . TYR B 1 204 ? 0.156 -1.41 -6.094 1 98.62 204 TYR B N 1
ATOM 4281 C CA . TYR B 1 204 ? 0.237 0.034 -6.285 1 98.62 204 TYR B CA 1
ATOM 4282 C C . TYR B 1 204 ? 1.674 0.523 -6.152 1 98.62 204 TYR B C 1
ATOM 4284 O O . TYR B 1 204 ? 2.102 1.42 -6.879 1 98.62 204 TYR B O 1
ATOM 4292 N N . TYR B 1 205 ? 2.371 -0.088 -5.172 1 98.75 205 TYR B N 1
ATOM 4293 C CA . TYR B 1 205 ? 3.799 0.186 -5.047 1 98.75 205 TYR B CA 1
ATOM 4294 C C . TYR B 1 205 ? 4.531 -0.117 -6.348 1 98.75 205 TYR B C 1
ATOM 4296 O O . TYR B 1 205 ? 5.297 0.712 -6.844 1 98.75 205 TYR B O 1
ATOM 4304 N N . PHE B 1 206 ? 4.184 -1.183 -7.027 1 98.81 206 PHE B N 1
ATOM 4305 C CA . PHE B 1 206 ? 4.82 -1.621 -8.266 1 98.81 206 PHE B CA 1
ATOM 4306 C C . PHE B 1 206 ? 4.418 -0.726 -9.43 1 98.81 206 PHE B C 1
ATOM 4308 O O . PHE B 1 206 ? 5.059 -0.741 -10.477 1 98.81 206 PHE B O 1
ATOM 4315 N N . ALA B 1 207 ? 3.359 -0.002 -9.281 1 97.94 207 ALA B N 1
ATOM 4316 C CA . ALA B 1 207 ? 2.92 0.922 -10.328 1 97.94 207 ALA B CA 1
ATOM 4317 C C . ALA B 1 207 ? 3.891 2.09 -10.469 1 97.94 207 ALA B C 1
ATOM 4319 O O . ALA B 1 207 ? 3.861 2.812 -11.469 1 97.94 207 ALA B O 1
ATOM 4320 N N . THR B 1 208 ? 4.742 2.283 -9.469 1 97.88 208 THR B N 1
ATOM 4321 C CA . THR B 1 208 ? 5.641 3.432 -9.453 1 97.88 208 THR B CA 1
ATOM 4322 C C . THR B 1 208 ? 7.066 3.01 -9.797 1 97.88 208 THR B C 1
ATOM 4324 O O . THR B 1 208 ? 7.43 1.844 -9.625 1 97.88 208 THR B O 1
ATOM 4327 N N . GLU B 1 209 ? 7.887 4.004 -10.273 1 97.56 209 GLU B N 1
ATOM 4328 C CA . GLU B 1 209 ? 9.305 3.725 -10.492 1 97.56 209 GLU B CA 1
ATOM 4329 C C . GLU B 1 209 ? 10.016 3.428 -9.172 1 97.56 209 GLU B C 1
ATOM 4331 O O . GLU B 1 209 ? 10.906 2.58 -9.117 1 97.56 209 GLU B O 1
ATOM 4336 N N . ARG B 1 210 ? 9.602 4.074 -8.117 1 97.75 210 ARG B N 1
ATOM 4337 C CA . ARG B 1 210 ? 10.133 3.783 -6.793 1 97.75 210 ARG B CA 1
ATOM 4338 C C . ARG B 1 210 ? 9.844 2.34 -6.391 1 97.75 210 ARG B C 1
ATOM 4340 O O . ARG B 1 210 ? 10.711 1.659 -5.84 1 97.75 210 ARG B O 1
ATOM 4347 N N . GLY B 1 211 ? 8.648 1.902 -6.68 1 98.62 211 GLY B N 1
ATOM 4348 C CA . GLY B 1 211 ? 8.289 0.529 -6.367 1 98.62 211 GLY B CA 1
ATOM 4349 C C . GLY B 1 211 ? 9.109 -0.492 -7.129 1 98.62 211 GLY B C 1
ATOM 4350 O O . GLY B 1 211 ? 9.523 -1.511 -6.57 1 98.62 211 GLY B O 1
ATOM 4351 N N . LYS B 1 212 ? 9.328 -0.21 -8.414 1 98.69 212 LYS B N 1
ATOM 4352 C CA . LYS B 1 212 ? 10.188 -1.086 -9.211 1 98.69 212 LYS B CA 1
ATOM 4353 C C . LYS B 1 212 ? 11.594 -1.15 -8.633 1 98.69 212 LYS B C 1
ATOM 4355 O O . LYS B 1 212 ? 12.156 -2.236 -8.469 1 98.69 212 LYS B O 1
ATOM 4360 N N . LEU B 1 213 ? 12.133 -0.055 -8.328 1 98.62 213 LEU B N 1
ATOM 4361 C CA . LEU B 1 213 ? 13.477 0.028 -7.762 1 98.62 213 LEU B CA 1
ATOM 4362 C C . LEU B 1 213 ? 13.539 -0.647 -6.398 1 98.62 213 LEU B C 1
ATOM 4364 O O . LEU B 1 213 ? 14.477 -1.389 -6.105 1 98.62 213 LEU B O 1
ATOM 4368 N N . GLY B 1 214 ? 12.562 -0.359 -5.602 1 98.81 214 GLY B N 1
ATOM 4369 C CA . GLY B 1 214 ? 12.5 -0.954 -4.273 1 98.81 214 GLY B CA 1
ATOM 4370 C C . GLY B 1 214 ? 12.406 -2.467 -4.305 1 98.81 214 GLY B C 1
ATOM 4371 O O . GLY B 1 214 ? 13.047 -3.15 -3.502 1 98.81 214 GLY B O 1
ATOM 4372 N N . TYR B 1 215 ? 11.617 -2.965 -5.195 1 98.88 215 TYR B N 1
ATOM 4373 C CA . TYR B 1 215 ? 11.516 -4.414 -5.336 1 98.88 215 TYR B CA 1
ATOM 4374 C C . TYR B 1 215 ? 12.844 -5.012 -5.785 1 98.88 215 TYR B C 1
ATOM 4376 O O . TYR B 1 215 ? 13.297 -6.02 -5.234 1 98.88 215 TYR B O 1
ATOM 4384 N N . SER B 1 216 ? 13.422 -4.352 -6.699 1 98.75 216 SER B N 1
ATOM 4385 C CA . SER B 1 216 ? 14.68 -4.832 -7.25 1 98.75 216 SER B CA 1
ATOM 4386 C C . SER B 1 216 ? 15.781 -4.848 -6.191 1 98.75 216 SER B C 1
ATOM 4388 O O . SER B 1 216 ? 16.594 -5.766 -6.148 1 98.75 216 SER B O 1
ATOM 4390 N N . GLN B 1 217 ? 15.758 -3.887 -5.32 1 98.5 217 GLN B N 1
ATOM 4391 C CA . GLN B 1 217 ? 16.812 -3.727 -4.336 1 98.5 217 GLN B CA 1
ATOM 4392 C C . GLN B 1 217 ? 16.562 -4.59 -3.104 1 98.5 217 GLN B C 1
ATOM 4394 O O . GLN B 1 217 ? 17.469 -4.844 -2.314 1 98.5 217 GLN B O 1
ATOM 4399 N N . ASN B 1 218 ? 15.305 -5.035 -2.971 1 98.69 218 ASN B N 1
ATOM 4400 C CA . ASN B 1 218 ? 14.922 -5.684 -1.721 1 98.69 218 ASN B CA 1
ATOM 4401 C C . ASN B 1 218 ? 14.086 -6.938 -1.97 1 98.69 218 ASN B C 1
ATOM 4403 O O . ASN B 1 218 ? 13.172 -7.238 -1.205 1 98.69 218 ASN B O 1
ATOM 4407 N N . THR B 1 219 ? 14.367 -7.637 -2.982 1 98.81 219 THR B N 1
ATOM 4408 C CA . THR B 1 219 ? 13.539 -8.758 -3.406 1 98.81 219 THR B CA 1
ATOM 4409 C C . THR B 1 219 ? 13.375 -9.773 -2.277 1 98.81 219 THR B C 1
ATOM 4411 O O . THR B 1 219 ? 12.273 -10.242 -2.004 1 98.81 219 THR B O 1
ATOM 4414 N N . TYR B 1 220 ? 14.469 -10.133 -1.589 1 98.69 220 TYR B N 1
ATOM 4415 C CA . TYR B 1 220 ? 14.453 -11.117 -0.514 1 98.69 220 TYR B CA 1
ATOM 4416 C C . TYR B 1 220 ? 13.516 -10.688 0.608 1 98.69 220 TYR B C 1
ATOM 4418 O O . TYR B 1 220 ? 12.586 -11.406 0.962 1 98.69 220 TYR B O 1
ATOM 4426 N N . GLU B 1 221 ? 13.688 -9.477 1.102 1 98.81 221 GLU B N 1
ATOM 4427 C CA . GLU B 1 221 ? 12.898 -8.984 2.232 1 98.81 221 GLU B CA 1
ATOM 4428 C C . GLU B 1 221 ? 11.461 -8.703 1.821 1 98.81 221 GLU B C 1
ATOM 4430 O O . GLU B 1 221 ? 10.531 -8.914 2.604 1 98.81 221 GLU B O 1
ATOM 4435 N N . PHE B 1 222 ? 11.344 -8.141 0.636 1 98.88 222 PHE B N 1
ATOM 4436 C CA . PHE B 1 222 ? 10.008 -7.828 0.143 1 98.88 222 PHE B CA 1
ATOM 4437 C C . PHE B 1 222 ? 9.156 -9.086 0.036 1 98.88 222 PHE B C 1
ATOM 4439 O O . PHE B 1 222 ? 8.031 -9.125 0.544 1 98.88 222 PHE B O 1
ATOM 4446 N N . ASN B 1 223 ? 9.719 -10.094 -0.561 1 98.94 223 ASN B N 1
ATOM 4447 C CA . ASN B 1 223 ? 8.992 -11.336 -0.746 1 98.94 223 ASN B CA 1
ATOM 4448 C C . ASN B 1 223 ? 8.719 -12.031 0.586 1 98.94 223 ASN B C 1
ATOM 4450 O O . ASN B 1 223 ? 7.664 -12.641 0.771 1 98.94 223 ASN B O 1
ATOM 4454 N N . LYS B 1 224 ? 9.648 -11.977 1.475 1 98.81 224 LYS B N 1
ATOM 4455 C CA . LYS B 1 224 ? 9.43 -12.523 2.809 1 98.81 224 LYS B CA 1
ATOM 4456 C C . LYS B 1 224 ? 8.25 -11.844 3.498 1 98.81 224 LYS B C 1
ATOM 4458 O O . LYS B 1 224 ? 7.441 -12.508 4.152 1 98.81 224 LYS B O 1
ATOM 4463 N N . GLN B 1 225 ? 8.195 -10.57 3.322 1 98.62 225 GLN B N 1
ATOM 4464 C CA . GLN B 1 225 ? 7.078 -9.82 3.887 1 98.62 225 GLN B CA 1
ATOM 4465 C C . GLN B 1 225 ? 5.75 -10.258 3.281 1 98.62 225 GLN B C 1
ATOM 4467 O O . GLN B 1 225 ? 4.742 -10.352 3.982 1 98.62 225 GLN B O 1
ATOM 4472 N N . ILE B 1 226 ? 5.738 -10.508 2.021 1 98.75 226 ILE B N 1
ATOM 4473 C CA . ILE B 1 226 ? 4.523 -10.984 1.37 1 98.75 226 ILE B CA 1
ATOM 4474 C C . ILE B 1 226 ? 4.113 -12.328 1.966 1 98.75 226 ILE B C 1
ATOM 4476 O O . ILE B 1 226 ? 2.932 -12.562 2.238 1 98.75 226 ILE B O 1
ATOM 4480 N N . TRP B 1 227 ? 5.121 -13.234 2.215 1 98.69 227 TRP B N 1
ATOM 4481 C CA . TRP B 1 227 ? 4.828 -14.508 2.861 1 98.69 227 TRP B CA 1
ATOM 4482 C C . TRP B 1 227 ? 4.137 -14.297 4.203 1 98.69 227 TRP B C 1
ATOM 4484 O O . TRP B 1 227 ? 3.111 -14.914 4.488 1 98.69 227 TRP B O 1
ATOM 4494 N N . GLN B 1 228 ? 4.695 -13.445 4.992 1 98.5 228 GLN B N 1
ATOM 4495 C CA . GLN B 1 228 ? 4.23 -13.203 6.355 1 98.5 228 GLN B CA 1
ATOM 4496 C C . GLN B 1 228 ? 2.822 -12.617 6.359 1 98.5 228 GLN B C 1
ATOM 4498 O O . GLN B 1 228 ? 1.984 -13.008 7.176 1 98.5 228 GLN B O 1
ATOM 4503 N N . ILE B 1 229 ? 2.559 -11.703 5.449 1 98 229 ILE B N 1
ATOM 4504 C CA . ILE B 1 229 ? 1.267 -11.023 5.398 1 98 229 ILE B CA 1
ATOM 4505 C C . ILE B 1 229 ? 0.204 -11.984 4.867 1 98 229 ILE B C 1
ATOM 4507 O O . ILE B 1 229 ? -0.923 -12.016 5.367 1 98 229 ILE B O 1
ATOM 4511 N N . ALA B 1 230 ? 0.535 -12.812 3.922 1 98.12 230 ALA B N 1
ATOM 4512 C CA . ALA B 1 230 ? -0.42 -13.695 3.248 1 98.12 230 ALA B CA 1
ATOM 4513 C C . ALA B 1 230 ? -0.736 -14.922 4.098 1 98.12 230 ALA B C 1
ATOM 4515 O O . ALA B 1 230 ? -1.782 -15.547 3.93 1 98.12 230 ALA B O 1
ATOM 4516 N N . SER B 1 231 ? 0.198 -15.273 4.949 1 98.5 231 SER B N 1
ATOM 4517 C CA . SER B 1 231 ? 0.034 -16.406 5.852 1 98.5 231 SER B CA 1
ATOM 4518 C C . SER B 1 231 ? 0.473 -16.062 7.266 1 98.5 231 SER B C 1
ATOM 4520 O O . SER B 1 231 ? 1.464 -16.594 7.766 1 98.5 231 SER B O 1
ATOM 4522 N N . PRO B 1 232 ? -0.34 -15.312 7.973 1 97.25 232 PRO B N 1
ATOM 4523 C CA . PRO B 1 232 ? 0.124 -14.742 9.234 1 97.25 232 PRO B CA 1
ATOM 4524 C C . PRO B 1 232 ? 0.265 -15.781 10.344 1 97.25 232 PRO B C 1
ATOM 4526 O O . PRO B 1 232 ? 0.99 -15.562 11.32 1 97.25 232 PRO B O 1
ATOM 4529 N N . LEU B 1 233 ? -0.373 -16.969 10.211 1 97.75 233 LEU B N 1
ATOM 4530 C CA . LEU B 1 233 ? -0.296 -17.984 11.258 1 97.75 233 LEU B CA 1
ATOM 4531 C C . LEU B 1 233 ? 0.795 -19 10.938 1 97.75 233 LEU B C 1
ATOM 4533 O O . LEU B 1 233 ? 1.107 -19.859 11.766 1 97.75 233 LEU B O 1
ATOM 4537 N N . TRP B 1 234 ? 1.345 -18.891 9.703 1 97.94 234 TRP B N 1
ATOM 4538 C CA . TRP B 1 234 ? 2.385 -19.828 9.297 1 97.94 234 TRP B CA 1
ATOM 4539 C C . TRP B 1 234 ? 3.75 -19.391 9.805 1 97.94 234 TRP B C 1
ATOM 4541 O O . TRP B 1 234 ? 4.281 -18.359 9.367 1 97.94 234 TRP B O 1
ATOM 4551 N N . ASN B 1 235 ? 4.316 -20.047 10.766 1 96.69 235 ASN B N 1
ATOM 4552 C CA . ASN B 1 235 ? 5.625 -19.734 11.328 1 96.69 235 ASN B CA 1
ATOM 4553 C C . ASN B 1 235 ? 6.746 -20.469 10.602 1 96.69 235 ASN B C 1
ATOM 4555 O O . ASN B 1 235 ? 7.441 -21.297 11.195 1 96.69 235 ASN B O 1
ATOM 4559 N N . PHE B 1 236 ? 6.934 -20.125 9.375 1 98.25 236 PHE B N 1
ATOM 4560 C CA . PHE B 1 236 ? 8.008 -20.75 8.617 1 98.25 236 PHE B CA 1
ATOM 4561 C C . PHE B 1 236 ? 9.367 -20.328 9.141 1 98.25 236 PHE B C 1
ATOM 4563 O O . PHE B 1 236 ? 9.539 -19.188 9.586 1 98.25 236 PHE B O 1
ATOM 4570 N N . ASP B 1 237 ? 10.383 -21.234 9.078 1 98.06 237 ASP B N 1
ATOM 4571 C CA . ASP B 1 237 ? 11.719 -20.906 9.547 1 98.06 237 ASP B CA 1
ATOM 4572 C C . ASP B 1 237 ? 12.578 -20.344 8.414 1 98.06 237 ASP B C 1
ATOM 4574 O O . ASP B 1 237 ? 12.141 -20.297 7.262 1 98.06 237 ASP B O 1
ATOM 4578 N N . LYS B 1 238 ? 13.719 -19.922 8.727 1 98.12 238 LYS B N 1
ATOM 4579 C CA . LYS B 1 238 ? 14.625 -19.281 7.777 1 98.12 238 LYS B CA 1
ATOM 4580 C C . LYS B 1 238 ? 15.023 -20.234 6.664 1 98.12 238 LYS B C 1
ATOM 4582 O O . LYS B 1 238 ? 15.141 -19.828 5.504 1 98.12 238 LYS B O 1
ATOM 4587 N N . ALA B 1 239 ? 15.289 -21.469 6.941 1 98.25 239 ALA B N 1
ATOM 4588 C CA . ALA B 1 239 ? 15.727 -22.438 5.953 1 98.25 239 ALA B CA 1
ATOM 4589 C C . ALA B 1 239 ? 14.648 -22.672 4.891 1 98.25 239 ALA B C 1
ATOM 4591 O O . ALA B 1 239 ? 14.961 -22.781 3.703 1 98.25 239 ALA B O 1
ATOM 4592 N N . THR B 1 240 ? 13.422 -22.734 5.371 1 98.31 240 THR B N 1
ATOM 4593 C CA . THR B 1 240 ? 12.297 -22.922 4.461 1 98.31 240 THR B CA 1
ATOM 4594 C C . THR B 1 240 ? 12.219 -21.75 3.473 1 98.31 240 THR B C 1
ATOM 4596 O O . THR B 1 240 ? 12.102 -21.969 2.264 1 98.31 240 THR B O 1
ATOM 4599 N N . TYR B 1 241 ? 12.359 -20.562 3.979 1 98.69 241 TYR B N 1
ATOM 4600 C CA . TYR B 1 241 ? 12.266 -19.391 3.113 1 98.69 241 TYR B CA 1
ATOM 4601 C C . TYR B 1 241 ? 13.477 -19.297 2.195 1 98.69 241 TYR B C 1
ATOM 4603 O O . TYR B 1 241 ? 13.344 -18.984 1.013 1 98.69 241 TYR B O 1
ATOM 4611 N N . ASP B 1 242 ? 14.617 -19.578 2.727 1 98.69 242 ASP B N 1
ATOM 4612 C CA . ASP B 1 242 ? 15.859 -19.469 1.964 1 98.69 242 ASP B CA 1
ATOM 4613 C C . ASP B 1 242 ? 15.852 -20.422 0.768 1 98.69 242 ASP B C 1
ATOM 4615 O O . ASP B 1 242 ? 16.406 -20.094 -0.285 1 98.69 242 ASP B O 1
ATOM 4619 N N . GLN B 1 243 ? 15.266 -21.531 0.964 1 98.06 243 GLN B N 1
ATOM 4620 C CA . GLN B 1 243 ? 15.164 -22.469 -0.143 1 98.06 243 GLN B CA 1
ATOM 4621 C C . GLN B 1 243 ? 14.406 -21.859 -1.318 1 98.06 243 GLN B C 1
ATOM 4623 O O . GLN B 1 243 ? 14.859 -21.922 -2.461 1 98.06 243 GLN B O 1
ATOM 4628 N N . THR B 1 244 ? 13.289 -21.25 -1.001 1 98.62 244 THR B N 1
ATOM 4629 C CA . THR B 1 244 ? 12.461 -20.641 -2.033 1 98.62 244 THR B CA 1
ATOM 4630 C C . THR B 1 244 ? 13.133 -19.375 -2.586 1 98.62 244 THR B C 1
ATOM 4632 O O . THR B 1 244 ? 13.078 -19.125 -3.791 1 98.62 244 THR B O 1
ATOM 4635 N N . ALA B 1 245 ? 13.781 -18.656 -1.738 1 98.75 245 ALA B N 1
ATOM 4636 C CA . ALA B 1 245 ? 14.32 -17.344 -2.096 1 98.75 245 ALA B CA 1
ATOM 4637 C C . ALA B 1 245 ? 15.391 -17.469 -3.178 1 98.75 245 ALA B C 1
ATOM 4639 O O . ALA B 1 245 ? 15.656 -16.516 -3.91 1 98.75 245 ALA B O 1
ATOM 4640 N N . GLN B 1 246 ? 16 -18.672 -3.307 1 98.31 246 GLN B N 1
ATOM 4641 C CA . GLN B 1 246 ? 16.969 -18.891 -4.375 1 98.31 246 GLN B CA 1
ATOM 4642 C C . GLN B 1 246 ? 16.328 -18.688 -5.746 1 98.31 246 GLN B C 1
ATOM 4644 O O . GLN B 1 246 ? 17 -18.234 -6.688 1 98.31 246 GLN B O 1
ATOM 4649 N N . SER B 1 247 ? 15.07 -18.969 -5.832 1 98.44 247 SER B N 1
ATOM 4650 C CA . SER B 1 247 ? 14.352 -18.875 -7.094 1 98.44 247 SER B CA 1
ATOM 4651 C C . SER B 1 247 ? 14.25 -17.438 -7.578 1 98.44 247 SER B C 1
ATOM 4653 O O . SER B 1 247 ? 14.141 -17.188 -8.781 1 98.44 247 SER B O 1
ATOM 4655 N N . PHE B 1 248 ? 14.336 -16.453 -6.645 1 98.44 248 PHE B N 1
ATOM 4656 C CA . PHE B 1 248 ? 14.141 -15.055 -6.98 1 98.44 248 PHE B CA 1
ATOM 4657 C C . PHE B 1 248 ? 15.398 -14.477 -7.621 1 98.44 248 PHE B C 1
ATOM 4659 O O . PHE B 1 248 ? 15.367 -13.383 -8.188 1 98.44 248 PHE B O 1
ATOM 4666 N N . ASN B 1 249 ? 16.5 -15.242 -7.527 1 97.5 249 ASN B N 1
ATOM 4667 C CA . ASN B 1 249 ? 17.75 -14.805 -8.141 1 97.5 249 ASN B CA 1
ATOM 4668 C C . ASN B 1 249 ? 17.703 -14.898 -9.656 1 97.5 249 ASN B C 1
ATOM 4670 O O . ASN B 1 249 ? 18.625 -14.453 -10.344 1 97.5 249 ASN B O 1
ATOM 4674 N N . ASN B 1 250 ? 16.656 -15.445 -10.18 1 98.38 250 ASN B N 1
ATOM 4675 C CA . ASN B 1 250 ? 16.422 -15.461 -11.625 1 98.38 250 ASN B CA 1
ATOM 4676 C C . ASN B 1 250 ? 16.516 -14.062 -12.219 1 98.38 250 ASN B C 1
ATOM 4678 O O . ASN B 1 250 ? 15.844 -13.133 -11.742 1 98.38 250 ASN B O 1
ATOM 4682 N N . SER B 1 251 ? 17.281 -13.906 -13.312 1 97.62 251 SER B N 1
ATOM 4683 C CA . SER B 1 251 ? 17.578 -12.586 -13.867 1 97.62 251 SER B CA 1
ATOM 4684 C C . SER B 1 251 ? 16.328 -11.93 -14.422 1 97.62 251 SER B C 1
ATOM 4686 O O . SER B 1 251 ? 16.281 -10.711 -14.609 1 97.62 251 SER B O 1
ATOM 4688 N N . ASP B 1 252 ? 15.289 -12.766 -14.695 1 98.5 252 ASP B N 1
ATOM 4689 C CA . ASP B 1 252 ? 14.07 -12.234 -15.305 1 98.5 252 ASP B CA 1
ATOM 4690 C C . ASP B 1 252 ? 13 -11.961 -14.25 1 98.5 252 ASP B C 1
ATOM 4692 O O . ASP B 1 252 ? 11.938 -11.43 -14.562 1 98.5 252 ASP B O 1
ATOM 4696 N N . HIS B 1 253 ? 13.273 -12.266 -13.023 1 98.81 253 HIS B N 1
ATOM 4697 C CA . HIS B 1 253 ? 12.266 -12.297 -11.969 1 98.81 253 HIS B CA 1
ATOM 4698 C C . HIS B 1 253 ? 11.625 -10.93 -11.789 1 98.81 253 HIS B C 1
ATOM 4700 O O . HIS B 1 253 ? 10.406 -10.781 -11.922 1 98.81 253 HIS B O 1
ATOM 4706 N N . VAL B 1 254 ? 12.383 -9.891 -11.594 1 98.81 254 VAL B N 1
ATOM 4707 C CA . VAL B 1 254 ? 11.875 -8.562 -11.266 1 98.81 254 VAL B CA 1
ATOM 4708 C C . VAL B 1 254 ? 11.078 -8.008 -12.445 1 98.81 254 VAL B C 1
ATOM 4710 O O . VAL B 1 254 ? 9.969 -7.492 -12.266 1 98.81 254 VAL B O 1
ATOM 4713 N N . ALA B 1 255 ? 11.602 -8.156 -13.617 1 98.81 255 ALA B N 1
ATOM 4714 C CA . ALA B 1 255 ? 10.945 -7.613 -14.797 1 98.81 255 ALA B CA 1
ATOM 4715 C C . ALA B 1 255 ? 9.57 -8.25 -15.008 1 98.81 255 ALA B C 1
ATOM 4717 O O . ALA B 1 255 ? 8.609 -7.555 -15.336 1 98.81 255 ALA B O 1
ATOM 4718 N N . ILE B 1 256 ? 9.484 -9.492 -14.805 1 98.88 256 ILE B N 1
ATOM 4719 C CA . ILE B 1 256 ? 8.242 -10.219 -15.039 1 98.88 256 ILE B CA 1
ATOM 4720 C C . ILE B 1 256 ? 7.223 -9.844 -13.961 1 98.88 256 ILE B C 1
ATOM 4722 O O . ILE B 1 256 ? 6.051 -9.602 -14.266 1 98.88 256 ILE B O 1
ATOM 4726 N N . VAL B 1 257 ? 7.672 -9.789 -12.711 1 98.94 257 VAL B N 1
ATOM 4727 C CA . VAL B 1 257 ? 6.781 -9.438 -11.609 1 98.94 257 VAL B CA 1
ATOM 4728 C C . VAL B 1 257 ? 6.238 -8.023 -11.812 1 98.94 257 VAL B C 1
ATOM 4730 O O . VAL B 1 257 ? 5.027 -7.801 -11.727 1 98.94 257 VAL B O 1
ATOM 4733 N N . ILE B 1 258 ? 7.098 -7.094 -12.148 1 98.94 258 ILE B N 1
ATOM 4734 C CA . ILE B 1 258 ? 6.699 -5.703 -12.336 1 98.94 258 ILE B CA 1
ATOM 4735 C C . ILE B 1 258 ? 5.734 -5.605 -13.516 1 98.94 258 ILE B C 1
ATOM 4737 O O . ILE B 1 258 ? 4.691 -4.949 -13.422 1 98.94 258 ILE B O 1
ATOM 4741 N N . HIS B 1 259 ? 6.016 -6.289 -14.57 1 98.94 259 HIS B N 1
ATOM 4742 C CA . HIS B 1 259 ? 5.133 -6.227 -15.734 1 98.94 259 HIS B CA 1
ATOM 4743 C C . HIS B 1 259 ? 3.762 -6.816 -15.414 1 98.94 259 HIS B C 1
ATOM 4745 O O . HIS B 1 259 ? 2.736 -6.27 -15.828 1 98.94 259 HIS B O 1
ATOM 4751 N N . ASN B 1 260 ? 3.736 -7.926 -14.734 1 98.88 260 ASN B N 1
ATOM 4752 C CA . ASN B 1 260 ? 2.463 -8.547 -14.383 1 98.88 260 ASN B CA 1
ATOM 4753 C C . ASN B 1 260 ? 1.551 -7.566 -13.641 1 98.88 260 ASN B C 1
ATOM 4755 O O . ASN B 1 260 ? 0.38 -7.418 -14 1 98.88 260 ASN B O 1
ATOM 4759 N N . TYR B 1 261 ? 2.09 -6.934 -12.711 1 98.75 261 TYR B N 1
ATOM 4760 C CA . TYR B 1 261 ? 1.259 -6.105 -11.844 1 98.75 261 TYR B CA 1
ATOM 4761 C C . TYR B 1 261 ? 0.959 -4.762 -12.492 1 98.75 261 TYR B C 1
ATOM 4763 O O . TYR B 1 261 ? -0.086 -4.156 -12.242 1 98.75 261 TYR B O 1
ATOM 4771 N N . ARG B 1 262 ? 1.842 -4.305 -13.359 1 98.75 262 ARG B N 1
ATOM 4772 C CA . ARG B 1 262 ? 1.52 -3.104 -14.117 1 98.75 262 ARG B CA 1
ATOM 4773 C C . ARG B 1 262 ? 0.505 -3.404 -15.219 1 98.75 262 ARG B C 1
ATOM 4775 O O . ARG B 1 262 ? -0.404 -2.609 -15.461 1 98.75 262 ARG B O 1
ATOM 4782 N N . TRP B 1 263 ? 0.633 -4.566 -15.844 1 98.81 263 TRP B N 1
ATOM 4783 C CA . TRP B 1 263 ? -0.303 -4.973 -16.891 1 98.81 263 TRP B CA 1
ATOM 4784 C C . TRP B 1 263 ? -1.711 -5.133 -16.328 1 98.81 263 TRP B C 1
ATOM 4786 O O . TRP B 1 263 ? -2.678 -4.617 -16.891 1 98.81 263 TRP B O 1
ATOM 4796 N N . ARG B 1 264 ? -1.841 -5.797 -15.219 1 98.38 264 ARG B N 1
ATOM 4797 C CA . ARG B 1 264 ? -3.162 -6.098 -14.68 1 98.38 264 ARG B CA 1
ATOM 4798 C C . ARG B 1 264 ? -3.857 -4.824 -14.203 1 98.38 264 ARG B C 1
ATOM 4800 O O . ARG B 1 264 ? -5.07 -4.828 -13.969 1 98.38 264 ARG B O 1
ATOM 4807 N N . GLN B 1 265 ? -3.098 -3.738 -14.047 1 97.62 265 GLN B N 1
ATOM 4808 C CA . GLN B 1 265 ? -3.662 -2.436 -13.711 1 97.62 265 GLN B CA 1
ATOM 4809 C C . GLN B 1 265 ? -3.787 -1.552 -14.945 1 97.62 265 GLN B C 1
ATOM 4811 O O . GLN B 1 265 ? -4.07 -0.357 -14.836 1 97.62 265 GLN B O 1
ATOM 4816 N N . SER B 1 266 ? -3.486 -2.098 -16.078 1 98 266 SER B N 1
ATOM 4817 C CA . SER B 1 266 ? -3.578 -1.42 -17.359 1 98 266 SER B CA 1
ATOM 4818 C C . SER B 1 266 ? -2.582 -0.27 -17.453 1 98 266 SER B C 1
ATOM 4820 O O . SER B 1 266 ? -2.861 0.7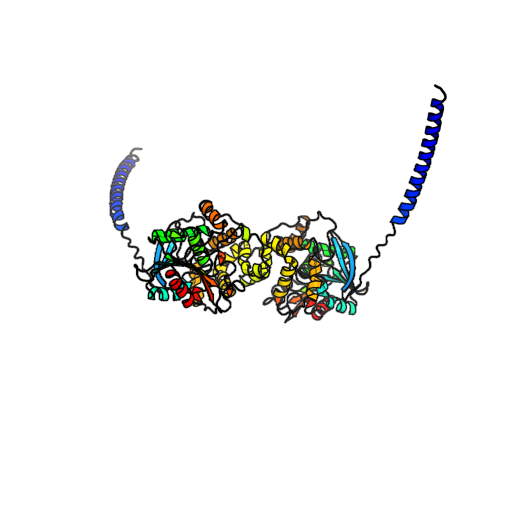53 -18.094 1 98 266 SER B O 1
ATOM 4822 N N . LEU B 1 267 ? -1.475 -0.412 -16.781 1 97.56 267 LEU B N 1
ATOM 4823 C CA . LEU B 1 267 ? -0.448 0.625 -16.797 1 97.56 267 LEU B CA 1
ATOM 4824 C C . LEU B 1 267 ? 0.632 0.315 -17.828 1 97.56 267 LEU B C 1
ATOM 4826 O O . LEU B 1 267 ? 1.398 1.199 -18.203 1 97.56 267 LEU B O 1
ATOM 4830 N N . GLU B 1 268 ? 0.75 -0.925 -18.188 1 98 268 GLU B N 1
ATOM 4831 C CA . GLU B 1 268 ? 1.704 -1.368 -19.188 1 98 268 GLU B CA 1
ATOM 4832 C C . GLU B 1 268 ? 1.061 -2.355 -20.172 1 98 268 GLU B C 1
ATOM 4834 O O . GLU B 1 268 ? 0.295 -3.23 -19.75 1 98 268 GLU B O 1
ATOM 4839 N N . ALA B 1 269 ? 1.399 -2.223 -21.406 1 98.19 269 ALA B N 1
ATOM 4840 C CA . ALA B 1 269 ? 0.798 -3.061 -22.438 1 98.19 269 ALA B CA 1
ATOM 4841 C C . ALA B 1 269 ? 1.435 -4.449 -22.469 1 98.19 269 ALA B C 1
ATOM 4843 O O . ALA B 1 269 ? 2.609 -4.605 -22.125 1 98.19 269 ALA B O 1
ATOM 4844 N N . GLY B 1 270 ? 0.612 -5.465 -22.828 1 98.31 270 GLY B N 1
ATOM 4845 C CA . GLY B 1 270 ? 1.152 -6.77 -23.172 1 98.31 270 GLY B CA 1
ATOM 4846 C C . GLY B 1 270 ? 1.637 -6.848 -24.609 1 98.31 270 GLY B C 1
ATOM 4847 O O . GLY B 1 270 ? 2.037 -5.84 -25.188 1 98.31 270 GLY B O 1
ATOM 4848 N N . GLU B 1 271 ? 1.782 -8.07 -25.047 1 98.69 271 GLU B N 1
ATOM 4849 C CA . GLU B 1 271 ? 2.182 -8.273 -26.438 1 98.69 271 GLU B CA 1
ATOM 4850 C C . GLU B 1 271 ? 0.985 -8.648 -27.297 1 98.69 271 GLU B C 1
ATOM 4852 O O . GLU B 1 271 ? 0.112 -9.406 -26.875 1 98.69 271 GLU B O 1
ATOM 4857 N N . SER B 1 272 ? 1.011 -8.203 -28.531 1 98.12 272 SER B N 1
ATOM 4858 C CA . SER B 1 272 ? -0.124 -8.344 -29.438 1 98.12 272 SER B CA 1
ATOM 4859 C C . SER B 1 272 ? -0.38 -9.805 -29.781 1 98.12 272 SER B C 1
ATOM 4861 O O . SER B 1 272 ? -1.513 -10.195 -30.078 1 98.12 272 SER B O 1
ATOM 4863 N N . LYS B 1 273 ? 0.594 -10.617 -29.688 1 98.25 273 LYS B N 1
ATOM 4864 C CA . LYS B 1 273 ? 0.426 -12.023 -30.047 1 98.25 273 LYS B CA 1
ATOM 4865 C C . LYS B 1 273 ? -0.523 -12.727 -29.078 1 98.25 273 LYS B C 1
ATOM 4867 O O . LYS B 1 273 ? -1.036 -13.805 -29.375 1 98.25 273 LYS B O 1
ATOM 4872 N N . TYR B 1 274 ? -0.762 -12.078 -27.938 1 98.69 274 TYR B N 1
ATOM 4873 C CA . TYR B 1 274 ? -1.654 -12.688 -26.953 1 98.69 274 TYR B CA 1
ATOM 4874 C C . TYR B 1 274 ? -3.021 -12.016 -26.969 1 98.69 274 TYR B C 1
ATOM 4876 O O . TYR B 1 274 ? -3.891 -12.344 -26.156 1 98.69 274 TYR B O 1
ATOM 4884 N N . ASP B 1 275 ? -3.273 -11.109 -27.891 1 98.25 275 ASP B N 1
ATOM 4885 C CA . ASP B 1 275 ? -4.488 -10.297 -27.891 1 98.25 275 ASP B CA 1
ATOM 4886 C C . ASP B 1 275 ? -5.73 -11.172 -28.047 1 98.25 275 ASP B C 1
ATOM 4888 O O . ASP B 1 275 ? -6.734 -10.961 -27.359 1 98.25 275 ASP B O 1
ATOM 4892 N N . ALA B 1 276 ? -5.668 -12.125 -28.938 1 98.56 276 ALA B N 1
ATOM 4893 C CA . ALA B 1 276 ? -6.824 -12.984 -29.172 1 98.56 276 ALA B CA 1
ATOM 4894 C C . ALA B 1 276 ? -7.16 -13.805 -27.922 1 98.56 276 ALA B C 1
ATOM 4896 O O . ALA B 1 276 ? -8.336 -13.969 -27.594 1 98.56 276 ALA B O 1
ATOM 4897 N N . LEU B 1 277 ? -6.176 -14.312 -27.266 1 98.88 277 LEU B N 1
ATOM 4898 C CA . LEU B 1 277 ? -6.379 -15.07 -26.047 1 98.88 277 LEU B CA 1
ATOM 4899 C C . LEU B 1 277 ? -6.934 -14.18 -24.938 1 98.88 277 LEU B C 1
ATOM 4901 O O . LEU B 1 277 ? -7.883 -14.555 -24.25 1 98.88 277 LEU B O 1
ATOM 4905 N N . GLU B 1 278 ? -6.379 -13.008 -24.812 1 98.81 278 GLU B N 1
ATOM 4906 C CA . GLU B 1 278 ? -6.816 -12.078 -23.766 1 98.81 278 GLU B CA 1
ATOM 4907 C C . GLU B 1 278 ? -8.258 -11.641 -24 1 98.81 278 GLU B C 1
ATOM 4909 O O . GLU B 1 278 ? -9.008 -11.43 -23.047 1 98.81 278 GLU B O 1
ATOM 4914 N N . LYS B 1 279 ? -8.633 -11.508 -25.219 1 98.56 279 LYS B N 1
ATOM 4915 C CA . LYS B 1 279 ? -10.016 -11.156 -25.547 1 98.56 279 LYS B CA 1
ATOM 4916 C C . LYS B 1 279 ? -10.977 -12.242 -25.078 1 98.56 279 LYS B C 1
ATOM 4918 O O . LYS B 1 279 ? -12.039 -11.938 -24.516 1 98.56 279 LYS B O 1
ATOM 4923 N N . ARG B 1 280 ? -10.625 -13.469 -25.297 1 98.75 280 ARG B N 1
ATOM 4924 C CA . ARG B 1 280 ? -11.445 -14.578 -24.812 1 98.75 280 ARG B CA 1
ATOM 4925 C C . ARG B 1 280 ? -11.531 -14.586 -23.297 1 98.75 280 ARG B C 1
ATOM 4927 O O . ARG B 1 280 ? -12.602 -14.828 -22.734 1 98.75 280 ARG B O 1
ATOM 4934 N N . LEU B 1 281 ? -10.445 -14.297 -22.672 1 98.88 281 LEU B N 1
ATOM 4935 C CA . LEU B 1 281 ? -10.414 -14.273 -21.219 1 98.88 281 LEU B CA 1
ATOM 4936 C C . LEU B 1 281 ? -11.25 -13.125 -20.672 1 98.88 281 LEU B C 1
ATOM 4938 O O . LEU B 1 281 ? -11.898 -13.258 -19.625 1 98.88 281 LEU B O 1
ATOM 4942 N N . ALA B 1 282 ? -11.281 -12.039 -21.391 1 98.38 282 ALA B N 1
ATOM 4943 C CA . ALA B 1 282 ? -12.031 -10.867 -20.953 1 98.38 282 ALA B CA 1
ATOM 4944 C C . ALA B 1 282 ? -13.531 -11.156 -20.922 1 98.38 282 ALA B C 1
ATOM 4946 O O . ALA B 1 282 ? -14.281 -10.5 -20.203 1 98.38 282 ALA B O 1
ATOM 4947 N N . ALA B 1 283 ? -13.891 -12.195 -21.656 1 98.31 283 ALA B N 1
ATOM 4948 C CA . ALA B 1 283 ? -15.297 -12.586 -21.703 1 98.31 283 ALA B CA 1
ATOM 4949 C C . ALA B 1 283 ? -15.664 -13.438 -20.484 1 98.31 283 ALA B C 1
ATOM 4951 O O . ALA B 1 283 ? -16.828 -13.836 -20.328 1 98.31 283 ALA B O 1
ATOM 4952 N N . ARG B 1 284 ? -14.711 -13.797 -19.688 1 98 284 ARG B N 1
ATOM 4953 C CA . ARG B 1 284 ? -14.898 -14.547 -18.438 1 98 284 ARG B CA 1
ATOM 4954 C C . ARG B 1 284 ? -15.539 -15.906 -18.719 1 98 284 ARG B C 1
ATOM 4956 O O . ARG B 1 284 ? -16.578 -16.219 -18.141 1 98 284 ARG B O 1
ATOM 4963 N N . PRO B 1 285 ? -14.852 -16.641 -19.453 1 98.62 285 PRO B N 1
ATOM 4964 C CA . PRO B 1 285 ? -15.43 -17.938 -19.828 1 98.62 285 PRO B CA 1
ATOM 4965 C C . PRO B 1 285 ? -15.656 -18.859 -18.625 1 98.62 285 PRO B C 1
ATOM 4967 O O . PRO B 1 285 ? -14.953 -18.734 -17.609 1 98.62 285 PRO B O 1
ATOM 4970 N N . GLU B 1 286 ? -16.641 -19.703 -18.781 1 98.69 286 GLU B N 1
ATOM 4971 C CA . GLU B 1 286 ? -16.891 -20.75 -17.797 1 98.69 286 GLU B CA 1
ATOM 4972 C C . GLU B 1 286 ? -15.844 -21.859 -17.891 1 98.69 286 GLU B C 1
ATOM 4974 O O . GLU B 1 286 ? -15.258 -22.078 -18.953 1 98.69 286 GLU B O 1
ATOM 4979 N N . ILE B 1 287 ? -15.633 -22.453 -16.797 1 98.88 287 ILE B N 1
ATOM 4980 C CA . ILE B 1 287 ? -14.734 -23.609 -16.703 1 98.88 287 ILE B CA 1
ATOM 4981 C C . ILE B 1 287 ? -15.547 -24.906 -16.734 1 98.88 287 ILE B C 1
ATOM 4983 O O . ILE B 1 287 ? -16.297 -25.188 -15.797 1 98.88 287 ILE B O 1
ATOM 4987 N N . LYS B 1 288 ? -15.281 -25.703 -17.703 1 98.38 288 LYS B N 1
ATOM 4988 C CA . LYS B 1 288 ? -16.156 -26.859 -17.938 1 98.38 288 LYS B CA 1
ATOM 4989 C C . LYS B 1 288 ? -15.5 -28.141 -17.469 1 98.38 288 LYS B C 1
ATOM 4991 O O . LYS B 1 288 ? -16.172 -29.172 -17.344 1 98.38 288 LYS B O 1
ATOM 4996 N N . VAL B 1 289 ? -14.227 -28.141 -17.203 1 98.75 289 VAL B N 1
ATOM 4997 C CA . VAL B 1 289 ? -13.531 -29.344 -16.766 1 98.75 289 VAL B CA 1
ATOM 4998 C C . VAL B 1 289 ? -13.828 -29.594 -15.289 1 98.75 289 VAL B C 1
ATOM 5000 O O . VAL B 1 289 ? -14.172 -28.672 -14.547 1 98.75 289 VAL B O 1
ATOM 5003 N N . PRO B 1 290 ? -13.734 -30.875 -14.859 1 98.88 290 PRO B N 1
ATOM 5004 C CA . PRO B 1 290 ? -13.875 -31.125 -13.422 1 98.88 290 PRO B CA 1
ATOM 5005 C C . PRO B 1 290 ? -12.938 -30.266 -12.578 1 98.88 290 PRO B C 1
ATOM 5007 O O . PRO B 1 290 ? -11.758 -30.125 -12.906 1 98.88 290 PRO B O 1
ATOM 5010 N N . THR B 1 291 ? -13.555 -29.641 -11.531 1 98.94 291 THR B N 1
ATOM 5011 C CA . THR B 1 291 ? -12.766 -28.672 -10.773 1 98.94 291 THR B CA 1
ATOM 5012 C C . THR B 1 291 ? -13.031 -28.812 -9.281 1 98.94 291 THR B C 1
ATOM 5014 O O . THR B 1 291 ? -14.18 -29 -8.859 1 98.94 291 THR B O 1
ATOM 5017 N N . ILE B 1 292 ? -11.977 -28.781 -8.5 1 98.94 292 ILE B N 1
ATOM 5018 C CA . ILE B 1 292 ? -12.07 -28.516 -7.066 1 98.94 292 ILE B CA 1
ATOM 5019 C C . ILE B 1 292 ? -11.398 -27.188 -6.738 1 98.94 292 ILE B C 1
ATOM 5021 O O . ILE B 1 292 ? -10.227 -26.984 -7.047 1 98.94 292 ILE B O 1
ATOM 5025 N N . THR B 1 293 ? -12.164 -26.25 -6.148 1 98.94 293 THR B N 1
ATOM 5026 C CA . THR B 1 293 ? -11.578 -25.016 -5.633 1 98.94 293 THR B CA 1
ATOM 5027 C C . THR B 1 293 ? -11.367 -25.109 -4.125 1 98.94 293 THR B C 1
ATOM 5029 O O . THR B 1 293 ? -12.047 -25.875 -3.441 1 98.94 293 THR B O 1
ATOM 5032 N N . ILE B 1 294 ? -10.383 -24.359 -3.674 1 98.94 294 ILE B N 1
ATOM 5033 C CA . ILE B 1 294 ? -10.039 -24.375 -2.256 1 98.94 294 ILE B CA 1
ATOM 5034 C C . ILE B 1 294 ? -9.969 -22.938 -1.729 1 98.94 294 ILE B C 1
ATOM 5036 O O . ILE B 1 294 ? -9.281 -22.094 -2.309 1 98.94 294 ILE B O 1
ATOM 5040 N N . GLY B 1 295 ? -10.742 -22.625 -0.693 1 98.75 295 GLY B N 1
ATOM 5041 C CA . GLY B 1 295 ? -10.594 -21.391 0.061 1 98.75 295 GLY B CA 1
ATOM 5042 C C . GLY B 1 295 ? -9.82 -21.562 1.352 1 98.75 295 GLY B C 1
ATOM 5043 O O . GLY B 1 295 ? -9.836 -22.641 1.951 1 98.75 295 GLY B O 1
ATOM 5044 N N . SER B 1 296 ? -9.094 -20.562 1.786 1 98.69 296 SER B N 1
ATOM 5045 C CA . SER B 1 296 ? -8.336 -20.547 3.033 1 98.69 296 SER B CA 1
ATOM 5046 C C . SER B 1 296 ? -8.578 -19.25 3.807 1 98.69 296 SER B C 1
ATOM 5048 O O . SER B 1 296 ? -9.383 -18.422 3.389 1 98.69 296 SER B O 1
ATOM 5050 N N . ASP B 1 297 ? -7.895 -19.078 4.957 1 98.12 297 ASP B N 1
ATOM 5051 C CA . ASP B 1 297 ? -8.039 -17.859 5.762 1 98.12 297 ASP B CA 1
ATOM 5052 C C . ASP B 1 297 ? -7.621 -16.625 4.977 1 98.12 297 ASP B C 1
ATOM 5054 O O . ASP B 1 297 ? -8.102 -15.523 5.246 1 98.12 297 ASP B O 1
ATOM 5058 N N . PHE B 1 298 ? -6.801 -16.844 4.012 1 97.94 298 PHE B N 1
ATOM 5059 C CA . PHE B 1 298 ? -6.352 -15.742 3.174 1 97.94 298 PHE B CA 1
ATOM 5060 C C . PHE B 1 298 ? -7.527 -15.102 2.447 1 97.94 298 PHE B C 1
ATOM 5062 O O . PHE B 1 298 ? -7.531 -13.898 2.203 1 97.94 298 PHE B O 1
ATOM 5069 N N . ASP B 1 299 ? -8.531 -15.891 2.139 1 97.56 299 ASP B N 1
ATOM 5070 C CA . ASP B 1 299 ? -9.656 -15.43 1.342 1 97.56 299 ASP B CA 1
ATOM 5071 C C . ASP B 1 299 ? -10.695 -14.727 2.217 1 97.56 299 ASP B C 1
ATOM 5073 O O . ASP B 1 299 ? -11.656 -14.148 1.706 1 97.56 299 ASP B O 1
ATOM 5077 N N . GLY B 1 300 ? -10.578 -14.852 3.492 1 94.56 300 GLY B N 1
ATOM 5078 C CA . GLY B 1 300 ? -11.461 -14.164 4.41 1 94.56 300 GLY B CA 1
ATOM 5079 C C . GLY B 1 300 ? -12.93 -14.492 4.188 1 94.56 300 GLY B C 1
ATOM 5080 O O . GLY B 1 300 ? -13.305 -15.672 4.145 1 94.56 300 GLY B O 1
ATOM 5081 N N . ALA B 1 301 ? -13.781 -13.445 3.957 1 91.75 301 ALA B N 1
ATOM 5082 C CA . ALA B 1 301 ? -15.227 -13.578 3.807 1 91.75 301 ALA B CA 1
ATOM 5083 C C . ALA B 1 301 ? -15.578 -14.305 2.516 1 91.75 301 ALA B C 1
ATOM 5085 O O . ALA B 1 301 ? -16.703 -14.773 2.348 1 91.75 301 ALA B O 1
ATOM 5086 N N . PHE B 1 302 ? -14.578 -14.492 1.645 1 93.38 302 PHE B N 1
ATOM 5087 C CA . PHE B 1 302 ? -14.859 -15.094 0.345 1 93.38 302 PHE B CA 1
ATOM 5088 C C . PHE B 1 302 ? -14.375 -16.547 0.305 1 93.38 302 PHE B C 1
ATOM 5090 O O . PHE B 1 302 ? -14.398 -17.188 -0.749 1 93.38 302 PHE B O 1
ATOM 5097 N N . ALA B 1 303 ? -14 -17.094 1.423 1 97.44 303 ALA B N 1
ATOM 5098 C CA . ALA B 1 303 ? -13.453 -18.438 1.498 1 97.44 303 ALA B CA 1
ATOM 5099 C C . ALA B 1 303 ? -14.492 -19.469 1.093 1 97.44 303 ALA B C 1
ATOM 5101 O O . ALA B 1 303 ? -14.148 -20.594 0.703 1 97.44 303 ALA B O 1
ATOM 5102 N N . ASP B 1 304 ? -15.742 -19.109 1.112 1 97.75 304 ASP B N 1
ATOM 5103 C CA . ASP B 1 304 ? -16.797 -20.078 0.873 1 97.75 304 ASP B CA 1
ATOM 5104 C C . ASP B 1 304 ? -17 -20.328 -0.623 1 97.75 304 ASP B C 1
ATOM 5106 O O . ASP B 1 304 ? -17.781 -21.203 -1.02 1 97.75 304 ASP B O 1
ATOM 5110 N N . GLY B 1 305 ? -16.359 -19.578 -1.482 1 97.94 305 GLY B N 1
ATOM 5111 C CA . GLY B 1 305 ? -16.312 -19.828 -2.916 1 97.94 305 GLY B CA 1
ATOM 5112 C C . GLY B 1 305 ? -17.594 -19.406 -3.629 1 97.94 305 GLY B C 1
ATOM 5113 O O . GLY B 1 305 ? -17.703 -19.562 -4.844 1 97.94 305 GLY B O 1
ATOM 5114 N N . LYS B 1 306 ? -18.562 -18.812 -2.971 1 97.75 306 LYS B N 1
ATOM 5115 C CA . LYS B 1 306 ? -19.844 -18.469 -3.557 1 97.75 306 LYS B CA 1
ATOM 5116 C C . LYS B 1 306 ? -19.703 -17.422 -4.656 1 97.75 306 LYS B C 1
ATOM 5118 O O . LYS B 1 306 ? -20.438 -17.453 -5.645 1 97.75 306 LYS B O 1
ATOM 5123 N N . ALA B 1 307 ? -18.734 -16.594 -4.496 1 95.56 307 ALA B N 1
ATOM 5124 C CA . ALA B 1 307 ? -18.547 -15.469 -5.41 1 95.56 307 ALA B CA 1
ATOM 5125 C C . ALA B 1 307 ? -18.188 -15.945 -6.809 1 95.56 307 ALA B C 1
ATOM 5127 O O . ALA B 1 307 ? -18.344 -15.211 -7.789 1 95.56 307 ALA B O 1
ATOM 5128 N N . TYR B 1 308 ? -17.703 -17.234 -6.918 1 97.75 308 TYR B N 1
ATOM 5129 C CA . TYR B 1 308 ? -17.219 -17.656 -8.227 1 97.75 308 TYR B CA 1
ATOM 5130 C C . TYR B 1 308 ? -17.719 -19.047 -8.578 1 97.75 308 TYR B C 1
ATOM 5132 O O . TYR B 1 308 ? -17.375 -19.594 -9.625 1 97.75 308 TYR B O 1
ATOM 5140 N N . ALA B 1 309 ? -18.516 -19.625 -7.793 1 98.31 309 ALA B N 1
ATOM 5141 C CA . ALA B 1 309 ? -18.969 -20.984 -8 1 98.31 309 ALA B CA 1
ATOM 5142 C C . ALA B 1 309 ? -19.656 -21.125 -9.359 1 98.31 309 ALA B C 1
ATOM 5144 O O . ALA B 1 309 ? -19.531 -22.172 -10.016 1 98.31 309 ALA B O 1
ATOM 5145 N N . ASN B 1 310 ? -20.344 -20.125 -9.805 1 98.31 310 ASN B N 1
ATOM 5146 C CA . ASN B 1 310 ? -21.141 -20.188 -11.031 1 98.31 310 ASN B CA 1
ATOM 5147 C C . ASN B 1 310 ? -20.234 -20.234 -12.266 1 98.31 310 ASN B C 1
ATOM 5149 O O . ASN B 1 310 ? -20.703 -20.516 -13.367 1 98.31 310 ASN B O 1
ATOM 5153 N N . LYS B 1 311 ? -18.953 -20.016 -12.125 1 98.81 311 LYS B N 1
ATOM 5154 C CA . LYS B 1 311 ? -18.016 -20.047 -13.25 1 98.81 311 LYS B CA 1
ATOM 5155 C C . LYS B 1 311 ? -17.547 -21.469 -13.523 1 98.81 311 LYS B C 1
ATOM 5157 O O . LYS B 1 311 ? -16.984 -21.75 -14.586 1 98.81 311 LYS B O 1
ATOM 5162 N N . PHE B 1 312 ? -17.703 -22.281 -12.57 1 98.75 312 PHE B N 1
ATOM 5163 C CA . PHE B 1 312 ? -17.312 -23.688 -12.711 1 98.75 312 PHE B CA 1
ATOM 5164 C C . PHE B 1 312 ? -18.516 -24.547 -13.023 1 98.75 312 PHE B C 1
ATOM 5166 O O . PHE B 1 312 ? -19.266 -24.938 -12.109 1 98.75 312 PHE B O 1
ATOM 5173 N N . THR B 1 313 ? -18.656 -24.922 -14.305 1 98.44 313 THR B N 1
ATOM 5174 C CA . THR B 1 313 ? -19.906 -25.5 -14.75 1 98.44 313 THR B CA 1
ATOM 5175 C C . THR B 1 313 ? -19.781 -27 -14.992 1 98.44 313 THR B C 1
ATOM 5177 O O . THR B 1 313 ? -20.766 -27.688 -15.227 1 98.44 313 THR B O 1
ATOM 5180 N N . GLY B 1 314 ? -18.562 -27.547 -15 1 98 314 GLY B N 1
ATOM 5181 C CA . GLY B 1 314 ? -18.375 -28.984 -14.945 1 98 314 GLY B CA 1
ATOM 5182 C C . GLY B 1 314 ? -18.609 -29.578 -13.562 1 98 314 GLY B C 1
ATOM 5183 O O . GLY B 1 314 ? -19.219 -28.922 -12.711 1 98 314 GLY B O 1
ATOM 5184 N N . LYS B 1 315 ? -18.266 -30.844 -13.445 1 98.38 315 LYS B N 1
ATOM 5185 C CA . LYS B 1 315 ? -18.25 -31.359 -12.078 1 98.38 315 LYS B CA 1
ATOM 5186 C C . LYS B 1 315 ? -17.453 -30.469 -11.148 1 98.38 315 LYS B C 1
ATOM 5188 O O . LYS B 1 315 ? -16.344 -30.031 -11.5 1 98.38 315 LYS B O 1
ATOM 5193 N N . TYR B 1 316 ? -18.078 -30.172 -9.992 1 98.44 316 TYR B N 1
ATOM 5194 C CA . TYR B 1 316 ? -17.484 -29.125 -9.172 1 98.44 316 TYR B CA 1
ATOM 5195 C C . TYR B 1 316 ? -17.609 -29.453 -7.688 1 98.44 316 TYR B C 1
ATOM 5197 O O . TYR B 1 316 ? -18.656 -29.938 -7.246 1 98.44 316 TYR B O 1
ATOM 5205 N N . ALA B 1 317 ? -16.578 -29.219 -6.977 1 98.62 317 ALA B N 1
ATOM 5206 C CA . ALA B 1 317 ? -16.578 -29.219 -5.516 1 98.62 317 ALA B CA 1
ATOM 5207 C C . ALA B 1 317 ? -15.742 -28.078 -4.953 1 98.62 317 ALA B C 1
ATOM 5209 O O . ALA B 1 317 ? -14.859 -27.562 -5.633 1 98.62 317 ALA B O 1
ATOM 5210 N N . HIS B 1 318 ? -16.078 -27.656 -3.758 1 98.75 318 HIS B N 1
ATOM 5211 C CA . HIS B 1 318 ? -15.352 -26.609 -3.053 1 98.75 318 HIS B CA 1
ATOM 5212 C C . HIS B 1 318 ? -14.977 -27.047 -1.643 1 98.75 318 HIS B C 1
ATOM 5214 O O . HIS B 1 318 ? -15.758 -27.734 -0.973 1 98.75 318 HIS B O 1
ATOM 5220 N N . ARG B 1 319 ? -13.789 -26.625 -1.267 1 98.62 319 ARG B N 1
ATOM 5221 C CA . ARG B 1 319 ? -13.297 -26.922 0.075 1 98.62 319 ARG B CA 1
ATOM 5222 C C . ARG B 1 319 ? -12.844 -25.656 0.785 1 98.62 319 ARG B C 1
ATOM 5224 O O . ARG B 1 319 ? -12.32 -24.734 0.151 1 98.62 319 ARG B O 1
ATOM 5231 N N . ILE B 1 320 ? -13.055 -25.641 2.105 1 98.69 320 ILE B N 1
ATOM 5232 C CA . ILE B 1 320 ? -12.531 -24.562 2.951 1 98.69 320 ILE B CA 1
ATOM 5233 C C . ILE B 1 320 ? -11.516 -25.141 3.936 1 98.69 320 ILE B C 1
ATOM 5235 O O . ILE B 1 320 ? -11.812 -26.078 4.68 1 98.69 320 ILE B O 1
ATOM 5239 N N . LEU B 1 321 ? -10.352 -24.656 3.865 1 98.69 321 LEU B N 1
ATOM 5240 C CA . LEU B 1 321 ? -9.32 -25.031 4.82 1 98.69 321 LEU B CA 1
ATOM 5241 C C . LEU B 1 321 ? -9.078 -23.906 5.828 1 98.69 321 LEU B C 1
ATOM 5243 O O . LEU B 1 321 ? -8.664 -22.812 5.449 1 98.69 321 LEU B O 1
ATOM 5247 N N . LYS B 1 322 ? -9.266 -24.172 7.094 1 97.81 322 LYS B N 1
ATOM 5248 C CA . LYS B 1 322 ? -9.133 -23.172 8.156 1 97.81 322 LYS B CA 1
ATOM 5249 C C . LYS B 1 322 ? -7.758 -23.25 8.805 1 97.81 322 LYS B C 1
ATOM 5251 O O . LYS B 1 322 ? -7.137 -24.312 8.836 1 97.81 322 LYS B O 1
ATOM 5256 N N . GLY B 1 323 ? -7.301 -22.141 9.273 1 97.88 323 GLY B N 1
ATOM 5257 C CA . GLY B 1 323 ? -6.074 -22.094 10.047 1 97.88 323 GLY B CA 1
ATOM 5258 C C . GLY B 1 323 ? -4.828 -21.984 9.188 1 97.88 323 GLY B C 1
ATOM 5259 O O . GLY B 1 323 ? -3.707 -22.016 9.703 1 97.88 323 GLY B O 1
ATOM 5260 N N . ILE B 1 324 ? -5.012 -21.828 7.875 1 98.19 324 ILE B N 1
ATOM 5261 C CA . ILE B 1 324 ? -3.857 -21.672 6.992 1 98.19 324 ILE B CA 1
ATOM 5262 C C . ILE B 1 324 ? -4.051 -20.453 6.09 1 98.19 324 ILE B C 1
ATOM 5264 O O . ILE B 1 324 ? -5.168 -19.953 5.949 1 98.19 324 ILE B O 1
ATOM 5268 N N . GLY B 1 325 ? -2.9 -20.047 5.473 1 98.38 325 GLY B N 1
ATOM 5269 C CA . GLY B 1 325 ? -2.93 -18.844 4.656 1 98.38 325 GLY B CA 1
ATOM 5270 C C . GLY B 1 325 ? -2.902 -19.141 3.166 1 98.38 325 GLY B C 1
ATOM 5271 O O . GLY B 1 325 ? -3.676 -19.969 2.674 1 98.38 325 GLY B O 1
ATOM 5272 N N . HIS B 1 326 ? -2.107 -18.328 2.469 1 98.12 326 HIS B N 1
ATOM 5273 C CA . HIS B 1 326 ? -2.156 -18.25 1.014 1 98.12 326 HIS B CA 1
ATOM 5274 C C . HIS B 1 326 ? -1.39 -19.391 0.371 1 98.12 326 HIS B C 1
ATOM 5276 O O . HIS B 1 326 ? -1.655 -19.766 -0.777 1 98.12 326 HIS B O 1
ATOM 5282 N N . ASN B 1 327 ? -0.416 -19.969 1.016 1 98.75 327 ASN B N 1
ATOM 5283 C CA . ASN B 1 327 ? 0.425 -21.047 0.5 1 98.75 327 ASN B CA 1
ATOM 5284 C C . ASN B 1 327 ? -0.139 -22.422 0.853 1 98.75 327 ASN B C 1
ATOM 5286 O O . ASN B 1 327 ? 0.525 -23.219 1.519 1 98.75 327 ASN B O 1
ATOM 5290 N N . VAL B 1 328 ? -1.212 -22.734 0.278 1 98.81 328 VAL B N 1
ATOM 5291 C CA . VAL B 1 328 ? -2.037 -23.875 0.663 1 98.81 328 VAL B CA 1
ATOM 5292 C C . VAL B 1 328 ? -1.246 -25.172 0.48 1 98.81 328 VAL B C 1
ATOM 5294 O O . VAL B 1 328 ? -1.162 -25.984 1.398 1 98.81 328 VAL B O 1
ATOM 5297 N N . PRO B 1 329 ? -0.544 -25.422 -0.627 1 98.88 329 PRO B N 1
ATOM 5298 C CA . PRO B 1 329 ? 0.108 -26.734 -0.796 1 98.88 329 PRO B CA 1
ATOM 5299 C C . PRO B 1 329 ? 1.245 -26.953 0.198 1 98.88 329 PRO B C 1
ATOM 5301 O O . PRO B 1 329 ? 1.573 -28.094 0.519 1 98.88 329 PRO B O 1
ATOM 5304 N N . GLN B 1 330 ? 1.86 -25.875 0.651 1 98.69 330 GLN B N 1
ATOM 5305 C CA . GLN B 1 330 ? 2.943 -26.047 1.613 1 98.69 330 GLN B CA 1
ATOM 5306 C C . GLN B 1 330 ? 2.412 -26.062 3.043 1 98.69 330 GLN B C 1
ATOM 5308 O O . GLN B 1 330 ? 2.967 -26.75 3.908 1 98.69 330 GLN B O 1
ATOM 5313 N N . GLU B 1 331 ? 1.325 -25.375 3.285 1 98.81 331 GLU B N 1
ATOM 5314 C CA . GLU B 1 331 ? 0.781 -25.25 4.633 1 98.81 331 GLU B CA 1
ATOM 5315 C C . GLU B 1 331 ? -0.138 -26.422 4.973 1 98.81 331 GLU B C 1
ATOM 5317 O O . GLU B 1 331 ? -0.287 -26.781 6.141 1 98.81 331 GLU B O 1
ATOM 5322 N N . ASP B 1 332 ? -0.787 -26.969 3.975 1 98.75 332 ASP B N 1
ATOM 5323 C CA . ASP B 1 332 ? -1.621 -28.172 4.117 1 98.75 332 ASP B CA 1
ATOM 5324 C C . ASP B 1 332 ? -1.476 -29.078 2.906 1 98.75 332 ASP B C 1
ATOM 5326 O O . ASP B 1 332 ? -2.43 -29.281 2.15 1 98.75 332 ASP B O 1
ATOM 5330 N N . PRO B 1 333 ? -0.328 -29.75 2.836 1 98.75 333 PRO B N 1
ATOM 5331 C CA . PRO B 1 333 ? -0.028 -30.578 1.662 1 98.75 333 PRO B CA 1
ATOM 5332 C C . PRO B 1 333 ? -0.985 -31.75 1.509 1 98.75 333 PRO B C 1
ATOM 5334 O O . PRO B 1 333 ? -1.324 -32.125 0.386 1 98.75 333 PRO B O 1
ATOM 5337 N N . LYS B 1 334 ? -1.452 -32.312 2.561 1 98.75 334 LYS B N 1
ATOM 5338 C CA . LYS B 1 334 ? -2.348 -33.469 2.498 1 98.75 334 LYS B CA 1
ATOM 5339 C C . LYS B 1 334 ? -3.672 -33.094 1.833 1 98.75 334 LYS B C 1
ATOM 5341 O O . LYS B 1 334 ? -4.137 -33.781 0.936 1 98.75 334 LYS B O 1
ATOM 5346 N N . SER B 1 335 ? -4.262 -31.969 2.32 1 98.88 335 SER B N 1
ATOM 5347 C CA . SER B 1 335 ? -5.543 -31.547 1.761 1 98.88 335 SER B CA 1
ATOM 5348 C C . SER B 1 335 ? -5.406 -31.172 0.288 1 98.88 335 SER B C 1
ATOM 5350 O O . SER B 1 335 ? -6.293 -31.469 -0.516 1 98.88 335 SER B O 1
ATOM 5352 N N . PHE B 1 336 ? -4.34 -30.562 -0.003 1 98.94 336 PHE B N 1
ATOM 5353 C CA . PHE B 1 336 ? -4.121 -30.203 -1.397 1 98.94 336 PHE B CA 1
ATOM 5354 C C . PHE B 1 336 ? -3.957 -31.453 -2.266 1 98.94 336 PHE B C 1
ATOM 5356 O O . PHE B 1 336 ? -4.57 -31.547 -3.33 1 98.94 336 PHE B O 1
ATOM 5363 N N . ALA B 1 337 ? -3.125 -32.406 -1.866 1 98.94 337 ALA B N 1
ATOM 5364 C CA . ALA B 1 337 ? -2.914 -33.656 -2.602 1 98.94 337 ALA B CA 1
ATOM 5365 C C . ALA B 1 337 ? -4.219 -34.406 -2.76 1 98.94 337 ALA B C 1
ATOM 5367 O O . ALA B 1 337 ? -4.492 -34.969 -3.826 1 98.94 337 ALA B O 1
ATOM 5368 N N . GLN B 1 338 ? -4.961 -34.406 -1.732 1 98.88 338 GLN B N 1
ATOM 5369 C CA . GLN B 1 338 ? -6.242 -35.094 -1.793 1 98.88 338 GLN B CA 1
ATOM 5370 C C . GLN B 1 338 ? -7.152 -34.469 -2.85 1 98.88 338 GLN B C 1
ATOM 5372 O O . GLN B 1 338 ? -7.898 -35.188 -3.525 1 98.88 338 GLN B O 1
ATOM 5377 N N . ALA B 1 339 ? -7.129 -33.156 -2.949 1 98.94 339 ALA B N 1
ATOM 5378 C CA . ALA B 1 339 ? -7.918 -32.5 -3.984 1 98.94 339 ALA B CA 1
ATOM 5379 C C . ALA B 1 339 ? -7.477 -32.938 -5.375 1 98.94 339 ALA B C 1
ATOM 5381 O O . ALA B 1 339 ? -8.312 -33.188 -6.254 1 98.94 339 ALA B O 1
ATOM 5382 N N . ILE B 1 340 ? -6.191 -33.094 -5.57 1 98.88 340 ILE B N 1
ATOM 5383 C CA . ILE B 1 340 ? -5.656 -33.531 -6.848 1 98.88 340 ILE B CA 1
ATOM 5384 C C . ILE B 1 340 ? -6.148 -34.938 -7.145 1 98.88 340 ILE B C 1
ATOM 5386 O O . ILE B 1 340 ? -6.602 -35.25 -8.25 1 98.88 340 ILE B O 1
ATOM 5390 N N . ILE B 1 341 ? -6.082 -35.781 -6.168 1 98.81 341 ILE B N 1
ATOM 5391 C CA . ILE B 1 341 ? -6.473 -37.188 -6.328 1 98.81 341 ILE B CA 1
ATOM 5392 C C . ILE B 1 341 ? -7.965 -37.281 -6.641 1 98.81 341 ILE B C 1
ATOM 5394 O O . ILE B 1 341 ? -8.375 -37.969 -7.566 1 98.81 341 ILE B O 1
ATOM 5398 N N . GLU B 1 342 ? -8.719 -36.5 -5.945 1 98.75 342 GLU B N 1
ATOM 5399 C CA . GLU B 1 342 ? -10.172 -36.594 -6.055 1 98.75 342 GLU B CA 1
ATOM 5400 C C . GLU B 1 342 ? -10.656 -36 -7.379 1 98.75 342 GLU B C 1
ATOM 5402 O O . GLU B 1 342 ? -11.586 -36.562 -7.992 1 98.75 342 GLU B O 1
ATOM 5407 N N . VAL B 1 343 ? -10.062 -34.938 -7.793 1 98.88 343 VAL B N 1
ATOM 5408 C CA . VAL B 1 343 ? -10.555 -34.312 -9.016 1 98.88 343 VAL B CA 1
ATOM 5409 C C . VAL B 1 343 ? -10.297 -35.25 -10.203 1 98.88 343 VAL B C 1
ATOM 5411 O O . VAL B 1 343 ? -11.07 -35.25 -11.164 1 98.88 343 VAL B O 1
ATOM 5414 N N . ASP B 1 344 ? -9.211 -35.969 -10.203 1 97.88 344 ASP B N 1
ATOM 5415 C CA . ASP B 1 344 ? -8.898 -36.906 -11.266 1 97.88 344 ASP B CA 1
ATOM 5416 C C . ASP B 1 344 ? -10.008 -37.969 -11.406 1 97.88 344 ASP B C 1
ATOM 5418 O O . ASP B 1 344 ? -10.234 -38.5 -12.5 1 97.88 344 ASP B O 1
ATOM 5422 N N . GLY B 1 345 ? -10.672 -38.25 -10.336 1 95.19 345 GLY B N 1
ATOM 5423 C CA . GLY B 1 345 ? -11.727 -39.25 -10.344 1 95.19 345 GLY B CA 1
ATOM 5424 C C . GLY B 1 345 ? -13.086 -38.688 -10.711 1 95.19 345 GLY B C 1
ATOM 5425 O O . GLY B 1 345 ? -14.047 -39.438 -10.883 1 95.19 345 GLY B O 1
ATOM 5426 N N . MET B 1 346 ? -13.078 -37.406 -10.781 1 92 346 MET B N 1
ATOM 5427 C CA . MET B 1 346 ? -14.344 -36.75 -11.086 1 92 346 MET B CA 1
ATOM 5428 C C . MET B 1 346 ? -14.695 -36.875 -12.562 1 92 346 MET B C 1
ATOM 5430 O O . MET B 1 346 ? -13.805 -36.844 -13.414 1 92 346 MET B O 1
ATOM 5434 N N . LYS B 1 347 ? -15.75 -37.75 -13.008 1 77.56 347 LYS B N 1
ATOM 5435 C CA . LYS B 1 347 ? -16.172 -37.969 -14.391 1 77.56 347 LYS B CA 1
ATOM 5436 C C . LYS B 1 347 ? -17.422 -37.156 -14.719 1 77.56 347 LYS B C 1
ATOM 5438 O O . LYS B 1 347 ? -18.266 -36.906 -13.852 1 77.56 347 LYS B O 1
#

pLDDT: mean 90.21, std 19.87, range [24.44, 99.0]

InterPro domains:
  IPR000073 Alpha/beta hydrolase fold-1 [PF00561] (77-207)
  IPR000639 Epoxide hydrolase-like [PR00412] (82-100)
  IPR000639 Epoxide hydrolase-like [PR00412] (102-117)
  IPR000639 Epoxide hydrolase-like [PR00412] (150-163)
  IPR000639 Epoxide hydrolase-like [PR00412] (164-177)
  IPR000639 Epoxide hydrolase-like [PR00412] (321-343)
  IPR029058 Alpha/Beta hydrolase fold [G3DSA:3.40.50.1820] (47-345)
  IPR029058 Alpha/Beta hydrolase fold [SSF53474] (59-342)
  IPR050266 AB hydrolase superfamily [PTHR43798] (70-342)

Radius of gyration: 37.08 Å; Cα contacts (8 Å, |Δi|>4): 1315; chains: 2; bounding box: 132×102×92 Å

Foldseek 3Di:
DPVVPVVVVVCVVVVVVVVVVVVVVVVVVVVVVVPPPPPPPPCPVQPQPALQATWDWFDFVQKTKTKHKDADPPFAEEEEEEAPPFAQCLQSPQSNVLNVVRHTYMYIGFDLWDPMYTPDPPDQLAQALLVRLSRVVRVCVRVVQQAHAYEYFHSRLSSQLLCLLPPVRRYQEYEHEPAHDQQALVVLQDDDPPVVVVLVVLLVLLLDPNSLVVCVVQVLPVRVVVVCSQWVLDPDDPVSSVVGVVTNPRPSNSSNVSNNSCVSNVNDDGDPVCVVSSVSSNVLAARAHQYEYAAEVSSPPCRQVPVHQVSHNHNYYYYYDYPGGRSCCNGPVPVRSVRSVVSSVRD/DPVVVVVVVVVVVVVVVVVVVVVVVVVVVVVVVVVPPPPPPPPPVQPQPALQATWDWFDFVQKTKIKHKAADPPFAEEEEEEAPPFAQVLQSPQSNVLNVVRHTYMYIGFPLWDPMDGPDPPDQLAQALLVRLSRVVRVCVRVVQQAHAYEYFHSRLSSQLLCLLPPVRRYQEYEHEPAHDQQALVVLQDDDPPVVVVLVVLLVLLLDPNSLVVCVVQVLPVRVVVVCSQWVLDPDDPVSSVVGVNTNPRPSNSSNVSNNSCVSNVNDDGDPVCVVSSVSSNVLAARAHQYEYAAEVSSPPCRQVPVHQVSHNHNYYYYYDYPGGRSCCNGPVPVRSVRSVVSSVRD

Solvent-accessible surface area (backbone atoms only — not comparable to full-atom values): 35943 Å² total; per-residue (Å²): 125,65,78,69,48,58,63,52,55,55,50,49,53,53,49,49,53,53,47,52,56,49,50,52,54,49,53,55,56,49,56,62,59,57,66,68,62,64,72,67,70,69,72,70,70,64,48,70,47,69,57,44,24,33,46,46,74,43,71,21,83,67,26,33,36,19,29,24,42,30,54,46,88,85,26,61,43,33,40,46,32,43,26,80,85,58,37,58,70,39,33,37,64,21,42,50,57,41,32,75,72,44,24,18,38,36,32,46,33,53,87,28,22,42,72,14,40,63,72,47,91,80,57,78,59,72,36,45,68,60,55,55,25,49,45,51,53,28,41,29,55,62,68,68,47,72,54,25,34,34,32,23,27,59,54,10,8,26,26,43,47,47,33,35,53,76,41,43,84,40,36,56,12,35,32,18,40,71,43,79,51,72,76,42,56,76,64,52,56,55,60,61,61,52,73,61,46,60,75,46,30,66,46,32,32,38,64,34,72,42,29,48,51,28,44,67,76,31,46,70,62,38,40,51,48,50,51,45,71,39,17,73,78,61,84,77,54,68,67,64,49,51,62,43,52,57,23,59,69,22,90,47,19,61,55,20,55,44,36,25,44,20,33,52,61,68,73,38,84,81,59,76,91,43,46,69,58,48,54,54,48,63,66,60,62,58,28,59,48,23,32,32,31,35,18,26,52,57,46,53,95,56,20,80,43,71,91,45,48,84,40,48,71,27,56,69,48,76,43,71,46,78,87,40,30,58,57,45,42,58,73,39,21,66,66,46,39,47,46,54,59,50,23,63,68,51,124,130,65,77,72,50,58,64,57,55,56,51,52,53,54,51,52,54,54,47,54,54,50,51,53,54,52,52,53,56,51,56,60,55,58,64,68,62,65,70,69,70,70,73,69,70,62,48,70,47,69,57,45,24,32,46,46,74,44,69,20,80,68,26,33,36,19,28,25,43,30,54,46,89,85,25,60,42,32,40,45,31,43,25,80,85,57,36,57,70,38,33,39,64,21,42,49,57,41,31,75,72,45,26,18,38,36,32,45,34,51,89,29,21,43,73,16,40,64,73,47,92,82,57,78,59,70,35,47,65,58,55,57,25,48,46,53,54,29,41,28,56,63,69,70,47,70,54,26,33,33,33,21,29,59,54,10,7,26,27,44,48,47,34,37,51,75,41,43,83,41,35,55,13,34,32,19,40,70,43,78,50,72,75,42,56,75,65,53,55,54,62,60,61,53,74,61,46,58,76,46,30,66,47,31,30,38,64,35,71,42,29,47,51,28,43,67,76,31,46,69,61,40,41,50,48,50,49,45,70,41,16,73,78,62,81,76,53,68,68,64,49,52,62,42,51,58,22,60,70,22,89,47,19,61,54,20,54,41,36,26,45,20,32,53,61,68,72,40,82,82,59,75,90,45,45,70,56,48,54,53,48,63,67,61,62,58,29,59,47,23,32,32,31,34,18,25,53,58,46,52,95,54,21,80,43,72,92,45,48,84,39,49,70,26,56,68,49,78,42,72,45,79,86,39,31,58,57,46,42,59,74,39,21,65,64,45,38,48,48,54,58,51,22,64,68,52,124

Secondary structure (DSSP, 8-state):
--HHHHHHHHHHHHHHHHHHHHHHHHHHHHHHHHHTTS---------EEGGGEEEEEEEETTEEEEEEEES-TTSPEEEEE--TT--GGGGTTHHHHHHHTT-EEEEEPPTTSTT-EES-TTS-----HHHHHHHHHHHHHHTT---EEEEESTHHHHHHHHHHHH-GGGEEEEEEETS-----HHHHTSPPPHHHHHHTHHHHHHTSHHHHHHHHH-HHHHHHHHHHHH-TT----HHHHHHHHGGGG-TTHHHHHHHHHHHTTTSS---GGGHHHHHHHHT-PPB-S-EEEEE-GGGGGGTT-TTTGGGB-SSEEEEE--S--S-HHHHSHHHHHHHHHHHHT--/--HHHHHHHHHHHHHHHHHHHHHHHHHHHHHHHHHTTTT--------EEGGGEEEEEEEETTEEEEEEEES-TTSPEEEEE--TT--GGGGTTHHHHHHHTT-EEEEEPPTTSTT-EES-TTS-----HHHHHHHHHHHHHHTT---EEEEESTHHHHHHHHHHHH-GGGEEEEEEETS-----HHHHTS---HHHHHHTHHHHHHTSHHHHHHHHH-HHHHHHHHHHHH-TT----HHHHHHHHGGGG-TTHHHHHHHHHHHTTTSS---GGGHHHHHHHHT-PPB-S-EEEEE-GGGGGGTT-TTTGGGB-SSEEEEE--S--S-HHHHSHHHHHHHHHHHHT--